Protein AF-A0A661CCS2-F1 (afdb_monomer_lite)

Structure (mmCIF, N/CA/C/O backbone):
data_AF-A0A661CCS2-F1
#
_entry.id   AF-A0A661CCS2-F1
#
loop_
_atom_site.group_PDB
_atom_site.id
_atom_site.type_symbol
_atom_site.label_atom_id
_atom_site.label_alt_id
_atom_site.label_comp_id
_atom_site.label_asym_id
_atom_site.label_entity_id
_atom_site.label_seq_id
_atom_site.pdbx_PDB_ins_code
_atom_site.Cartn_x
_atom_site.Cartn_y
_atom_site.Cartn_z
_atom_site.occupancy
_atom_site.B_iso_or_equiv
_atom_site.auth_seq_id
_atom_site.auth_comp_id
_atom_site.auth_asym_id
_atom_site.auth_atom_id
_atom_site.pdbx_PDB_model_num
ATOM 1 N N . MET A 1 1 ? 4.620 5.782 -30.626 1.00 57.84 1 MET A N 1
ATOM 2 C CA . MET A 1 1 ? 4.036 6.683 -29.602 1.00 57.84 1 MET A CA 1
ATOM 3 C C . MET A 1 1 ? 4.830 6.685 -28.293 1.00 57.84 1 MET A C 1
ATOM 5 O O . MET A 1 1 ? 5.265 7.755 -27.902 1.00 57.84 1 MET A O 1
ATOM 9 N N . GLY A 1 2 ? 5.081 5.538 -27.640 1.00 66.75 2 GLY A N 1
ATOM 10 C CA . GLY A 1 2 ? 5.877 5.487 -26.395 1.00 66.75 2 GLY A CA 1
ATOM 11 C C . GLY A 1 2 ? 7.277 6.113 -26.505 1.00 66.75 2 GLY A C 1
ATOM 12 O O . GLY A 1 2 ? 7.658 6.902 -25.651 1.00 66.75 2 GLY A O 1
ATOM 13 N N . HIS A 1 3 ? 8.005 5.829 -27.589 1.00 72.06 3 HIS A N 1
ATOM 14 C CA . HIS A 1 3 ? 9.315 6.428 -27.881 1.00 72.06 3 HIS A CA 1
ATOM 15 C C . HIS A 1 3 ? 9.277 7.969 -27.940 1.00 72.06 3 HIS A C 1
ATOM 17 O O . HIS A 1 3 ? 10.053 8.649 -27.277 1.00 72.06 3 HIS A O 1
ATOM 23 N N . GLU A 1 4 ? 8.316 8.539 -28.673 1.00 72.25 4 GLU A N 1
ATOM 24 C CA . GLU A 1 4 ? 8.151 9.999 -28.759 1.00 72.25 4 GLU A CA 1
ATOM 25 C C . GLU A 1 4 ? 7.756 10.615 -27.409 1.00 72.25 4 GLU A C 1
ATOM 27 O O . GLU A 1 4 ? 8.218 11.698 -27.050 1.00 72.25 4 GLU A O 1
ATOM 32 N N . LEU A 1 5 ? 6.949 9.901 -26.615 1.00 72.06 5 LEU A N 1
ATOM 33 C CA . LEU A 1 5 ? 6.630 10.300 -25.244 1.00 72.06 5 LEU A CA 1
ATOM 34 C C . LEU A 1 5 ? 7.871 10.309 -24.344 1.00 72.06 5 LEU A C 1
ATOM 36 O O . LEU A 1 5 ? 7.971 11.179 -23.484 1.00 72.06 5 LEU A O 1
ATOM 40 N N . ALA A 1 6 ? 8.822 9.395 -24.543 1.00 75.75 6 ALA A N 1
ATOM 41 C CA . ALA A 1 6 ? 10.091 9.397 -23.819 1.00 75.75 6 ALA A CA 1
ATOM 42 C C . ALA A 1 6 ? 10.962 10.604 -24.174 1.00 75.75 6 ALA A C 1
ATOM 44 O O . ALA A 1 6 ? 11.470 11.269 -23.270 1.00 75.75 6 ALA A O 1
ATOM 45 N N . HIS A 1 7 ? 11.064 10.961 -25.457 1.00 77.38 7 HIS A N 1
ATOM 46 C CA . HIS A 1 7 ? 11.736 12.201 -25.866 1.00 77.38 7 HIS A CA 1
ATOM 47 C C . HIS A 1 7 ? 11.066 13.437 -25.253 1.00 77.38 7 HIS A C 1
ATOM 49 O O . HIS A 1 7 ? 11.756 14.339 -24.773 1.00 77.38 7 HIS A O 1
ATOM 55 N N . LEU A 1 8 ? 9.727 13.485 -25.225 1.00 76.50 8 LEU A N 1
ATOM 56 C CA . LEU A 1 8 ? 8.969 14.577 -24.599 1.00 76.50 8 LEU A CA 1
ATOM 57 C C . LEU A 1 8 ? 9.216 14.654 -23.090 1.00 76.50 8 LEU A C 1
ATOM 59 O O . LEU A 1 8 ? 9.495 15.734 -22.572 1.00 76.50 8 LEU A O 1
ATOM 63 N N . ALA A 1 9 ? 9.149 13.518 -22.394 1.00 72.00 9 ALA A N 1
ATOM 64 C CA . ALA A 1 9 ? 9.359 13.430 -20.952 1.00 72.00 9 ALA A CA 1
ATOM 65 C C . ALA A 1 9 ? 10.785 13.829 -20.544 1.00 72.00 9 ALA A C 1
ATOM 67 O O . ALA A 1 9 ? 10.975 14.450 -19.498 1.00 72.00 9 ALA A O 1
ATOM 68 N N . ASN A 1 10 ? 11.773 13.516 -21.385 1.00 73.94 10 ASN A N 1
ATOM 69 C CA . ASN A 1 10 ? 13.176 13.853 -21.162 1.00 73.94 10 ASN A CA 1
ATOM 70 C C . ASN A 1 10 ? 13.553 15.262 -21.668 1.00 73.94 10 ASN A C 1
ATOM 72 O O . ASN A 1 10 ? 14.666 15.721 -21.422 1.00 73.94 10 ASN A O 1
ATOM 76 N N . GLY A 1 11 ? 12.630 15.981 -22.321 1.00 68.69 11 GLY A N 1
ATOM 77 C CA . GLY A 1 11 ? 12.862 17.338 -22.832 1.00 68.69 11 GLY A CA 1
ATOM 78 C C . GLY A 1 11 ? 13.718 17.400 -24.104 1.00 68.69 11 GLY A C 1
ATOM 79 O O . GLY A 1 11 ? 14.170 18.478 -24.493 1.00 68.69 11 GLY A O 1
ATOM 80 N N . ASP A 1 12 ? 13.912 16.271 -24.784 1.00 68.12 12 ASP A N 1
ATOM 81 C CA . ASP A 1 12 ? 14.819 16.133 -25.928 1.00 68.12 12 ASP A CA 1
ATOM 82 C C . ASP A 1 12 ? 14.192 16.608 -27.261 1.00 68.12 12 ASP A C 1
ATOM 84 O O . ASP A 1 12 ? 14.894 16.857 -28.244 1.00 68.12 12 ASP A O 1
ATOM 88 N N . VAL A 1 13 ? 12.876 16.854 -27.293 1.00 57.62 13 VAL A N 1
ATOM 89 C CA . VAL A 1 13 ? 12.124 17.233 -28.513 1.00 57.62 13 VAL A CA 1
ATOM 90 C C . VAL A 1 13 ? 12.482 18.622 -29.050 1.00 57.62 13 VAL A C 1
ATOM 92 O O . VAL A 1 13 ? 12.543 18.821 -30.263 1.00 57.62 13 VAL A O 1
ATOM 95 N N . ARG A 1 14 ? 12.784 19.594 -28.176 1.00 47.53 14 ARG A N 1
ATOM 96 C CA . ARG A 1 14 ? 13.196 20.953 -28.597 1.00 47.53 14 ARG A CA 1
ATOM 97 C C . ARG A 1 14 ? 14.634 21.010 -29.119 1.00 47.53 14 ARG A C 1
ATOM 99 O O . ARG A 1 14 ? 15.003 21.962 -29.805 1.00 47.53 14 ARG A O 1
ATOM 106 N N . ASN A 1 15 ? 15.432 19.983 -28.839 1.00 46.16 15 ASN A N 1
ATOM 107 C CA . ASN A 1 15 ? 16.839 19.931 -29.210 1.00 46.16 15 ASN A CA 1
ATOM 108 C C . ASN A 1 15 ? 17.056 19.363 -30.622 1.00 46.16 15 ASN A C 1
ATOM 110 O O . ASN A 1 15 ? 18.024 19.743 -31.272 1.00 46.16 15 ASN A O 1
ATOM 114 N N . LYS A 1 16 ? 16.132 18.573 -31.188 1.00 48.06 16 LYS A N 1
ATOM 115 C CA . LYS A 1 16 ? 16.310 18.035 -32.554 1.00 48.06 16 LYS A CA 1
ATOM 116 C C . LYS A 1 16 ? 16.472 19.128 -33.628 1.00 48.06 16 LYS A C 1
ATOM 118 O O . LYS A 1 16 ? 17.317 18.980 -34.498 1.00 48.06 16 LYS A O 1
ATOM 123 N N . LYS A 1 17 ? 15.783 20.277 -33.525 1.00 42.41 17 LYS A N 1
ATOM 124 C CA . LYS A 1 17 ? 15.926 21.391 -34.497 1.00 42.41 17 LYS A CA 1
ATOM 125 C C . LYS A 1 17 ? 17.166 22.278 -34.290 1.00 42.41 17 LYS A C 1
ATOM 127 O O . LYS A 1 17 ? 17.631 22.896 -35.240 1.00 42.41 17 LYS A O 1
ATOM 132 N N . ARG A 1 18 ? 17.719 22.351 -33.072 1.00 39.59 18 ARG A N 1
ATOM 133 C CA . ARG A 1 18 ? 18.911 23.174 -32.758 1.00 39.59 18 ARG A CA 1
ATOM 134 C C . ARG A 1 18 ? 20.234 22.413 -32.892 1.00 39.59 18 ARG A C 1
ATOM 136 O O . ARG A 1 18 ? 21.275 23.039 -33.053 1.00 39.59 18 ARG A O 1
ATOM 143 N N . PHE A 1 19 ? 20.205 21.082 -32.827 1.00 42.59 19 PHE A N 1
ATOM 144 C CA . PHE A 1 19 ? 21.409 20.249 -32.735 1.00 42.59 19 PHE A CA 1
ATOM 145 C C . PHE A 1 19 ? 21.918 19.721 -34.081 1.00 42.59 19 PHE A C 1
ATOM 147 O O . PHE A 1 19 ? 23.047 19.248 -34.139 1.00 42.59 19 PHE A O 1
ATOM 154 N N . VAL A 1 20 ? 21.157 19.881 -35.169 1.00 47.53 20 VAL A N 1
ATOM 155 C CA . VAL A 1 20 ? 21.632 19.585 -36.536 1.00 47.53 20 VAL A CA 1
ATOM 156 C C . VAL A 1 20 ? 22.768 20.536 -36.963 1.00 47.53 20 VAL A C 1
ATOM 158 O O . VAL A 1 20 ? 23.531 20.215 -37.862 1.00 47.53 20 VAL A O 1
ATOM 161 N N . LYS A 1 21 ? 22.950 21.683 -36.285 1.00 44.56 21 LYS A N 1
ATOM 162 C CA . LYS A 1 21 ? 23.922 22.721 -36.680 1.00 44.56 21 LYS A CA 1
ATOM 163 C C . LYS A 1 21 ? 25.295 22.700 -35.990 1.00 44.56 21 LYS A C 1
ATOM 165 O O . LYS A 1 21 ? 26.119 23.542 -36.323 1.00 44.56 21 LYS A O 1
ATOM 170 N N . LYS A 1 22 ? 25.599 21.793 -35.055 1.00 41.56 22 LYS A N 1
ATOM 171 C CA . LYS A 1 22 ? 26.959 21.709 -34.471 1.00 41.56 22 LYS A CA 1
ATOM 172 C C . LYS A 1 22 ? 27.355 20.263 -34.212 1.00 41.56 22 LYS A C 1
ATOM 174 O O . LYS A 1 22 ? 26.783 19.631 -33.326 1.00 41.56 22 LYS A O 1
ATOM 179 N N . GLY A 1 23 ? 28.343 19.783 -34.971 1.00 51.66 23 GLY A N 1
ATOM 180 C CA . GLY A 1 23 ? 28.885 18.423 -34.946 1.00 51.66 23 GLY A CA 1
ATOM 181 C C . GLY A 1 23 ? 29.074 17.862 -33.536 1.00 51.66 23 GLY A C 1
ATOM 182 O O . GLY A 1 23 ? 30.087 18.095 -32.879 1.00 51.66 23 GLY A O 1
ATOM 183 N N . ARG A 1 24 ? 28.083 17.099 -33.063 1.00 56.69 24 ARG A N 1
ATOM 184 C CA . ARG A 1 24 ? 28.161 16.314 -31.831 1.00 56.69 24 ARG A CA 1
ATOM 185 C C . ARG A 1 24 ? 28.038 14.833 -32.156 1.00 56.69 24 ARG A C 1
ATOM 187 O O . ARG A 1 24 ? 26.999 14.372 -32.603 1.00 56.69 24 ARG A O 1
ATOM 194 N N . ASN A 1 25 ? 29.125 14.142 -31.824 1.00 66.25 25 ASN A N 1
ATOM 195 C CA . ASN A 1 25 ? 29.332 12.711 -31.605 1.00 66.25 25 ASN A CA 1
ATOM 196 C C . ASN A 1 25 ? 28.063 11.837 -31.749 1.00 66.25 25 ASN A C 1
ATOM 198 O O . ASN A 1 25 ? 27.285 11.698 -30.798 1.00 66.25 25 ASN A O 1
ATOM 202 N N . GLU A 1 26 ? 27.884 11.222 -32.922 1.00 67.69 26 GLU A N 1
ATOM 203 C CA . GLU A 1 26 ? 26.759 10.342 -33.298 1.00 67.69 26 GLU A CA 1
ATOM 204 C C . GLU A 1 26 ? 26.445 9.281 -32.233 1.00 67.69 26 GLU A C 1
ATOM 206 O O . GLU A 1 26 ? 25.287 8.969 -31.953 1.00 67.69 26 GLU A O 1
ATOM 211 N N . ARG A 1 27 ? 27.476 8.803 -31.526 1.00 72.69 27 ARG A N 1
ATOM 212 C CA . ARG A 1 27 ? 27.363 7.862 -30.404 1.00 72.69 27 ARG A CA 1
ATOM 213 C C . ARG A 1 27 ? 26.444 8.354 -29.280 1.00 72.69 27 ARG A C 1
ATOM 215 O O . ARG A 1 27 ? 25.798 7.542 -28.618 1.00 72.69 27 ARG A O 1
ATOM 222 N N . LYS A 1 28 ? 26.409 9.662 -29.011 1.00 75.81 28 LYS A N 1
ATOM 223 C CA . LYS A 1 28 ? 25.560 10.251 -27.964 1.00 75.81 28 LYS A CA 1
ATOM 224 C C . LYS A 1 28 ? 24.098 10.301 -28.401 1.00 75.81 28 LYS A C 1
ATOM 226 O O . LYS A 1 28 ? 23.241 9.941 -27.600 1.00 75.81 28 LYS A O 1
ATOM 231 N N . LEU A 1 29 ? 23.843 10.689 -29.650 1.00 72.88 29 LEU A N 1
ATOM 232 C CA . LEU A 1 29 ? 22.501 10.699 -30.239 1.00 72.88 29 LEU A CA 1
ATOM 233 C C . LEU A 1 29 ? 21.932 9.281 -30.290 1.00 72.88 29 LEU A C 1
ATOM 235 O O . LEU A 1 29 ? 20.843 9.035 -29.783 1.00 72.88 29 LEU A O 1
ATOM 239 N N . ARG A 1 30 ? 22.738 8.316 -30.739 1.00 73.69 30 ARG A N 1
ATOM 240 C CA . ARG A 1 30 ? 22.361 6.902 -30.753 1.00 73.69 30 ARG A CA 1
ATOM 241 C C . ARG A 1 30 ? 21.958 6.383 -29.368 1.00 73.69 30 ARG A C 1
ATOM 243 O O . ARG A 1 30 ? 20.920 5.749 -29.233 1.00 73.69 30 ARG A O 1
ATOM 250 N N . LYS A 1 31 ? 22.721 6.708 -28.316 1.00 78.25 31 LYS A N 1
ATOM 251 C CA . LYS A 1 31 ? 22.366 6.345 -26.929 1.00 78.25 31 LYS A CA 1
ATOM 252 C C . LYS A 1 31 ? 21.073 7.002 -26.437 1.00 78.25 31 LYS A C 1
ATOM 254 O O . LYS A 1 31 ? 20.385 6.415 -25.606 1.00 78.25 31 LYS A O 1
ATOM 259 N N . GLN A 1 32 ? 20.765 8.220 -26.882 1.00 79.31 32 GLN A N 1
ATOM 260 C CA . GLN A 1 32 ? 19.507 8.887 -26.530 1.00 79.31 32 GLN A CA 1
ATOM 261 C C . GLN A 1 32 ? 18.316 8.195 -27.192 1.00 79.31 32 GLN A C 1
ATOM 263 O O . GLN A 1 32 ? 17.314 7.956 -26.529 1.00 79.31 32 GLN A O 1
ATOM 268 N N . GLU A 1 33 ? 18.452 7.811 -28.458 1.00 76.56 33 GLU A N 1
ATOM 269 C CA . GLU A 1 33 ? 17.421 7.076 -29.194 1.00 76.56 33 GLU A CA 1
ATOM 270 C C . GLU A 1 33 ? 17.189 5.674 -28.602 1.00 76.56 33 GLU A C 1
ATOM 272 O O . GLU A 1 33 ? 16.044 5.292 -28.366 1.00 76.56 33 GLU A O 1
ATOM 277 N N . GLU A 1 34 ? 18.257 4.957 -28.233 1.00 76.19 34 GLU A N 1
ATOM 278 C CA . GLU A 1 34 ? 18.161 3.678 -27.506 1.00 76.19 34 GLU A CA 1
ATOM 279 C C . GLU A 1 34 ? 17.473 3.839 -26.140 1.00 76.19 34 GLU A C 1
ATOM 281 O O . GLU A 1 34 ? 16.675 2.995 -25.731 1.00 76.19 34 GLU A O 1
ATOM 286 N N . LYS A 1 35 ? 17.752 4.936 -25.426 1.00 80.44 35 LYS A N 1
ATOM 287 C CA . LYS A 1 35 ? 17.090 5.233 -24.152 1.00 80.44 35 LYS A CA 1
ATOM 288 C C . LYS A 1 35 ? 15.611 5.572 -24.342 1.00 80.44 35 LYS A C 1
ATOM 290 O O . LYS A 1 35 ? 14.792 5.130 -23.545 1.00 80.44 35 LYS A O 1
ATOM 295 N N . ALA A 1 36 ? 15.265 6.329 -25.379 1.00 78.81 36 ALA A N 1
ATOM 296 C CA . ALA A 1 36 ? 13.878 6.654 -25.689 1.00 78.81 36 ALA A CA 1
ATOM 297 C C . ALA A 1 36 ? 13.073 5.404 -26.079 1.00 78.81 36 ALA A C 1
ATOM 299 O O . ALA A 1 36 ? 11.907 5.286 -25.702 1.00 78.81 36 ALA A O 1
ATOM 300 N N . ASP A 1 37 ? 13.699 4.442 -26.764 1.00 74.69 37 ASP A N 1
ATOM 301 C CA . ASP A 1 37 ? 13.117 3.117 -26.994 1.00 74.69 37 ASP A CA 1
ATOM 302 C C . ASP A 1 37 ? 12.863 2.359 -25.685 1.00 74.69 37 ASP A C 1
ATOM 304 O O . ASP A 1 37 ? 11.766 1.828 -25.496 1.00 74.69 37 ASP A O 1
ATOM 308 N N . ASP A 1 38 ? 13.831 2.350 -24.760 1.00 73.88 38 ASP A N 1
ATOM 309 C CA . ASP A 1 38 ? 13.688 1.685 -23.456 1.00 73.88 38 ASP A CA 1
ATOM 310 C C . ASP A 1 38 ? 12.582 2.319 -22.593 1.00 73.88 38 ASP A C 1
ATOM 312 O O . ASP A 1 38 ? 11.685 1.634 -22.095 1.00 73.88 38 ASP A O 1
ATOM 316 N N . ASP A 1 39 ? 12.599 3.644 -22.456 1.00 74.19 39 ASP A N 1
ATOM 317 C CA . ASP A 1 39 ? 11.609 4.395 -21.681 1.00 74.19 39 ASP A CA 1
ATOM 318 C C . ASP A 1 39 ? 10.212 4.271 -22.315 1.00 74.19 39 ASP A C 1
ATOM 320 O O . ASP A 1 39 ? 9.223 4.008 -21.625 1.00 74.19 39 ASP A O 1
ATOM 324 N N . GLY A 1 40 ? 10.122 4.382 -23.643 1.00 74.94 40 GLY A N 1
ATOM 325 C CA . GLY A 1 40 ? 8.870 4.254 -24.380 1.00 74.94 40 GLY A CA 1
ATOM 326 C C . GLY A 1 40 ? 8.238 2.871 -24.254 1.00 74.94 40 GLY A C 1
ATOM 327 O O . GLY A 1 40 ? 7.011 2.751 -24.163 1.00 74.94 40 GLY A O 1
ATOM 328 N N . PHE A 1 41 ? 9.071 1.836 -24.188 1.00 72.19 41 PHE A N 1
ATOM 329 C CA . PHE A 1 41 ? 8.651 0.474 -23.901 1.00 72.19 41 PHE A CA 1
ATOM 330 C C . PHE A 1 41 ? 8.091 0.338 -22.475 1.00 72.19 41 PHE A C 1
ATOM 332 O O . PHE A 1 41 ? 6.999 -0.204 -22.281 1.00 72.19 41 PHE A O 1
ATOM 339 N N . ILE A 1 42 ? 8.793 0.879 -21.473 1.00 68.75 42 ILE A N 1
ATOM 340 C CA . ILE A 1 42 ? 8.330 0.891 -20.077 1.00 68.75 42 ILE A CA 1
ATOM 341 C C . ILE A 1 42 ? 6.980 1.612 -19.967 1.00 68.75 42 ILE A C 1
ATOM 343 O O . ILE A 1 42 ? 6.086 1.136 -19.267 1.00 68.75 42 ILE A O 1
ATOM 347 N N . TYR A 1 43 ? 6.793 2.720 -20.684 1.00 70.94 43 TYR A N 1
ATOM 348 C CA . TYR A 1 43 ? 5.528 3.456 -20.685 1.00 70.94 43 TYR A CA 1
ATOM 349 C C . TYR A 1 43 ? 4.381 2.647 -21.282 1.00 70.94 43 TYR A C 1
ATOM 351 O O . TYR A 1 43 ? 3.294 2.636 -20.706 1.00 70.94 43 TYR A O 1
ATOM 359 N N . ALA A 1 44 ? 4.617 1.926 -22.383 1.00 68.06 44 ALA A N 1
ATOM 360 C CA . ALA A 1 44 ? 3.618 1.029 -22.959 1.00 68.06 44 ALA A CA 1
ATOM 361 C C . ALA A 1 44 ? 3.222 -0.079 -21.967 1.00 68.06 44 ALA A C 1
ATOM 363 O O . ALA A 1 44 ? 2.033 -0.322 -21.752 1.00 68.06 44 ALA A O 1
ATOM 364 N N . ALA A 1 45 ? 4.202 -0.678 -21.285 1.00 64.81 45 ALA A N 1
ATOM 365 C CA . ALA A 1 45 ? 3.956 -1.689 -20.259 1.00 64.81 45 ALA A CA 1
ATOM 366 C C . ALA A 1 45 ? 3.139 -1.133 -19.074 1.00 64.81 45 ALA A C 1
ATOM 368 O O . ALA A 1 45 ? 2.163 -1.744 -18.644 1.00 64.81 45 ALA A O 1
ATOM 369 N N . ILE A 1 46 ? 3.492 0.053 -18.562 1.00 59.97 46 ILE A N 1
ATOM 370 C CA . ILE A 1 46 ? 2.781 0.713 -17.448 1.00 59.97 46 ILE A CA 1
ATOM 371 C C . ILE A 1 46 ? 1.348 1.102 -17.846 1.00 59.97 46 ILE A C 1
ATOM 373 O O . ILE A 1 46 ? 0.428 1.016 -17.022 1.00 59.97 46 ILE A O 1
ATOM 377 N N . ALA A 1 47 ? 1.148 1.503 -19.103 1.00 61.25 47 ALA A N 1
ATOM 378 C CA . ALA A 1 47 ? -0.162 1.812 -19.670 1.00 61.25 47 ALA A CA 1
ATOM 379 C C . ALA A 1 47 ? -1.039 0.564 -19.895 1.00 61.25 47 ALA A C 1
ATOM 381 O O . ALA A 1 47 ? -2.220 0.709 -20.201 1.00 61.25 47 ALA A O 1
ATOM 382 N N . GLY A 1 48 ? -0.500 -0.642 -19.683 1.00 53.91 48 GLY A N 1
ATOM 383 C CA . GLY A 1 48 ? -1.244 -1.897 -19.761 1.00 53.91 48 GLY A CA 1
ATOM 384 C C . GLY A 1 48 ? -1.297 -2.513 -21.157 1.00 53.91 48 GLY A C 1
ATOM 385 O O . GLY A 1 48 ? -2.098 -3.419 -21.371 1.00 53.91 48 GLY A O 1
ATOM 386 N N . TYR A 1 49 ? -0.462 -2.054 -22.095 1.00 61.25 49 TYR A N 1
ATOM 387 C CA . TYR A 1 49 ? -0.314 -2.735 -23.380 1.00 61.25 49 TYR A CA 1
ATOM 388 C C . TYR A 1 49 ? 0.401 -4.083 -23.182 1.00 61.25 49 TYR A C 1
ATOM 390 O O . TYR A 1 49 ? 1.340 -4.154 -22.378 1.00 61.25 49 TYR A O 1
ATOM 398 N N . PRO A 1 50 ? 0.006 -5.142 -23.912 1.00 61.97 50 PRO A N 1
ATOM 399 C CA . PRO A 1 50 ? 0.557 -6.489 -23.767 1.00 61.97 50 PRO A CA 1
ATOM 400 C C . PRO A 1 50 ? 1.930 -6.602 -24.445 1.00 61.97 50 PRO A C 1
ATOM 402 O O . PRO A 1 50 ? 2.143 -7.317 -25.419 1.00 61.97 50 PRO A O 1
ATOM 405 N N . VAL A 1 51 ? 2.908 -5.863 -23.927 1.00 66.88 51 VAL A N 1
ATOM 406 C CA . VAL A 1 51 ? 4.254 -5.761 -24.505 1.00 66.88 51 VAL A CA 1
ATOM 407 C C . VAL A 1 51 ? 5.014 -7.094 -24.544 1.00 66.88 51 VAL A C 1
ATOM 409 O O . VAL A 1 51 ? 5.998 -7.225 -25.264 1.00 66.88 51 VAL A O 1
ATOM 412 N N . ASN A 1 52 ? 4.574 -8.086 -23.771 1.00 62.66 52 ASN A N 1
ATOM 413 C CA . ASN A 1 52 ? 5.093 -9.450 -23.783 1.00 62.66 52 ASN A CA 1
ATOM 414 C C . ASN A 1 52 ? 4.716 -10.217 -25.058 1.00 62.66 52 ASN A C 1
ATOM 416 O O . ASN A 1 52 ? 5.478 -11.087 -25.466 1.00 62.66 52 ASN A O 1
ATOM 420 N N . GLU A 1 53 ? 3.596 -9.884 -25.705 1.00 67.06 53 GLU A N 1
ATOM 421 C CA . GLU A 1 53 ? 3.186 -10.513 -26.970 1.00 67.06 53 GLU A CA 1
ATOM 422 C C . GLU A 1 53 ? 4.159 -10.172 -28.110 1.00 67.06 53 GLU A C 1
ATOM 424 O O . GLU A 1 53 ? 4.322 -10.940 -29.055 1.00 67.06 53 GLU A O 1
ATOM 429 N N . LEU A 1 54 ? 4.920 -9.081 -27.956 1.00 62.06 54 LEU A N 1
ATOM 430 C CA . LEU A 1 54 ? 6.000 -8.680 -28.861 1.00 62.06 54 LEU A CA 1
ATOM 431 C C . LEU A 1 54 ? 7.204 -9.645 -28.850 1.00 62.06 54 LEU A C 1
ATOM 433 O O . LEU A 1 54 ? 8.105 -9.491 -29.677 1.00 62.06 54 LEU A O 1
ATOM 437 N N . LEU A 1 55 ? 7.255 -10.600 -27.908 1.00 56.66 55 LEU A N 1
ATOM 438 C CA . LEU A 1 55 ? 8.251 -11.682 -27.867 1.00 56.66 55 LEU A CA 1
ATOM 439 C C . LEU A 1 55 ? 7.788 -12.968 -28.551 1.00 56.66 55 LEU A C 1
ATOM 441 O O . LEU A 1 55 ? 8.631 -13.783 -28.912 1.00 56.66 55 LEU A O 1
ATOM 445 N N . THR A 1 56 ? 6.476 -13.186 -28.641 1.00 53.81 56 THR A N 1
ATOM 446 C CA . THR A 1 56 ? 5.885 -14.496 -28.957 1.00 53.81 56 THR A CA 1
ATOM 447 C C . THR A 1 56 ? 5.184 -14.536 -30.310 1.00 53.81 56 THR A C 1
ATOM 449 O O . THR A 1 56 ? 4.690 -15.589 -30.699 1.00 53.81 56 THR A O 1
ATOM 452 N N . ALA A 1 57 ? 5.106 -13.411 -31.022 1.00 56.53 57 ALA A N 1
ATOM 453 C CA . ALA A 1 57 ? 4.476 -13.348 -32.335 1.00 56.53 57 ALA A CA 1
ATOM 454 C C . ALA A 1 57 ? 5.227 -14.222 -33.366 1.00 56.53 57 ALA A C 1
ATOM 456 O O . ALA A 1 57 ? 6.443 -14.105 -33.517 1.00 56.53 57 ALA A O 1
ATOM 457 N N . GLN A 1 58 ? 4.489 -15.101 -34.064 1.00 47.81 58 GLN A N 1
ATOM 458 C CA . GLN A 1 58 ? 4.998 -15.976 -35.139 1.00 47.81 58 GLN A CA 1
ATOM 459 C C . GLN A 1 58 ? 5.534 -15.184 -36.339 1.00 47.81 58 GLN A C 1
ATOM 461 O O . GLN A 1 58 ? 6.500 -15.597 -36.975 1.00 47.81 58 GLN A O 1
ATOM 466 N N . GLN A 1 59 ? 4.915 -14.041 -36.633 1.00 57.41 59 GLN A N 1
ATOM 467 C CA . GLN A 1 59 ? 5.473 -13.026 -37.516 1.00 57.41 59 GLN A CA 1
ATOM 468 C C . GLN A 1 59 ? 6.238 -12.024 -36.667 1.00 57.41 59 GLN A C 1
ATOM 470 O O . GLN A 1 59 ? 5.781 -11.619 -35.595 1.00 57.41 59 GLN A O 1
ATOM 475 N N . ASP A 1 60 ? 7.417 -11.632 -37.134 1.00 66.00 60 ASP A N 1
ATOM 476 C CA . ASP A 1 60 ? 8.243 -10.684 -36.417 1.00 66.00 60 ASP A CA 1
ATOM 477 C C . ASP A 1 60 ? 7.575 -9.300 -36.474 1.00 66.00 60 ASP A C 1
ATOM 479 O O . ASP A 1 60 ? 7.832 -8.517 -37.387 1.00 66.00 60 ASP A O 1
ATOM 483 N N . PHE A 1 61 ? 6.696 -9.011 -35.500 1.00 69.31 61 PHE A N 1
ATOM 484 C CA . PHE A 1 61 ? 5.942 -7.754 -35.379 1.00 69.31 61 PHE A CA 1
ATOM 485 C C . PHE A 1 61 ? 6.829 -6.542 -35.656 1.00 69.31 61 PHE A C 1
ATOM 487 O O . PHE A 1 61 ? 6.399 -5.573 -36.271 1.00 69.31 61 PHE A O 1
ATOM 494 N N . TRP A 1 62 ? 8.086 -6.603 -35.221 1.00 67.19 62 TRP A N 1
ATOM 495 C CA . TRP A 1 62 ? 9.050 -5.534 -35.406 1.00 67.19 62 TRP A CA 1
ATOM 496 C C . TRP A 1 62 ? 9.481 -5.352 -36.858 1.00 67.19 62 TRP A C 1
ATOM 498 O O . TRP A 1 62 ? 9.672 -4.219 -37.288 1.00 67.19 62 TRP A O 1
ATOM 508 N N . VAL A 1 63 ? 9.622 -6.443 -37.611 1.00 66.38 63 VAL A N 1
ATOM 509 C CA . VAL A 1 63 ? 9.912 -6.428 -39.049 1.00 66.38 63 VAL A CA 1
ATOM 510 C C . VAL A 1 63 ? 8.701 -5.928 -39.826 1.00 66.38 63 VAL A C 1
ATOM 512 O O . VAL A 1 63 ? 8.864 -5.101 -40.718 1.00 66.38 63 VAL A O 1
ATOM 515 N N . ASP A 1 64 ? 7.491 -6.351 -39.471 1.00 71.56 64 ASP A N 1
ATOM 516 C CA . ASP A 1 64 ? 6.281 -5.921 -40.181 1.00 71.56 64 ASP A CA 1
ATOM 517 C C . ASP A 1 64 ? 5.907 -4.474 -39.867 1.00 71.56 64 ASP A C 1
ATOM 519 O O . ASP A 1 64 ? 5.551 -3.704 -40.762 1.00 71.56 64 ASP A O 1
ATOM 523 N N . TRP A 1 65 ? 6.051 -4.068 -38.607 1.00 68.25 65 TRP A N 1
ATOM 524 C CA . TRP A 1 65 ? 5.928 -2.675 -38.201 1.00 68.25 65 TRP A CA 1
ATOM 525 C C . TRP A 1 65 ? 6.977 -1.808 -38.898 1.00 68.25 65 TRP A C 1
ATOM 527 O O . TRP A 1 65 ? 6.633 -0.748 -39.423 1.00 68.25 65 TRP A O 1
ATOM 537 N N . ALA A 1 66 ? 8.230 -2.269 -38.976 1.00 65.56 66 ALA A N 1
ATOM 538 C CA . ALA A 1 66 ? 9.281 -1.583 -39.717 1.00 65.56 66 ALA A CA 1
ATOM 539 C C . ALA A 1 66 ? 8.924 -1.456 -41.198 1.00 65.56 66 ALA A C 1
ATOM 541 O O . ALA A 1 66 ? 8.906 -0.346 -41.702 1.00 65.56 66 ALA A O 1
ATOM 542 N N . LYS A 1 67 ? 8.531 -2.533 -41.885 1.00 66.69 67 LYS A N 1
ATOM 543 C CA . LYS A 1 67 ? 8.119 -2.483 -43.301 1.00 66.69 67 LYS A CA 1
ATOM 544 C C . LYS A 1 67 ? 6.990 -1.477 -43.551 1.00 66.69 67 LYS A C 1
ATOM 546 O O . LYS A 1 67 ? 7.046 -0.725 -44.517 1.00 66.69 67 LYS A O 1
ATOM 551 N N . LYS A 1 68 ? 5.996 -1.418 -42.658 1.00 66.50 68 LYS A N 1
ATOM 552 C CA . LYS A 1 68 ? 4.846 -0.502 -42.770 1.00 66.50 68 LYS A CA 1
ATOM 553 C C . LYS A 1 68 ? 5.171 0.954 -42.414 1.00 66.50 68 LYS A C 1
ATOM 555 O O . LYS A 1 68 ? 4.418 1.844 -42.794 1.00 66.50 68 LYS A O 1
ATOM 560 N N . THR A 1 69 ? 6.263 1.214 -41.692 1.00 60.16 69 THR A N 1
ATOM 561 C CA . THR A 1 69 ? 6.655 2.567 -41.242 1.00 60.16 69 THR A CA 1
ATOM 562 C C . THR A 1 69 ? 7.933 3.101 -41.903 1.00 60.16 69 THR A C 1
ATOM 564 O O . THR A 1 69 ? 8.162 4.310 -41.892 1.00 60.16 69 THR A O 1
ATOM 567 N N . ALA A 1 70 ? 8.735 2.235 -42.528 1.00 54.78 70 ALA A N 1
ATOM 568 C CA . ALA A 1 70 ? 10.036 2.538 -43.127 1.00 54.78 70 ALA A CA 1
ATOM 569 C C . ALA A 1 70 ? 9.955 3.279 -44.466 1.00 54.78 70 ALA A C 1
ATOM 571 O O . ALA A 1 70 ? 10.954 3.854 -44.879 1.00 54.78 70 ALA A O 1
ATOM 572 N N . ALA A 1 71 ? 8.787 3.360 -45.112 1.00 50.09 71 ALA A N 1
ATOM 573 C CA . ALA A 1 71 ? 8.643 4.071 -46.387 1.00 50.09 71 ALA A CA 1
ATOM 574 C C . ALA A 1 71 ? 8.961 5.586 -46.313 1.00 50.09 71 ALA A C 1
ATOM 576 O O . ALA A 1 71 ? 8.967 6.250 -47.345 1.00 50.09 71 ALA A O 1
ATOM 577 N N . LYS A 1 72 ? 9.199 6.163 -45.120 1.00 51.16 72 LYS A N 1
ATOM 578 C CA . LYS A 1 72 ? 9.468 7.606 -44.941 1.00 51.16 72 LYS A CA 1
ATOM 579 C C . LYS A 1 72 ? 10.585 7.977 -43.951 1.00 51.16 72 LYS A C 1
ATOM 581 O O . LYS A 1 72 ? 10.806 9.166 -43.739 1.00 51.16 72 LYS A O 1
ATOM 586 N N . ILE A 1 73 ? 11.282 7.022 -43.329 1.00 54.34 73 ILE A N 1
ATOM 587 C CA . ILE A 1 73 ? 12.353 7.326 -42.359 1.00 54.34 73 ILE A CA 1
ATOM 588 C C . ILE A 1 73 ? 13.657 6.758 -42.906 1.00 54.34 73 ILE A C 1
ATOM 590 O O . ILE A 1 73 ? 13.948 5.580 -42.717 1.00 54.34 73 ILE A O 1
ATOM 594 N N . ASN A 1 74 ? 14.417 7.603 -43.604 1.00 50.09 74 ASN A N 1
ATOM 595 C CA . ASN A 1 74 ? 15.738 7.245 -44.108 1.00 50.09 74 ASN A CA 1
ATOM 596 C C . ASN A 1 74 ? 16.631 6.799 -42.945 1.00 50.09 74 ASN A C 1
ATOM 598 O O . ASN A 1 74 ? 16.743 7.495 -41.932 1.00 50.09 74 ASN A O 1
ATOM 602 N N . GLU A 1 75 ? 17.259 5.635 -43.104 1.00 55.03 75 GLU A N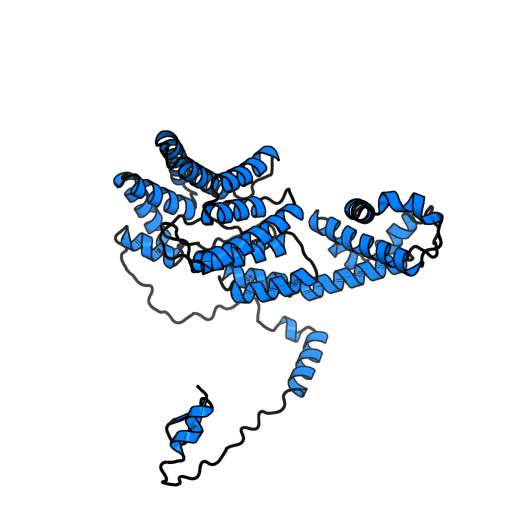 1
ATOM 603 C CA . GLU A 1 75 ? 18.330 5.171 -42.230 1.00 55.03 75 GLU A CA 1
ATOM 604 C C . GLU A 1 75 ? 19.426 6.247 -42.201 1.00 55.03 75 GLU A C 1
ATOM 606 O O . GLU A 1 75 ? 20.036 6.555 -43.221 1.00 55.03 75 GLU A O 1
ATOM 611 N N . SER A 1 76 ? 19.642 6.878 -41.047 1.00 59.00 76 SER A N 1
ATOM 612 C CA . SER A 1 76 ? 20.717 7.853 -40.852 1.00 59.00 76 SER A CA 1
ATOM 613 C C . SER A 1 76 ? 21.762 7.291 -39.892 1.00 59.00 76 SER A C 1
ATOM 615 O O . SER A 1 76 ? 21.451 6.466 -39.033 1.00 59.00 76 SER A O 1
ATOM 617 N N . SER A 1 77 ? 22.999 7.791 -39.963 1.00 59.53 77 SER A N 1
ATOM 618 C CA . SER A 1 77 ? 24.087 7.420 -39.036 1.00 59.53 77 SER A CA 1
ATOM 619 C C . SER A 1 77 ? 23.748 7.662 -37.554 1.00 59.53 77 SER A C 1
ATOM 621 O O . SER A 1 77 ? 24.347 7.080 -36.648 1.00 59.53 77 SER A O 1
ATOM 623 N N . THR A 1 78 ? 22.747 8.505 -37.291 1.00 60.16 78 THR A N 1
ATOM 624 C CA . THR A 1 78 ? 22.312 8.926 -35.959 1.00 60.16 78 THR A CA 1
ATOM 625 C C . THR A 1 78 ? 21.191 8.075 -35.356 1.00 60.16 78 THR A C 1
ATOM 627 O O . THR A 1 78 ? 20.955 8.185 -34.149 1.00 60.16 78 THR A O 1
ATOM 630 N N . HIS A 1 79 ? 20.536 7.203 -36.135 1.00 63.06 79 HIS A N 1
ATOM 631 C CA . HIS A 1 79 ? 19.431 6.352 -35.679 1.00 63.06 79 HIS A CA 1
ATOM 632 C C . HIS A 1 79 ? 19.747 4.857 -35.893 1.00 63.06 79 HIS A C 1
ATOM 634 O O . HIS A 1 79 ? 20.145 4.467 -36.988 1.00 63.06 79 HIS A O 1
ATOM 640 N N . PRO A 1 80 ? 19.575 3.979 -34.879 1.00 66.00 80 PRO A N 1
ATOM 641 C CA . PRO A 1 80 ? 19.749 2.542 -35.077 1.00 66.00 80 PRO A CA 1
ATOM 642 C C . PRO A 1 80 ? 18.734 1.999 -36.089 1.00 66.00 80 PRO A C 1
ATOM 644 O O . PRO A 1 80 ? 17.579 2.431 -36.109 1.00 66.00 80 PRO A O 1
ATOM 647 N N . THR A 1 81 ? 19.136 0.994 -36.870 1.00 71.81 81 THR A N 1
ATOM 648 C CA . THR A 1 81 ? 18.227 0.354 -37.832 1.00 71.81 81 THR A CA 1
ATOM 649 C C . THR A 1 81 ? 17.060 -0.322 -37.115 1.00 71.81 81 THR A C 1
ATOM 651 O O . THR A 1 81 ? 17.167 -0.728 -35.951 1.00 71.81 81 THR A O 1
ATOM 654 N N . PHE A 1 82 ? 15.939 -0.520 -37.807 1.00 69.88 82 PHE A N 1
ATOM 655 C CA . PHE A 1 82 ? 14.773 -1.191 -37.225 1.00 69.88 82 PHE A CA 1
ATOM 656 C C . PHE A 1 82 ? 15.104 -2.574 -36.650 1.00 69.88 82 PHE A C 1
ATOM 658 O O . PHE A 1 82 ? 14.669 -2.908 -35.548 1.00 69.88 82 PHE A O 1
ATOM 665 N N . LYS A 1 83 ? 15.950 -3.349 -37.340 1.00 70.31 83 LYS A N 1
ATOM 666 C CA . LYS A 1 83 ? 16.426 -4.659 -36.869 1.00 70.31 83 LYS A CA 1
ATOM 667 C C . LYS A 1 83 ? 17.233 -4.544 -35.572 1.00 70.31 83 LYS A C 1
ATOM 669 O O . LYS A 1 83 ? 17.094 -5.384 -34.682 1.00 70.31 83 LYS A O 1
ATOM 674 N N . GLN A 1 84 ? 18.057 -3.503 -35.440 1.00 74.06 84 GLN A N 1
ATOM 675 C CA . GLN A 1 84 ? 18.813 -3.234 -34.214 1.00 74.06 84 GLN A CA 1
ATOM 676 C C . GLN A 1 84 ? 17.883 -2.837 -33.060 1.00 74.06 84 GLN A C 1
ATOM 678 O O . GLN A 1 84 ? 18.013 -3.393 -31.971 1.00 74.06 84 GLN A O 1
ATOM 683 N N . ARG A 1 85 ? 16.905 -1.954 -33.300 1.00 70.62 85 ARG A N 1
ATOM 684 C CA . ARG A 1 85 ? 15.908 -1.539 -32.292 1.00 70.62 85 ARG A CA 1
ATOM 685 C C . ARG A 1 85 ? 15.062 -2.720 -31.815 1.00 70.62 85 ARG A C 1
ATOM 687 O O . ARG A 1 85 ? 14.929 -2.935 -30.614 1.00 70.62 85 ARG A O 1
ATOM 694 N N . ALA A 1 86 ? 14.586 -3.548 -32.744 1.00 70.81 86 ALA A N 1
ATOM 695 C CA . ALA A 1 86 ? 13.847 -4.776 -32.450 1.00 70.81 86 ALA A CA 1
ATOM 696 C C . ALA A 1 86 ? 14.645 -5.727 -31.548 1.00 70.81 86 ALA A C 1
ATOM 698 O O . ALA A 1 86 ? 14.143 -6.205 -30.530 1.00 70.81 86 ALA A O 1
ATOM 699 N N . LYS A 1 87 ? 15.918 -5.965 -31.889 1.00 74.88 87 LYS A N 1
ATOM 700 C CA . LYS A 1 87 ? 16.817 -6.804 -31.091 1.00 74.88 87 LYS A CA 1
ATOM 701 C C . LYS A 1 87 ? 17.003 -6.244 -29.678 1.00 74.88 87 LYS A C 1
ATOM 703 O O . LYS A 1 87 ? 16.881 -6.995 -28.716 1.00 74.88 87 LYS A O 1
ATOM 708 N N . ILE A 1 88 ? 17.239 -4.937 -29.546 1.00 73.31 88 ILE A N 1
ATOM 709 C CA . ILE A 1 88 ? 17.387 -4.266 -28.244 1.00 73.31 88 ILE A CA 1
ATOM 710 C C . ILE A 1 88 ? 16.132 -4.463 -27.385 1.00 73.31 88 ILE A C 1
ATOM 712 O O . ILE A 1 88 ? 16.242 -4.812 -26.207 1.00 73.31 88 ILE A O 1
ATOM 716 N N . LEU A 1 89 ? 14.944 -4.295 -27.971 1.00 69.88 89 LEU A N 1
ATOM 717 C CA . LEU A 1 89 ? 13.672 -4.459 -27.268 1.00 69.88 89 LEU A CA 1
ATOM 718 C C . LEU A 1 89 ? 13.425 -5.914 -26.847 1.00 69.88 89 LEU A C 1
ATOM 720 O O . LEU A 1 89 ? 13.020 -6.147 -25.707 1.00 69.88 89 LEU A O 1
ATOM 724 N N . ARG A 1 90 ? 13.751 -6.902 -27.693 1.00 70.50 90 ARG A N 1
ATOM 725 C CA . ARG A 1 90 ? 13.691 -8.328 -27.315 1.00 70.50 90 ARG A CA 1
ATOM 726 C C . ARG A 1 90 ? 14.660 -8.669 -26.189 1.00 70.50 90 ARG A C 1
ATOM 728 O O . ARG A 1 90 ? 14.250 -9.263 -25.193 1.00 70.50 90 ARG A O 1
ATOM 735 N N . ASP A 1 91 ? 15.915 -8.238 -26.294 1.00 74.69 91 ASP A N 1
ATOM 736 C CA . ASP A 1 91 ? 16.925 -8.447 -25.251 1.00 74.69 91 ASP A CA 1
ATOM 737 C C . ASP A 1 91 ? 16.477 -7.818 -23.923 1.00 74.69 91 ASP A C 1
ATOM 739 O O . ASP A 1 91 ? 16.706 -8.364 -22.837 1.00 74.69 91 ASP A O 1
ATOM 743 N N . ARG A 1 92 ? 15.813 -6.660 -23.988 1.00 72.06 92 ARG A N 1
ATOM 744 C CA . ARG A 1 92 ? 15.270 -5.963 -22.822 1.00 72.06 92 ARG A CA 1
ATOM 745 C C . ARG A 1 92 ? 14.114 -6.720 -22.182 1.00 72.06 92 ARG A C 1
ATOM 747 O O . ARG A 1 92 ? 14.129 -6.937 -20.968 1.00 72.06 92 ARG A O 1
ATOM 754 N N . LEU A 1 93 ? 13.151 -7.146 -22.985 1.00 66.69 93 LEU A N 1
ATOM 755 C CA . LEU A 1 93 ? 12.019 -7.964 -22.572 1.00 66.69 93 LEU A CA 1
ATOM 756 C C . LEU A 1 93 ? 12.475 -9.273 -21.919 1.00 66.69 93 LEU A C 1
ATOM 758 O O . LEU A 1 93 ? 12.017 -9.613 -20.827 1.00 66.69 93 LEU A O 1
ATOM 762 N N . GLN A 1 94 ? 13.457 -9.950 -22.515 1.00 68.44 94 GLN A N 1
ATOM 763 C CA . GLN A 1 94 ? 14.047 -11.156 -21.944 1.00 68.44 94 GLN A CA 1
ATOM 764 C C . GLN A 1 94 ? 14.723 -10.869 -20.596 1.00 68.44 94 GLN A C 1
ATOM 766 O O . GLN A 1 94 ? 14.549 -11.625 -19.640 1.00 68.44 94 GLN A O 1
ATOM 771 N N . LYS A 1 95 ? 15.452 -9.750 -20.463 1.00 73.12 95 LYS A N 1
ATOM 772 C CA . LYS A 1 95 ? 16.043 -9.327 -19.178 1.00 73.12 95 LYS A CA 1
ATOM 773 C C . LYS A 1 95 ? 14.981 -9.078 -18.106 1.00 73.12 95 LYS A C 1
ATOM 775 O O . LYS A 1 95 ? 15.206 -9.455 -16.957 1.00 73.12 95 LYS A O 1
ATOM 780 N N . ILE A 1 96 ? 13.853 -8.453 -18.451 1.00 68.44 96 ILE A N 1
ATOM 781 C CA . ILE A 1 96 ? 12.737 -8.229 -17.518 1.00 68.44 96 ILE A CA 1
ATOM 782 C C . ILE A 1 96 ? 12.104 -9.570 -17.131 1.00 68.44 96 ILE A C 1
ATOM 784 O O . ILE A 1 96 ? 11.975 -9.846 -15.939 1.00 68.44 96 ILE A O 1
ATOM 788 N N . SER A 1 97 ? 11.797 -10.424 -18.113 1.00 65.25 97 SER A N 1
ATOM 789 C CA . SER A 1 97 ? 11.231 -11.765 -17.914 1.00 65.25 97 SER A CA 1
ATOM 790 C C . SER A 1 97 ? 12.092 -12.608 -16.967 1.00 65.25 97 SER A C 1
ATOM 792 O O . SER A 1 97 ? 11.625 -13.060 -15.920 1.00 65.25 97 SER A O 1
ATOM 794 N N . ASN A 1 98 ? 13.404 -12.669 -17.220 1.00 68.56 98 ASN A N 1
ATOM 795 C CA . ASN A 1 98 ? 14.374 -13.389 -16.386 1.00 68.56 98 ASN A CA 1
ATOM 796 C C . ASN A 1 98 ? 14.465 -12.855 -14.944 1.00 68.56 98 ASN A C 1
ATOM 798 O O . ASN A 1 98 ? 15.004 -13.526 -14.060 1.00 68.56 98 ASN A O 1
ATOM 802 N N . LYS A 1 99 ? 14.001 -11.627 -14.686 1.00 75.62 99 LYS A N 1
ATOM 803 C CA . LYS A 1 99 ? 14.000 -11.006 -13.354 1.00 75.62 99 LYS A CA 1
ATOM 804 C C . LYS A 1 99 ? 12.610 -10.922 -12.729 1.00 75.62 99 LYS A C 1
ATOM 806 O O . LYS A 1 99 ? 12.528 -10.602 -11.544 1.00 75.62 99 LYS A O 1
ATOM 811 N N . LEU A 1 100 ? 11.545 -11.275 -13.446 1.00 67.69 100 LEU A N 1
ATOM 812 C CA . LEU A 1 100 ? 10.166 -11.222 -12.954 1.00 67.69 100 LEU A CA 1
ATOM 813 C C . LEU A 1 100 ? 9.964 -12.067 -11.690 1.00 67.69 100 LEU A C 1
ATOM 815 O O . LEU A 1 100 ? 9.240 -11.661 -10.780 1.00 67.69 100 LEU A O 1
ATOM 819 N N . ALA A 1 101 ? 10.676 -13.192 -11.583 1.00 67.62 101 ALA A N 1
ATOM 820 C CA . ALA A 1 101 ? 10.665 -14.034 -10.391 1.00 67.62 101 ALA A CA 1
ATOM 821 C C . ALA A 1 101 ? 11.011 -13.248 -9.112 1.00 67.62 101 ALA A C 1
ATOM 823 O O . ALA A 1 101 ? 10.417 -13.503 -8.066 1.00 67.62 101 ALA A O 1
ATOM 824 N N . PHE A 1 102 ? 11.899 -12.242 -9.175 1.00 77.75 102 PHE A N 1
ATOM 825 C CA . PHE A 1 102 ? 12.179 -11.387 -8.018 1.00 77.75 102 PHE A CA 1
ATOM 826 C C . PHE A 1 102 ? 10.917 -10.644 -7.570 1.00 77.75 102 PHE A C 1
ATOM 828 O O . PHE A 1 102 ? 10.569 -10.676 -6.393 1.00 77.75 102 PHE A O 1
ATOM 835 N N . PHE A 1 103 ? 10.180 -10.023 -8.489 1.00 76.44 103 PHE A N 1
ATOM 836 C CA . PHE A 1 103 ? 8.935 -9.351 -8.130 1.00 76.44 103 PHE A CA 1
ATOM 837 C C . PHE A 1 103 ? 7.926 -10.312 -7.489 1.00 76.44 103 PHE A C 1
ATOM 839 O O . PHE A 1 103 ? 7.405 -10.025 -6.411 1.00 76.44 103 PHE A O 1
ATOM 846 N N . GLN A 1 104 ? 7.719 -11.482 -8.099 1.00 69.38 104 GLN A N 1
ATOM 847 C CA . GLN A 1 104 ? 6.778 -12.494 -7.609 1.00 69.38 104 GLN A CA 1
ATOM 848 C C . GLN A 1 104 ? 7.153 -13.024 -6.217 1.00 69.38 104 GLN A C 1
ATOM 850 O O . GLN A 1 104 ? 6.290 -13.142 -5.345 1.00 69.38 104 GLN A O 1
ATOM 855 N N . PHE A 1 105 ? 8.435 -13.310 -5.969 1.00 77.44 105 PHE A N 1
ATOM 856 C CA . PHE A 1 105 ? 8.902 -13.711 -4.640 1.00 77.44 105 PHE A CA 1
ATOM 857 C C . PHE A 1 105 ? 8.752 -12.585 -3.622 1.00 77.44 105 PHE A C 1
ATOM 859 O O . PHE A 1 105 ? 8.294 -12.844 -2.511 1.00 77.44 105 PHE A O 1
ATOM 866 N N . GLY A 1 106 ? 9.072 -11.346 -4.007 1.00 81.62 106 GLY A N 1
ATOM 867 C CA . GLY A 1 106 ? 8.860 -10.170 -3.169 1.00 81.62 106 GLY A CA 1
ATOM 868 C C . GLY A 1 106 ? 7.410 -10.071 -2.704 1.00 81.62 106 GLY A C 1
ATOM 869 O O . GLY A 1 106 ? 7.151 -9.998 -1.507 1.00 81.62 106 GLY A O 1
ATOM 870 N N . VAL A 1 107 ? 6.467 -10.174 -3.643 1.00 71.12 107 VAL A N 1
ATOM 871 C CA . VAL A 1 107 ? 5.024 -10.168 -3.374 1.00 71.12 107 VAL A CA 1
ATOM 872 C C . VAL A 1 107 ? 4.620 -11.279 -2.406 1.00 71.12 107 VAL A C 1
ATOM 874 O O . VAL A 1 107 ? 3.993 -11.000 -1.384 1.00 71.12 107 VAL A O 1
ATOM 877 N N . ARG A 1 108 ? 4.999 -12.531 -2.695 1.00 71.81 108 ARG A N 1
ATOM 878 C CA . ARG A 1 108 ? 4.632 -13.690 -1.864 1.00 71.81 108 ARG A CA 1
ATOM 879 C C . ARG A 1 108 ? 5.178 -13.557 -0.445 1.00 71.81 108 ARG A C 1
ATOM 881 O O . ARG A 1 108 ? 4.456 -13.793 0.516 1.00 71.81 108 ARG A O 1
ATOM 888 N N . LEU A 1 109 ? 6.432 -13.141 -0.296 1.00 80.06 109 LEU A N 1
ATOM 889 C CA . LEU A 1 109 ? 7.047 -12.946 1.016 1.00 80.06 109 LEU A CA 1
ATOM 890 C C . LEU A 1 109 ? 6.355 -11.825 1.795 1.00 80.06 109 LEU A C 1
ATOM 892 O O . LEU A 1 109 ? 6.013 -12.014 2.961 1.00 80.06 109 LEU A O 1
ATOM 896 N N . SER A 1 110 ? 6.075 -10.692 1.150 1.00 78.06 110 SER A N 1
ATOM 897 C CA . SER A 1 110 ? 5.332 -9.588 1.763 1.00 78.06 110 SER A CA 1
ATOM 898 C C . SER A 1 110 ? 3.918 -9.982 2.174 1.00 78.06 110 SER A C 1
ATOM 900 O O . SER A 1 110 ? 3.455 -9.540 3.224 1.00 78.06 110 SER A O 1
ATOM 902 N N . HIS A 1 111 ? 3.256 -10.841 1.396 1.00 71.50 111 HIS A N 1
ATOM 903 C CA . HIS A 1 111 ? 1.943 -11.384 1.729 1.00 71.50 111 HIS A CA 1
ATOM 904 C C . HIS A 1 111 ? 1.977 -12.194 3.035 1.00 71.50 111 HIS A C 1
ATOM 906 O O . HIS A 1 111 ? 1.116 -12.026 3.893 1.00 71.50 111 HIS A O 1
ATOM 912 N N . PHE A 1 112 ? 3.031 -12.985 3.250 1.00 72.94 112 PHE A N 1
ATOM 913 C CA . PHE A 1 112 ? 3.270 -13.704 4.509 1.00 72.94 112 PHE A CA 1
ATOM 914 C C . PHE A 1 112 ? 3.971 -12.854 5.582 1.00 72.94 112 PHE A C 1
ATOM 916 O O . PHE A 1 112 ? 4.598 -13.390 6.494 1.00 72.94 112 PHE A O 1
ATOM 923 N N . ASN A 1 113 ? 3.885 -11.523 5.482 1.00 71.50 113 ASN A N 1
ATOM 924 C CA . ASN A 1 113 ? 4.480 -10.559 6.409 1.00 71.50 113 ASN A CA 1
ATOM 925 C C . ASN A 1 113 ? 6.017 -10.654 6.551 1.00 71.50 113 ASN A C 1
ATOM 927 O O . ASN A 1 113 ? 6.607 -10.073 7.460 1.00 71.50 113 ASN A O 1
ATOM 931 N N . ARG A 1 114 ? 6.701 -11.323 5.617 1.00 80.94 114 ARG A N 1
ATOM 932 C CA . ARG A 1 114 ? 8.169 -11.388 5.528 1.00 80.94 114 ARG A CA 1
ATOM 933 C C . ARG A 1 114 ? 8.703 -10.210 4.718 1.00 80.94 114 ARG A C 1
ATOM 935 O O . ARG A 1 114 ? 9.387 -10.367 3.709 1.00 80.94 114 ARG A O 1
ATOM 942 N N . CYS A 1 115 ? 8.352 -9.001 5.154 1.00 85.31 115 CYS A N 1
ATOM 943 C CA . CYS A 1 115 ? 8.682 -7.767 4.442 1.00 85.31 115 CYS A CA 1
ATOM 944 C C . CYS A 1 115 ? 10.194 -7.515 4.343 1.00 85.31 115 CYS A C 1
ATOM 946 O O . CYS A 1 115 ? 10.637 -6.900 3.375 1.00 85.31 115 CYS A O 1
ATOM 948 N N . ASP A 1 116 ? 10.991 -7.991 5.302 1.00 86.44 116 ASP A N 1
ATOM 949 C CA . ASP A 1 116 ? 12.451 -7.873 5.242 1.00 86.44 116 ASP A CA 1
ATOM 950 C C . ASP A 1 116 ? 13.054 -8.660 4.082 1.00 86.44 116 ASP A C 1
ATOM 952 O O . ASP A 1 116 ? 13.836 -8.108 3.303 1.00 86.44 116 ASP A O 1
ATOM 956 N N . ASP A 1 117 ? 12.601 -9.899 3.903 1.00 89.19 117 ASP A N 1
ATOM 957 C CA . ASP A 1 117 ? 13.003 -10.730 2.775 1.00 89.19 117 ASP A CA 1
ATOM 958 C C . ASP A 1 117 ? 12.434 -10.166 1.468 1.00 89.19 117 ASP A C 1
ATOM 960 O O . ASP A 1 117 ? 13.162 -9.990 0.491 1.00 89.19 117 ASP A O 1
ATOM 964 N N . GLY A 1 118 ? 11.152 -9.784 1.453 1.00 89.56 118 GLY A N 1
ATOM 965 C CA . GLY A 1 118 ? 10.498 -9.220 0.269 1.00 89.56 118 GLY A CA 1
ATOM 966 C C . GLY A 1 118 ? 11.188 -7.955 -0.260 1.00 89.56 118 GLY A C 1
ATOM 967 O O . GLY A 1 118 ? 11.371 -7.797 -1.471 1.00 89.56 118 GLY A O 1
ATOM 968 N N . LEU A 1 119 ? 11.676 -7.087 0.635 1.00 92.56 119 LEU A N 1
ATOM 969 C CA . LEU A 1 119 ? 12.428 -5.880 0.276 1.00 92.56 119 LEU A CA 1
ATOM 970 C C . LEU A 1 119 ? 13.711 -6.176 -0.504 1.00 92.56 119 LEU A C 1
ATOM 972 O O . LEU A 1 119 ? 14.091 -5.359 -1.349 1.00 92.56 119 LEU A O 1
ATOM 976 N N . TYR A 1 120 ? 14.396 -7.292 -0.232 1.00 94.19 120 TYR A N 1
ATOM 977 C CA . TYR A 1 120 ? 15.560 -7.695 -1.023 1.00 94.19 120 TYR A CA 1
ATOM 978 C C . TYR A 1 120 ? 15.157 -7.896 -2.485 1.00 94.19 120 TYR A C 1
ATOM 980 O O . TYR A 1 120 ? 15.767 -7.309 -3.385 1.00 94.19 120 TYR A O 1
ATOM 988 N N . PHE A 1 121 ? 14.094 -8.665 -2.716 1.00 92.19 121 PHE A N 1
ATOM 989 C CA . PHE A 1 121 ? 13.651 -8.992 -4.062 1.00 92.19 121 PHE A CA 1
ATOM 990 C C . PHE A 1 121 ? 13.105 -7.768 -4.807 1.00 92.19 121 PHE A C 1
ATOM 992 O O . PHE A 1 121 ? 13.485 -7.545 -5.957 1.00 92.19 121 PHE A O 1
ATOM 999 N N . PHE A 1 122 ? 12.322 -6.906 -4.147 1.00 90.00 122 PHE A N 1
ATOM 1000 C CA . PHE A 1 122 ? 11.849 -5.665 -4.770 1.00 90.00 122 PHE A CA 1
ATOM 1001 C C . PHE A 1 122 ? 12.994 -4.742 -5.181 1.00 90.00 122 PHE A C 1
ATOM 1003 O O . PHE A 1 122 ? 12.988 -4.242 -6.299 1.00 90.00 122 PHE A O 1
ATOM 1010 N N . LYS A 1 123 ? 14.023 -4.568 -4.339 1.00 92.94 123 LYS A N 1
ATOM 1011 C CA . LYS A 1 123 ? 15.207 -3.764 -4.698 1.00 92.94 123 LYS A CA 1
ATOM 1012 C C . LYS A 1 123 ? 15.981 -4.349 -5.877 1.00 92.94 123 LYS A C 1
ATOM 1014 O O . LYS A 1 123 ? 16.610 -3.604 -6.623 1.00 92.94 123 LYS A O 1
ATOM 1019 N N . ARG A 1 124 ? 16.009 -5.678 -6.018 1.00 91.31 124 ARG A N 1
ATOM 1020 C CA . ARG A 1 124 ? 16.666 -6.339 -7.154 1.00 91.31 124 ARG A CA 1
ATOM 1021 C C . ARG A 1 124 ? 15.878 -6.133 -8.439 1.00 91.31 124 ARG A C 1
ATOM 1023 O O . ARG A 1 124 ? 16.494 -5.806 -9.447 1.00 91.31 124 ARG A O 1
ATOM 1030 N N . PHE A 1 125 ? 14.555 -6.265 -8.387 1.00 86.81 125 PHE A N 1
ATOM 1031 C CA . PHE A 1 125 ? 13.701 -6.081 -9.556 1.00 86.81 125 PHE A CA 1
ATOM 1032 C C . PHE A 1 125 ? 13.581 -4.615 -9.989 1.00 86.81 125 PHE A C 1
ATOM 1034 O O . PHE A 1 125 ? 13.655 -4.328 -11.176 1.00 86.81 125 PHE A O 1
ATOM 1041 N N . GLU A 1 126 ? 13.505 -3.678 -9.042 1.00 87.38 126 GLU A N 1
ATOM 1042 C CA . GLU A 1 126 ? 13.448 -2.228 -9.294 1.00 87.38 126 GLU A CA 1
ATOM 1043 C C . GLU A 1 126 ? 14.612 -1.729 -10.161 1.00 87.38 126 GLU A C 1
ATOM 1045 O O . GLU A 1 126 ? 14.418 -0.861 -11.004 1.00 87.38 126 GLU A O 1
ATOM 1050 N N . LYS A 1 127 ? 15.814 -2.308 -10.011 1.00 88.25 127 LYS A N 1
ATOM 1051 C CA . LYS A 1 127 ? 16.972 -1.985 -10.866 1.00 88.25 127 LYS A CA 1
ATOM 1052 C C . LYS A 1 127 ? 16.752 -2.347 -12.335 1.00 88.25 127 LYS A C 1
ATOM 1054 O O . LYS A 1 127 ? 17.428 -1.805 -13.202 1.00 88.25 127 LYS A O 1
ATOM 1059 N N . THR A 1 128 ? 15.873 -3.306 -12.605 1.00 80.06 128 THR A N 1
ATOM 1060 C CA . THR A 1 128 ? 15.551 -3.779 -13.953 1.00 80.06 128 THR A CA 1
ATOM 1061 C C . THR A 1 128 ? 14.286 -3.114 -14.486 1.00 80.06 128 THR A C 1
ATOM 1063 O O . THR A 1 128 ? 14.280 -2.746 -15.658 1.00 80.06 128 THR A O 1
ATOM 1066 N N . PHE A 1 129 ? 13.262 -2.941 -13.642 1.00 74.75 129 PHE A N 1
ATOM 1067 C CA . PHE A 1 129 ? 11.953 -2.390 -13.997 1.00 74.75 129 PHE A CA 1
ATOM 1068 C C . PHE A 1 129 ? 11.357 -1.578 -12.822 1.00 74.75 129 PHE A C 1
ATOM 1070 O O . PHE A 1 129 ? 10.708 -2.145 -11.936 1.00 74.75 129 PHE A O 1
ATOM 1077 N N . PRO A 1 130 ? 11.586 -0.252 -12.757 1.00 77.69 130 PRO A N 1
ATOM 1078 C CA . PRO A 1 130 ? 11.152 0.605 -11.648 1.00 77.69 130 PRO A CA 1
ATOM 1079 C C . PRO A 1 130 ? 9.676 1.033 -11.772 1.00 77.69 130 PRO A C 1
ATOM 1081 O O . PRO A 1 130 ? 9.354 2.220 -11.764 1.00 77.69 130 PRO A O 1
ATOM 1084 N N . ALA A 1 131 ? 8.762 0.071 -11.902 1.00 73.19 131 ALA A N 1
ATOM 1085 C CA . ALA A 1 131 ? 7.339 0.348 -12.098 1.00 73.19 131 ALA A CA 1
ATOM 1086 C C . ALA A 1 131 ? 6.579 0.678 -10.803 1.00 73.19 131 ALA A C 1
ATOM 1088 O O . ALA A 1 131 ? 7.032 0.400 -9.685 1.00 73.19 131 ALA A O 1
ATOM 1089 N N . ARG A 1 132 ? 5.383 1.262 -10.967 1.00 73.81 132 ARG A N 1
ATOM 1090 C CA . ARG A 1 132 ? 4.507 1.720 -9.874 1.00 73.81 132 ARG A CA 1
ATOM 1091 C C . ARG A 1 132 ? 4.175 0.606 -8.876 1.00 73.81 132 ARG A C 1
ATOM 1093 O O . ARG A 1 132 ? 4.154 0.874 -7.679 1.00 73.81 132 ARG A O 1
ATOM 1100 N N . GLU A 1 133 ? 3.999 -0.633 -9.330 1.00 75.75 133 GLU A N 1
ATOM 1101 C CA . GLU A 1 133 ? 3.684 -1.801 -8.501 1.00 75.75 133 GLU A CA 1
ATOM 1102 C C . GLU A 1 133 ? 4.876 -2.177 -7.609 1.00 75.75 133 GLU A C 1
ATOM 1104 O O . GLU A 1 133 ? 4.722 -2.442 -6.415 1.00 75.75 133 GLU A O 1
ATOM 1109 N N . VAL A 1 134 ? 6.093 -2.123 -8.161 1.00 83.38 134 VAL A N 1
ATOM 1110 C CA . VAL A 1 134 ? 7.345 -2.393 -7.435 1.00 83.38 134 VAL A CA 1
ATOM 1111 C C . VAL A 1 134 ? 7.564 -1.343 -6.354 1.00 83.38 134 VAL A C 1
ATOM 1113 O O . VAL A 1 134 ? 7.849 -1.679 -5.201 1.00 83.38 134 VAL A O 1
ATOM 1116 N N . LEU A 1 135 ? 7.384 -0.068 -6.709 1.00 84.31 135 LEU A N 1
ATOM 1117 C CA . LEU A 1 135 ? 7.486 1.043 -5.770 1.00 84.31 135 LEU A CA 1
ATOM 1118 C C . LEU A 1 135 ? 6.395 0.951 -4.695 1.00 84.31 135 LEU A C 1
ATOM 1120 O O . LEU A 1 135 ? 6.707 1.059 -3.509 1.00 84.31 135 LEU A O 1
ATOM 1124 N N . ASN A 1 136 ? 5.144 0.669 -5.067 1.00 81.25 136 ASN A N 1
ATOM 1125 C CA . ASN A 1 136 ? 4.046 0.492 -4.119 1.00 81.25 136 ASN A CA 1
ATOM 1126 C C . ASN A 1 136 ? 4.330 -0.645 -3.128 1.00 81.25 136 ASN A C 1
ATOM 1128 O O . ASN A 1 136 ? 4.230 -0.435 -1.922 1.00 81.25 136 ASN A O 1
ATOM 1132 N N . ASN A 1 137 ? 4.770 -1.812 -3.598 1.00 86.44 137 ASN A N 1
ATOM 1133 C CA . ASN A 1 137 ? 5.026 -2.968 -2.735 1.00 86.44 137 ASN A CA 1
ATOM 1134 C C . ASN A 1 137 ? 6.269 -2.794 -1.848 1.00 86.44 137 ASN A C 1
ATOM 1136 O O . ASN A 1 137 ? 6.289 -3.208 -0.685 1.00 86.44 137 ASN A O 1
ATOM 1140 N N . LYS A 1 138 ? 7.295 -2.100 -2.346 1.00 92.44 138 LYS A N 1
ATOM 1141 C CA . LYS A 1 138 ? 8.450 -1.684 -1.541 1.00 92.44 138 LYS A CA 1
ATOM 1142 C C . LYS A 1 138 ? 8.043 -0.678 -0.459 1.00 92.44 138 LYS A C 1
ATOM 1144 O O . LYS A 1 138 ? 8.460 -0.810 0.693 1.00 92.44 138 LYS A O 1
ATOM 1149 N N . GLY A 1 139 ? 7.212 0.306 -0.809 1.00 87.06 139 GLY A N 1
ATOM 1150 C CA . GLY A 1 139 ? 6.628 1.264 0.131 1.00 87.06 139 GLY A CA 1
ATOM 1151 C C . GLY A 1 139 ? 5.766 0.571 1.185 1.00 87.06 139 GLY A C 1
ATOM 1152 O O . GLY A 1 139 ? 5.910 0.855 2.373 1.00 87.06 139 GLY A O 1
ATOM 1153 N N . TYR A 1 140 ? 4.951 -0.398 0.764 1.00 85.81 140 TYR A N 1
ATOM 1154 C CA . TYR A 1 140 ? 4.131 -1.243 1.628 1.00 85.81 140 TYR A CA 1
ATOM 1155 C C . TYR A 1 140 ? 4.984 -1.964 2.671 1.00 85.81 140 TYR A C 1
ATOM 1157 O O . TYR A 1 140 ? 4.687 -1.892 3.858 1.00 85.81 140 TYR A O 1
ATOM 1165 N N . CYS A 1 141 ? 6.096 -2.581 2.266 1.00 88.19 141 CYS A N 1
ATOM 1166 C CA . CYS A 1 141 ? 6.991 -3.248 3.209 1.00 88.19 141 CYS A CA 1
ATOM 1167 C C . CYS A 1 141 ? 7.555 -2.284 4.256 1.00 88.19 141 CYS A C 1
ATOM 1169 O O . CYS A 1 141 ? 7.593 -2.606 5.440 1.00 88.19 141 CYS A O 1
ATOM 1171 N N . TYR A 1 142 ? 7.971 -1.080 3.850 1.00 88.81 142 TYR A N 1
ATOM 1172 C CA . TYR A 1 142 ? 8.430 -0.073 4.810 1.00 88.81 142 TYR A CA 1
ATOM 1173 C C . TYR A 1 142 ? 7.314 0.424 5.729 1.00 88.81 142 TYR A C 1
ATOM 1175 O O . TYR A 1 142 ? 7.576 0.669 6.905 1.00 88.81 142 TYR A O 1
ATOM 1183 N N . LEU A 1 143 ? 6.087 0.540 5.219 1.00 83.31 143 LEU A N 1
ATOM 1184 C CA . LEU A 1 143 ? 4.910 0.849 6.022 1.00 83.31 143 LEU A CA 1
ATOM 1185 C C . LEU A 1 143 ? 4.686 -0.247 7.078 1.00 83.31 143 LEU A C 1
ATOM 1187 O O . LEU A 1 143 ? 4.614 0.082 8.260 1.00 83.31 143 LEU A O 1
ATOM 1191 N N . GLN A 1 144 ? 4.703 -1.527 6.689 1.00 82.25 144 GLN A N 1
ATOM 1192 C CA . GLN A 1 144 ? 4.572 -2.661 7.614 1.00 82.25 144 GLN A CA 1
ATOM 1193 C C . GLN A 1 144 ? 5.670 -2.674 8.683 1.00 82.25 144 GLN A C 1
ATOM 1195 O O . GLN A 1 144 ? 5.377 -2.839 9.866 1.00 82.25 144 GLN A O 1
ATOM 1200 N N . LYS A 1 145 ? 6.927 -2.408 8.306 1.00 82.75 145 LYS A N 1
ATOM 1201 C CA . LYS A 1 145 ? 8.022 -2.264 9.280 1.00 82.75 145 LYS A CA 1
ATOM 1202 C C . LYS A 1 145 ? 7.787 -1.111 10.252 1.00 82.75 145 LYS A C 1
ATOM 1204 O O . LYS A 1 145 ? 8.038 -1.264 11.440 1.00 82.75 145 LYS A O 1
ATOM 1209 N N . GLY A 1 146 ? 7.299 0.028 9.758 1.00 78.31 146 GLY A N 1
ATOM 1210 C CA . GLY A 1 146 ? 6.944 1.170 10.598 1.00 78.31 146 GLY A CA 1
ATOM 1211 C C . GLY A 1 146 ? 5.871 0.807 11.619 1.00 78.31 146 GLY A C 1
ATOM 1212 O O . GLY A 1 146 ? 6.063 1.041 12.809 1.00 78.31 146 GLY A O 1
ATOM 1213 N N . ILE A 1 147 ? 4.798 0.163 11.157 1.00 73.56 147 ILE A N 1
ATOM 1214 C CA . ILE A 1 147 ? 3.694 -0.317 11.994 1.00 73.56 147 ILE A CA 1
ATOM 1215 C C . ILE A 1 147 ? 4.169 -1.321 13.050 1.00 73.56 147 ILE A C 1
ATOM 1217 O O . ILE A 1 147 ? 3.743 -1.237 14.197 1.00 73.56 147 ILE A O 1
ATOM 1221 N N . ALA A 1 148 ? 5.052 -2.257 12.691 1.00 73.25 148 ALA A N 1
ATOM 1222 C CA . ALA A 1 148 ? 5.556 -3.273 13.615 1.00 73.25 148 ALA A CA 1
ATOM 1223 C C . ALA A 1 148 ? 6.350 -2.679 14.795 1.00 73.25 148 ALA A C 1
ATOM 1225 O O . ALA A 1 148 ? 6.449 -3.318 15.837 1.00 73.25 148 ALA A O 1
ATOM 1226 N N . THR A 1 149 ? 6.889 -1.468 14.628 1.00 73.62 149 THR A N 1
ATOM 1227 C CA . THR A 1 149 ? 7.701 -0.744 15.626 1.00 73.62 149 THR A CA 1
ATOM 1228 C C . THR A 1 149 ? 6.937 0.354 16.379 1.00 73.62 149 THR A C 1
ATOM 1230 O O . THR A 1 149 ? 7.557 1.224 16.995 1.00 73.62 149 THR A O 1
ATOM 1233 N N . LEU A 1 150 ? 5.607 0.382 16.262 1.00 67.12 150 LEU A N 1
ATOM 1234 C CA . LEU A 1 150 ? 4.746 1.262 17.053 1.00 67.12 150 LEU A CA 1
ATOM 1235 C C . LEU A 1 150 ? 4.445 0.616 18.413 1.00 67.12 150 LEU A C 1
ATOM 1237 O O . LEU A 1 150 ? 4.033 -0.541 18.458 1.00 67.12 150 LEU A O 1
ATOM 1241 N N . ASP A 1 151 ? 4.562 1.390 19.492 1.00 54.00 151 ASP A N 1
ATOM 1242 C CA . ASP A 1 151 ? 4.337 0.936 20.874 1.00 54.00 151 ASP A CA 1
ATOM 1243 C C . ASP A 1 151 ? 2.859 1.080 21.336 1.00 54.00 151 ASP A C 1
ATOM 1245 O O . ASP A 1 151 ? 2.616 1.492 22.466 1.00 54.00 151 ASP A O 1
ATOM 1249 N N . SER A 1 152 ? 1.834 0.845 20.487 1.00 48.72 152 SER A N 1
ATOM 1250 C CA . SER A 1 152 ? 0.436 1.206 20.859 1.00 48.72 152 SER A CA 1
ATOM 1251 C C . SER A 1 152 ? -0.752 0.506 20.151 1.00 48.72 152 SER A C 1
ATOM 1253 O O . SER A 1 152 ? -0.531 -0.301 19.253 1.00 48.72 152 SER A O 1
ATOM 1255 N N . ASP A 1 153 ? -2.002 0.898 20.514 1.00 50.94 153 ASP A N 1
ATOM 1256 C CA . ASP A 1 153 ? -3.346 0.412 20.073 1.00 50.94 153 ASP A CA 1
ATOM 1257 C C . ASP A 1 153 ? -4.138 1.374 19.090 1.00 50.94 153 ASP A C 1
ATOM 1259 O O . ASP A 1 153 ? -4.447 2.484 19.479 1.00 50.94 153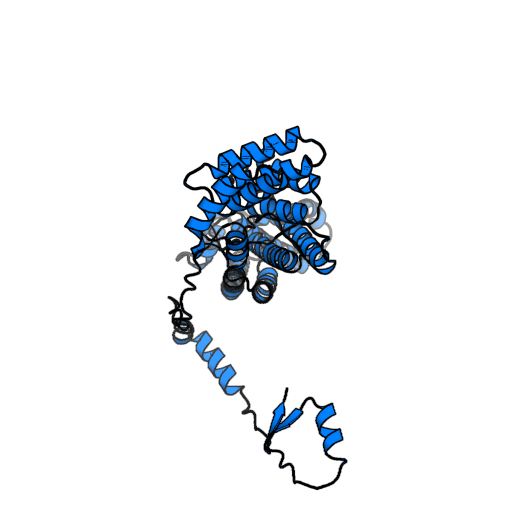 ASP A O 1
ATOM 1263 N N . ALA A 1 154 ? -4.516 1.047 17.823 1.00 59.97 154 ALA A N 1
ATOM 1264 C CA . ALA A 1 154 ? -5.062 1.846 16.661 1.00 59.97 154 ALA A CA 1
ATOM 1265 C C . ALA A 1 154 ? -6.017 0.935 15.924 1.00 59.97 154 ALA A C 1
ATOM 1267 O O . ALA A 1 154 ? -5.862 -0.286 15.913 1.00 59.97 154 ALA A O 1
ATOM 1268 N N . TYR A 1 155 ? -6.801 1.628 15.103 1.00 54.78 155 TYR A N 1
ATOM 1269 C CA . TYR A 1 155 ? -6.978 1.434 13.665 1.00 54.78 155 TYR A CA 1
ATOM 1270 C C . TYR A 1 155 ? -6.168 0.334 12.959 1.00 54.78 155 TYR A C 1
ATOM 1272 O O . TYR A 1 155 ? -5.016 0.497 12.549 1.00 54.78 155 TYR A O 1
ATOM 1280 N N . TRP A 1 156 ? -6.879 -0.741 12.667 1.00 64.25 156 TRP A N 1
ATOM 1281 C CA . TRP A 1 156 ? -6.532 -1.716 11.655 1.00 64.25 156 TRP A CA 1
ATOM 1282 C C . TRP A 1 156 ? -6.832 -1.139 10.261 1.00 64.25 156 TRP A C 1
ATOM 1284 O O . TRP A 1 156 ? -7.929 -1.289 9.731 1.00 64.25 156 TRP A O 1
ATOM 1294 N N . LEU A 1 157 ? -5.869 -0.443 9.656 1.00 64.62 157 LEU A N 1
ATOM 1295 C CA . LEU A 1 157 ? -6.039 0.170 8.332 1.00 64.62 157 LEU A CA 1
ATOM 1296 C C . LEU A 1 157 ? -5.684 -0.789 7.196 1.00 64.62 157 LEU A C 1
ATOM 1298 O O . LEU A 1 157 ? -4.652 -1.446 7.222 1.00 64.62 157 LEU A O 1
ATOM 1302 N N . ASN A 1 158 ? -6.472 -0.815 6.128 1.00 60.50 158 ASN A N 1
ATOM 1303 C CA . ASN A 1 158 ? -6.057 -1.540 4.934 1.00 60.50 158 ASN A CA 1
ATOM 1304 C C . ASN A 1 158 ? -4.892 -0.801 4.263 1.00 60.50 158 ASN A C 1
ATOM 1306 O O . ASN A 1 158 ? -5.009 0.356 3.853 1.00 60.50 158 ASN A O 1
ATOM 1310 N N . SER A 1 159 ? -3.751 -1.478 4.174 1.00 60.44 159 SER A N 1
ATOM 1311 C CA . SER A 1 159 ? -2.683 -1.108 3.251 1.00 60.44 159 SER A CA 1
ATOM 1312 C C . SER A 1 159 ? -2.725 -2.092 2.093 1.00 60.44 159 SER A C 1
ATOM 1314 O O . SER A 1 159 ? -2.941 -3.288 2.284 1.00 60.44 159 SER A O 1
ATOM 1316 N N . VAL A 1 160 ? -2.605 -1.571 0.881 1.00 61.47 160 VAL A N 1
ATOM 1317 C CA . VAL A 1 160 ? -2.804 -2.342 -0.341 1.00 61.47 160 VAL A CA 1
ATOM 1318 C C . VAL A 1 160 ? -1.447 -2.872 -0.787 1.00 61.47 160 VAL A C 1
ATOM 1320 O O . VAL A 1 160 ? -0.635 -2.115 -1.328 1.00 61.47 160 VAL A O 1
ATOM 1323 N N . LEU A 1 161 ? -1.194 -4.154 -0.521 1.00 49.34 161 LEU A N 1
ATOM 1324 C CA . LEU A 1 161 ? -0.139 -4.913 -1.188 1.00 49.34 161 LEU A CA 1
ATOM 1325 C C . LEU A 1 161 ? -0.652 -5.288 -2.577 1.00 49.34 161 LEU A C 1
ATOM 1327 O O . LEU A 1 161 ? -1.713 -5.901 -2.695 1.00 49.34 161 LEU A O 1
ATOM 1331 N N . ASP A 1 162 ? 0.085 -4.926 -3.619 1.00 54.88 162 ASP A N 1
ATOM 1332 C CA . ASP A 1 162 ? -0.226 -5.376 -4.967 1.00 54.88 162 ASP A CA 1
ATOM 1333 C C . ASP A 1 162 ? 0.274 -6.816 -5.111 1.00 54.88 162 ASP A C 1
ATOM 1335 O O . ASP A 1 162 ? 1.454 -7.065 -5.359 1.00 54.88 162 ASP A O 1
ATOM 1339 N N . VAL A 1 163 ? -0.621 -7.778 -4.884 1.00 51.12 163 VAL A N 1
ATOM 1340 C CA . VAL A 1 163 ? -0.351 -9.212 -5.063 1.00 51.12 163 VAL A CA 1
ATOM 1341 C C . VAL A 1 163 ? -0.271 -9.626 -6.549 1.00 51.12 163 VAL A C 1
ATOM 1343 O O . VAL A 1 163 ? -0.021 -10.797 -6.825 1.00 51.12 163 VAL A O 1
ATOM 1346 N N . THR A 1 164 ? -0.333 -8.638 -7.467 1.00 52.59 164 THR A N 1
ATOM 1347 C CA . THR A 1 164 ? -0.561 -8.603 -8.935 1.00 52.59 164 THR A CA 1
ATOM 1348 C C . THR A 1 164 ? -2.031 -8.372 -9.315 1.00 52.59 164 THR A C 1
ATOM 1350 O O . THR A 1 164 ? -2.921 -8.668 -8.519 1.00 52.59 164 THR A O 1
ATOM 1353 N N . THR A 1 165 ? -2.285 -7.749 -10.485 1.00 41.59 165 THR A N 1
ATOM 1354 C CA . THR A 1 165 ? -3.599 -7.241 -10.944 1.00 41.59 165 THR A CA 1
ATOM 1355 C C . THR A 1 165 ? -4.785 -8.077 -10.444 1.00 41.59 165 THR A C 1
ATOM 1357 O O . THR A 1 165 ? -4.949 -9.217 -10.855 1.00 41.59 165 THR A O 1
ATOM 1360 N N . ARG A 1 166 ? -5.616 -7.463 -9.583 1.00 36.44 166 ARG A N 1
ATOM 1361 C CA . ARG A 1 166 ? -6.894 -7.957 -9.021 1.00 36.44 166 ARG A CA 1
ATOM 1362 C C . ARG A 1 166 ? -6.902 -9.424 -8.525 1.00 36.44 166 ARG A C 1
ATOM 1364 O O . ARG A 1 166 ? -7.527 -10.248 -9.175 1.00 36.44 166 ARG A O 1
ATOM 1371 N N . ALA A 1 167 ? -6.379 -9.700 -7.321 1.00 25.64 167 ALA A N 1
ATOM 1372 C CA . ALA A 1 167 ? -7.029 -10.576 -6.316 1.00 25.64 167 ALA A CA 1
ATOM 1373 C C . ALA A 1 167 ? -6.237 -10.718 -4.986 1.00 25.64 167 ALA A C 1
ATOM 1375 O O . ALA A 1 167 ? -5.104 -11.179 -4.965 1.00 25.64 167 ALA A O 1
ATOM 1376 N N . GLU A 1 168 ? -6.915 -10.378 -3.878 1.00 26.16 168 GLU A N 1
ATOM 1377 C CA . GLU A 1 168 ? -6.990 -11.127 -2.602 1.00 26.16 168 GLU A CA 1
ATOM 1378 C C . GLU A 1 168 ? -5.771 -11.336 -1.665 1.00 26.16 168 GLU A C 1
ATOM 1380 O O . GLU A 1 168 ? -5.058 -12.330 -1.749 1.00 26.16 168 GLU A O 1
ATOM 1385 N N . LYS A 1 169 ? -5.671 -10.486 -0.620 1.00 31.86 169 LYS A N 1
ATOM 1386 C CA . LYS A 1 169 ? -5.863 -10.799 0.832 1.00 31.86 169 LYS A CA 1
ATOM 1387 C C . LYS A 1 169 ? -4.998 -9.922 1.757 1.00 31.86 169 LYS A C 1
ATOM 1389 O O . LYS A 1 169 ? -3.797 -9.751 1.566 1.00 31.86 169 LYS A O 1
ATOM 1394 N N . LEU A 1 170 ? -5.675 -9.364 2.764 1.00 30.80 170 LEU A N 1
ATOM 1395 C CA . LEU A 1 170 ? -5.263 -8.285 3.669 1.00 30.80 170 LEU A CA 1
ATOM 1396 C C . LEU A 1 170 ? -4.469 -8.821 4.876 1.00 30.80 170 LEU A C 1
ATOM 1398 O O . LEU A 1 170 ? -4.968 -9.681 5.600 1.00 30.80 170 LEU A O 1
ATOM 1402 N N . THR A 1 171 ? -3.284 -8.271 5.165 1.00 32.97 171 THR A N 1
ATOM 1403 C CA . THR A 1 171 ? -2.632 -8.444 6.479 1.00 32.97 171 THR A CA 1
ATOM 1404 C C . THR A 1 171 ? -2.991 -7.289 7.404 1.00 32.97 171 THR A C 1
ATOM 1406 O O . THR A 1 171 ? -3.052 -6.140 6.965 1.00 32.97 171 THR A O 1
ATOM 1409 N N . ALA A 1 172 ? -3.206 -7.580 8.688 1.00 30.92 172 ALA A N 1
ATOM 1410 C CA . ALA A 1 172 ? -3.585 -6.569 9.665 1.00 30.92 172 ALA A CA 1
ATOM 1411 C C . ALA A 1 172 ? -2.414 -5.730 10.169 1.00 30.92 172 ALA A C 1
ATOM 1413 O O . ALA A 1 172 ? -1.533 -6.270 10.841 1.00 30.92 172 ALA A O 1
ATOM 1414 N N . PRO A 1 173 ? -2.438 -4.405 9.960 1.00 37.00 173 PRO A N 1
ATOM 1415 C CA . PRO A 1 173 ? -1.628 -3.517 10.760 1.00 37.00 173 PRO A CA 1
ATOM 1416 C C . PRO A 1 173 ? -2.210 -3.281 12.149 1.00 37.00 173 PRO A C 1
ATOM 1418 O O . PRO A 1 173 ? -3.420 -3.298 12.379 1.00 37.00 173 PRO A O 1
ATOM 1421 N N . ARG A 1 174 ? -1.268 -3.051 13.062 1.00 34.06 174 ARG A N 1
ATOM 1422 C CA . ARG A 1 174 ? -1.489 -2.578 14.420 1.00 34.06 174 ARG A CA 1
ATOM 1423 C C . ARG A 1 174 ? -1.633 -1.047 14.432 1.00 34.06 174 ARG A C 1
ATOM 1425 O O . ARG A 1 174 ? -1.948 -0.385 13.449 1.00 34.06 174 ARG A O 1
ATOM 1432 N N . ALA A 1 175 ? -1.353 -0.474 15.580 1.00 37.22 175 ALA A N 1
ATOM 1433 C CA . ALA A 1 175 ? -2.350 0.130 16.400 1.00 37.22 175 ALA A CA 1
ATOM 1434 C C . ALA A 1 175 ? -1.679 1.477 17.008 1.00 37.22 175 ALA A C 1
ATOM 1436 O O . ALA A 1 175 ? -0.466 1.521 17.115 1.00 37.22 175 ALA A O 1
ATOM 1437 N N . LEU A 1 176 ? -2.354 2.628 17.284 1.00 40.03 176 LEU A N 1
ATOM 1438 C CA . LEU A 1 176 ? -2.050 4.077 17.376 1.00 40.03 176 LEU A CA 1
ATOM 1439 C C . LEU A 1 176 ? -2.884 4.640 18.529 1.00 40.03 176 LEU A C 1
ATOM 1441 O O . LEU A 1 176 ? -4.006 5.141 18.375 1.00 40.03 176 LEU A O 1
ATOM 1445 N N . ARG A 1 177 ? -2.210 4.649 19.663 1.00 40.19 177 ARG A N 1
ATOM 1446 C CA . ARG A 1 177 ? -2.298 5.652 20.710 1.00 40.19 177 ARG A CA 1
ATOM 1447 C C . ARG A 1 177 ? -0.972 5.605 21.454 1.00 40.19 177 ARG A C 1
ATOM 1449 O O . ARG A 1 177 ? -0.822 4.904 22.440 1.00 40.19 177 ARG A O 1
ATOM 1456 N N . GLY A 1 178 ? 0.024 6.306 20.929 1.00 44.69 178 GLY A N 1
ATOM 1457 C CA . GLY A 1 178 ? 1.351 6.334 21.533 1.00 44.69 178 GLY A CA 1
ATOM 1458 C C . GLY A 1 178 ? 2.312 7.225 20.763 1.00 44.69 178 GLY A C 1
ATOM 1459 O O . GLY A 1 178 ? 2.082 7.544 19.592 1.00 44.69 178 GLY A O 1
ATOM 1460 N N . LYS A 1 179 ? 3.388 7.652 21.432 1.00 52.28 179 LYS A N 1
ATOM 1461 C CA . LYS A 1 179 ? 4.513 8.324 20.774 1.00 52.28 179 LYS A CA 1
ATOM 1462 C C . LYS A 1 179 ? 5.080 7.368 19.721 1.00 52.28 179 LYS A C 1
ATOM 1464 O O . LYS A 1 179 ? 5.475 6.253 20.031 1.00 52.28 179 LYS A O 1
ATOM 1469 N N . ILE A 1 180 ? 5.114 7.809 18.466 1.00 62.50 180 ILE A N 1
ATOM 1470 C CA . ILE A 1 180 ? 5.765 7.059 17.388 1.00 62.50 180 ILE A CA 1
ATOM 1471 C C . ILE A 1 180 ? 7.255 6.992 17.726 1.00 62.50 180 ILE A C 1
ATOM 1473 O O . ILE A 1 180 ? 7.906 8.036 17.823 1.00 62.50 180 ILE A O 1
ATOM 1477 N N . SER A 1 181 ? 7.795 5.783 17.881 1.00 70.31 181 SER A N 1
ATOM 1478 C CA . SER A 1 181 ? 9.230 5.588 18.091 1.00 70.31 181 SER A CA 1
ATOM 1479 C C . SER A 1 181 ? 10.035 6.216 16.942 1.00 70.31 181 SER A C 1
ATOM 1481 O O . SER A 1 181 ? 9.574 6.304 15.796 1.00 70.31 181 SER A O 1
ATOM 1483 N N . GLN A 1 182 ? 11.272 6.651 17.202 1.00 72.81 182 GLN A N 1
ATOM 1484 C CA . GLN A 1 182 ? 12.116 7.208 16.133 1.00 72.81 182 GLN A CA 1
ATOM 1485 C C . GLN A 1 182 ? 12.352 6.195 15.001 1.00 72.81 182 GLN A C 1
ATOM 1487 O O . GLN A 1 182 ? 12.396 6.566 13.824 1.00 72.81 182 GLN A O 1
ATOM 1492 N N . ASN A 1 183 ? 12.406 4.904 15.340 1.00 70.12 183 ASN A N 1
ATOM 1493 C CA . ASN A 1 183 ? 12.505 3.814 14.374 1.00 70.12 183 ASN A CA 1
ATOM 1494 C C . ASN A 1 183 ? 11.254 3.711 13.490 1.00 70.12 183 ASN A C 1
ATOM 1496 O O . ASN A 1 183 ? 11.386 3.691 12.261 1.00 70.12 183 ASN A O 1
ATOM 1500 N N . ALA A 1 184 ? 10.052 3.752 14.071 1.00 68.88 184 ALA A N 1
ATOM 1501 C CA . ALA A 1 184 ? 8.808 3.781 13.304 1.00 68.88 184 ALA A CA 1
ATOM 1502 C C . ALA A 1 184 ? 8.753 5.003 12.381 1.00 68.88 184 ALA A C 1
ATOM 1504 O O . ALA A 1 184 ? 8.491 4.877 11.182 1.00 68.88 184 ALA A O 1
ATOM 1505 N N . LYS A 1 185 ? 9.109 6.187 12.895 1.00 79.00 185 LYS A N 1
ATOM 1506 C CA . LYS A 1 185 ? 9.149 7.434 12.117 1.00 79.00 185 LYS A CA 1
ATOM 1507 C C . LYS A 1 185 ? 10.124 7.342 10.941 1.00 79.00 185 LYS A C 1
ATOM 1509 O O . LYS A 1 185 ? 9.802 7.803 9.845 1.00 79.00 185 LYS A O 1
ATOM 1514 N N . LYS A 1 186 ? 11.295 6.724 11.130 1.00 85.50 186 LYS A N 1
ATOM 1515 C CA . LYS A 1 186 ? 12.288 6.482 10.069 1.00 85.50 186 LYS A CA 1
ATOM 1516 C C . LYS A 1 186 ? 11.713 5.611 8.951 1.00 85.50 186 LYS A C 1
ATOM 1518 O O . LYS A 1 186 ? 11.867 5.956 7.778 1.00 85.50 186 LYS A O 1
ATOM 1523 N N . TRP A 1 187 ? 11.040 4.511 9.286 1.00 81.81 187 TRP A N 1
ATOM 1524 C CA . TRP A 1 187 ? 10.435 3.617 8.293 1.00 81.81 187 TRP A CA 1
ATOM 1525 C C . TRP A 1 187 ? 9.240 4.251 7.581 1.00 81.81 187 TRP A C 1
ATOM 1527 O O . TRP A 1 187 ? 9.179 4.214 6.354 1.00 81.81 187 TRP A O 1
ATOM 1537 N N . LEU A 1 188 ? 8.360 4.934 8.313 1.00 84.56 188 LEU A N 1
ATOM 1538 C CA . LEU A 1 188 ? 7.213 5.647 7.744 1.00 84.56 188 LEU A CA 1
ATOM 1539 C C . LEU A 1 188 ? 7.646 6.785 6.806 1.00 84.56 188 LEU A C 1
ATOM 1541 O O . LEU A 1 188 ? 7.075 6.952 5.729 1.00 84.56 188 LEU A O 1
ATOM 1545 N N . LYS A 1 189 ? 8.708 7.532 7.145 1.00 89.69 189 LYS A N 1
ATOM 1546 C CA . LYS A 1 189 ? 9.297 8.540 6.242 1.00 89.69 189 LYS A CA 1
ATOM 1547 C C . LYS A 1 189 ? 9.847 7.912 4.959 1.00 89.69 189 LYS A C 1
ATOM 1549 O O . LYS A 1 189 ? 9.673 8.486 3.884 1.00 89.69 189 LYS A O 1
ATOM 1554 N N . LYS A 1 190 ? 10.485 6.737 5.051 1.00 90.12 190 LYS A N 1
ATOM 1555 C CA . LYS A 1 190 ? 10.931 5.981 3.868 1.00 90.12 190 LYS A CA 1
ATOM 1556 C C . LYS A 1 190 ? 9.741 5.539 3.018 1.00 90.12 190 LYS A C 1
ATOM 1558 O O . LYS A 1 190 ? 9.763 5.778 1.816 1.00 90.12 190 LYS A O 1
ATOM 1563 N N . ALA A 1 191 ? 8.703 4.970 3.633 1.00 89.88 191 ALA A N 1
ATOM 1564 C CA . ALA A 1 191 ? 7.479 4.569 2.943 1.00 89.88 191 ALA A CA 1
ATOM 1565 C C . ALA A 1 191 ? 6.855 5.754 2.192 1.00 89.88 191 ALA A C 1
ATOM 1567 O O . ALA A 1 191 ? 6.623 5.663 0.991 1.00 89.88 191 ALA A O 1
ATOM 1568 N N . ARG A 1 192 ? 6.703 6.906 2.861 1.00 94.19 192 ARG A N 1
ATOM 1569 C CA . ARG A 1 192 ? 6.193 8.143 2.252 1.00 94.19 192 ARG A CA 1
ATOM 1570 C C . ARG A 1 192 ? 6.997 8.551 1.017 1.00 94.19 192 ARG A C 1
ATOM 1572 O O . ARG A 1 192 ? 6.395 8.780 -0.024 1.00 94.19 192 ARG A O 1
ATOM 1579 N N . LYS A 1 193 ? 8.334 8.597 1.114 1.00 94.94 193 LYS A N 1
ATOM 1580 C CA . LYS A 1 193 ? 9.207 8.967 -0.015 1.00 94.94 193 LYS A CA 1
ATOM 1581 C C . LYS A 1 193 ? 9.011 8.028 -1.210 1.00 94.94 193 LYS A C 1
ATOM 1583 O O . LYS A 1 193 ? 8.947 8.494 -2.342 1.00 94.94 193 LYS A O 1
ATOM 1588 N N . ILE A 1 194 ? 8.895 6.724 -0.960 1.00 90.38 194 ILE A N 1
ATOM 1589 C CA . ILE A 1 194 ? 8.665 5.729 -2.015 1.00 90.38 194 ILE A CA 1
ATOM 1590 C C . ILE A 1 194 ? 7.260 5.868 -2.622 1.00 90.38 194 ILE A C 1
ATOM 1592 O O . ILE A 1 194 ? 7.123 5.837 -3.839 1.00 90.38 194 ILE A O 1
ATOM 1596 N N . PHE A 1 195 ? 6.217 6.089 -1.819 1.00 94.00 195 PHE A N 1
ATOM 1597 C CA . PHE A 1 195 ? 4.867 6.312 -2.348 1.00 94.00 195 PHE A CA 1
ATOM 1598 C C . PHE A 1 195 ? 4.750 7.622 -3.137 1.00 94.00 195 PHE A C 1
ATOM 1600 O O . PHE A 1 195 ? 4.034 7.676 -4.130 1.00 94.00 195 PHE A O 1
ATOM 1607 N N . GLU A 1 196 ? 5.481 8.668 -2.755 1.00 92.81 196 GLU A N 1
ATOM 1608 C CA . GLU A 1 196 ? 5.569 9.906 -3.538 1.00 92.81 196 GLU A CA 1
ATOM 1609 C C . GLU A 1 196 ? 6.265 9.674 -4.887 1.00 92.81 196 GLU A C 1
ATOM 1611 O O . GLU A 1 196 ? 5.863 10.260 -5.888 1.00 92.81 196 GLU A O 1
ATOM 1616 N N . GLN A 1 197 ? 7.256 8.778 -4.950 1.00 88.88 197 GLN A N 1
ATOM 1617 C CA . GLN A 1 197 ? 7.831 8.329 -6.223 1.00 88.88 197 GLN A CA 1
ATOM 1618 C C . GLN A 1 197 ? 6.820 7.517 -7.041 1.00 88.88 197 GLN A C 1
ATOM 1620 O O . GLN A 1 197 ? 6.648 7.798 -8.222 1.00 88.88 197 GLN A O 1
ATOM 1625 N N . ALA A 1 198 ? 6.096 6.580 -6.418 1.00 84.50 198 ALA A N 1
ATOM 1626 C CA . ALA A 1 198 ? 5.058 5.796 -7.089 1.00 84.50 198 ALA A CA 1
ATOM 1627 C C . ALA A 1 198 ? 3.941 6.687 -7.664 1.00 84.50 198 ALA A C 1
ATOM 1629 O O . ALA A 1 198 ? 3.446 6.429 -8.752 1.00 84.50 198 ALA A O 1
ATOM 1630 N N . GLN A 1 199 ? 3.580 7.766 -6.964 1.00 90.44 199 GLN A N 1
ATOM 1631 C CA . GLN A 1 199 ? 2.577 8.734 -7.418 1.00 90.44 199 GLN A CA 1
ATOM 1632 C C . GLN A 1 199 ? 3.065 9.559 -8.612 1.00 90.44 199 GLN A C 1
ATOM 1634 O O . GLN A 1 199 ? 2.268 9.918 -9.474 1.00 90.44 199 GLN A O 1
ATOM 1639 N N . LYS A 1 200 ? 4.360 9.896 -8.647 1.00 87.75 200 LYS A N 1
ATOM 1640 C CA . LYS A 1 200 ? 4.976 10.568 -9.799 1.00 87.75 200 LYS A CA 1
ATOM 1641 C C . LYS A 1 200 ? 5.069 9.635 -11.005 1.00 87.75 200 LYS A C 1
ATOM 1643 O O . LYS A 1 200 ? 4.886 10.100 -12.120 1.00 87.75 200 LYS A O 1
ATOM 1648 N N . ALA A 1 201 ? 5.338 8.350 -10.766 1.00 77.12 201 ALA A N 1
ATOM 1649 C CA . ALA A 1 201 ? 5.389 7.330 -11.808 1.00 77.12 201 ALA A CA 1
ATOM 1650 C C . ALA A 1 201 ? 4.004 7.054 -12.413 1.00 77.12 201 ALA A C 1
ATOM 1652 O O . ALA A 1 201 ? 3.897 6.861 -13.618 1.00 77.12 201 ALA A O 1
ATOM 1653 N N . ASP A 1 202 ? 2.946 7.069 -11.597 1.00 80.94 202 ASP A N 1
ATOM 1654 C CA . ASP A 1 202 ? 1.568 7.002 -12.078 1.00 80.94 202 ASP A CA 1
ATOM 1655 C C . ASP A 1 202 ? 0.603 7.772 -11.163 1.00 80.94 202 ASP A C 1
ATOM 1657 O O . ASP A 1 202 ? 0.274 7.365 -10.042 1.00 80.94 202 ASP A O 1
ATOM 1661 N N . ALA A 1 203 ? 0.094 8.886 -11.689 1.00 88.38 203 ALA A N 1
ATOM 1662 C CA . ALA A 1 203 ? -0.815 9.778 -10.983 1.00 88.38 203 ALA A CA 1
ATOM 1663 C C . ALA A 1 203 ? -2.290 9.312 -10.982 1.00 88.38 203 ALA A C 1
ATOM 1665 O O . ALA A 1 203 ? -3.147 9.993 -10.410 1.00 88.38 203 ALA A O 1
ATOM 1666 N N . PHE A 1 204 ? -2.607 8.183 -11.617 1.00 87.44 204 PHE A N 1
ATOM 1667 C CA . PHE A 1 204 ? -3.934 7.559 -11.650 1.00 87.44 204 PHE A CA 1
ATOM 1668 C C . PHE A 1 204 ? -3.988 6.256 -10.832 1.00 87.44 204 PHE A C 1
ATOM 1670 O O . PHE A 1 204 ? -5.065 5.691 -10.630 1.00 87.44 204 PHE A O 1
ATOM 1677 N N . TYR A 1 205 ? -2.858 5.813 -10.274 1.00 84.81 205 TYR A N 1
ATOM 1678 C CA . TYR A 1 205 ? -2.769 4.574 -9.508 1.00 84.81 205 TYR A CA 1
ATOM 1679 C C . TYR A 1 205 ? -3.304 4.725 -8.072 1.00 84.81 205 TYR A C 1
ATOM 1681 O O . TYR A 1 205 ? -2.616 5.156 -7.141 1.00 84.81 205 TYR A O 1
ATOM 1689 N N . VAL A 1 206 ? -4.576 4.359 -7.883 1.00 89.81 206 VAL A N 1
ATOM 1690 C CA . VAL A 1 206 ? -5.323 4.493 -6.616 1.00 89.81 206 VAL A CA 1
ATOM 1691 C C . VAL A 1 206 ? -4.641 3.848 -5.396 1.00 89.81 206 VAL A C 1
ATOM 1693 O O . VAL A 1 206 ? -4.647 4.497 -4.343 1.00 89.81 206 VAL A O 1
ATOM 1696 N N . PRO A 1 207 ? -4.027 2.645 -5.474 1.00 87.81 207 PRO A N 1
ATOM 1697 C CA . PRO A 1 207 ? -3.351 2.036 -4.325 1.00 87.81 207 PRO A CA 1
ATOM 1698 C C . PRO A 1 207 ? -2.291 2.942 -3.692 1.00 87.81 207 PRO A C 1
ATOM 1700 O O . PRO A 1 207 ? -2.243 3.061 -2.466 1.00 87.81 207 PRO A O 1
ATOM 1703 N N . THR A 1 208 ? -1.529 3.682 -4.507 1.00 89.69 208 THR A N 1
ATOM 1704 C CA . THR A 1 208 ? -0.556 4.663 -4.005 1.00 89.69 208 THR A CA 1
ATOM 1705 C C . THR A 1 208 ? -1.226 5.741 -3.163 1.00 89.69 208 THR A C 1
ATOM 1707 O O . THR A 1 208 ? -0.723 6.080 -2.095 1.00 89.69 208 THR A O 1
ATOM 1710 N N . TYR A 1 209 ? -2.373 6.275 -3.589 1.00 93.75 209 TYR A N 1
ATOM 1711 C CA . TYR A 1 209 ? -3.089 7.297 -2.821 1.00 93.75 209 TYR A CA 1
ATOM 1712 C C . TYR A 1 209 ? -3.587 6.767 -1.477 1.00 93.75 209 TYR A C 1
ATOM 1714 O O . TYR A 1 209 ? -3.494 7.477 -0.474 1.00 93.75 209 TYR A O 1
ATOM 1722 N N . MET A 1 210 ? -4.093 5.532 -1.447 1.00 92.00 210 MET A N 1
ATOM 1723 C CA . MET A 1 210 ? -4.549 4.891 -0.212 1.00 92.00 210 MET A CA 1
ATOM 1724 C C . MET A 1 210 ? -3.377 4.645 0.741 1.00 92.00 210 MET A C 1
ATOM 1726 O O . MET A 1 210 ? -3.415 5.092 1.885 1.00 92.00 210 MET A O 1
ATOM 1730 N N . ASN A 1 211 ? -2.292 4.040 0.256 1.00 90.00 211 ASN A N 1
ATOM 1731 C CA . ASN A 1 211 ? -1.105 3.761 1.060 1.00 90.00 211 ASN A CA 1
ATOM 1732 C C . ASN A 1 211 ? -0.392 5.036 1.537 1.00 90.00 211 ASN A C 1
ATOM 1734 O O . ASN A 1 211 ? 0.071 5.105 2.681 1.00 90.00 211 ASN A O 1
ATOM 1738 N N . LEU A 1 212 ? -0.347 6.080 0.706 1.00 92.56 212 LEU A N 1
ATOM 1739 C CA . LEU A 1 212 ? 0.186 7.388 1.080 1.00 92.56 212 LEU A CA 1
ATOM 1740 C C . LEU A 1 212 ? -0.694 8.070 2.134 1.00 92.56 212 LEU A C 1
ATOM 1742 O O . LEU A 1 212 ? -0.161 8.647 3.082 1.00 92.56 212 LEU A O 1
ATOM 1746 N N . ALA A 1 213 ? -2.023 7.991 2.010 1.00 93.56 213 ALA A N 1
ATOM 1747 C CA . ALA A 1 213 ? -2.949 8.514 3.012 1.00 93.56 213 ALA A CA 1
ATOM 1748 C C . ALA A 1 213 ? -2.794 7.787 4.354 1.00 93.56 213 ALA A C 1
ATOM 1750 O O . ALA A 1 213 ? -2.655 8.449 5.380 1.00 93.56 213 ALA A O 1
ATOM 1751 N N . THR A 1 214 ? -2.715 6.455 4.341 1.00 90.38 214 THR A N 1
ATOM 1752 C CA . THR A 1 214 ? -2.438 5.625 5.521 1.00 90.38 214 THR A CA 1
ATOM 1753 C C . THR A 1 214 ? -1.095 5.987 6.158 1.00 90.38 214 THR A C 1
ATOM 1755 O O . THR A 1 214 ? -1.026 6.257 7.352 1.00 90.38 214 THR A O 1
ATOM 1758 N N . THR A 1 215 ? -0.024 6.100 5.367 1.00 88.56 215 THR A N 1
ATOM 1759 C CA . THR A 1 215 ? 1.309 6.478 5.871 1.00 88.56 215 THR A CA 1
ATOM 1760 C C . THR A 1 215 ? 1.309 7.872 6.499 1.00 88.56 215 THR A C 1
ATOM 1762 O O . THR A 1 215 ? 1.885 8.079 7.565 1.00 88.56 215 THR A O 1
ATOM 1765 N N . ARG A 1 216 ? 0.650 8.845 5.859 1.00 92.31 216 ARG A N 1
ATOM 1766 C CA . ARG A 1 216 ? 0.527 10.219 6.368 1.00 92.31 216 ARG A CA 1
ATOM 1767 C C . ARG A 1 216 ? -0.320 10.284 7.629 1.00 92.31 216 ARG A C 1
ATOM 1769 O O . ARG A 1 216 ? 0.026 11.030 8.537 1.00 92.31 216 ARG A O 1
ATOM 1776 N N . LEU A 1 217 ? -1.379 9.481 7.707 1.00 88.38 217 LEU A N 1
ATOM 1777 C CA . LEU A 1 217 ? -2.171 9.315 8.919 1.00 88.38 217 LEU A CA 1
ATOM 1778 C C . LEU A 1 217 ? -1.294 8.786 10.063 1.00 88.38 217 LEU A C 1
ATOM 1780 O O . LEU A 1 217 ? -1.273 9.400 11.126 1.00 88.38 217 LEU A O 1
ATOM 1784 N N . TYR A 1 218 ? -0.488 7.745 9.816 1.00 81.50 218 TYR A N 1
ATOM 1785 C CA . TYR A 1 218 ? 0.470 7.234 10.802 1.00 81.50 218 TYR A CA 1
ATOM 1786 C C . TYR A 1 218 ? 1.531 8.257 11.209 1.00 81.50 218 TYR A C 1
ATOM 1788 O O . TYR A 1 218 ? 1.948 8.258 12.356 1.00 81.50 218 TYR A O 1
ATOM 1796 N N . LEU A 1 219 ? 1.951 9.152 10.313 1.00 83.50 219 LEU A N 1
ATOM 1797 C CA . LEU A 1 219 ? 2.886 10.240 10.624 1.00 83.50 219 LEU A CA 1
ATOM 1798 C C . LEU A 1 219 ? 2.237 11.436 11.349 1.00 83.50 219 LEU A C 1
ATOM 1800 O O . LEU A 1 219 ? 2.944 12.387 11.677 1.00 83.50 219 LEU A O 1
ATOM 1804 N N . GLY A 1 220 ? 0.917 11.427 11.568 1.00 79.00 220 GLY A N 1
ATOM 1805 C CA . GLY A 1 220 ? 0.173 12.562 12.125 1.00 79.00 220 GLY A CA 1
ATOM 1806 C C . GLY A 1 220 ? -0.077 13.703 11.127 1.00 79.00 220 GLY A C 1
ATOM 1807 O O . GLY A 1 220 ? -0.579 14.762 11.493 1.00 79.00 220 GLY A O 1
ATOM 1808 N N . GLU A 1 221 ? 0.218 13.507 9.842 1.00 89.00 221 GLU A N 1
ATOM 1809 C CA . GLU A 1 221 ? 0.046 14.494 8.769 1.00 89.00 221 GLU A CA 1
ATOM 1810 C C . GLU A 1 221 ? -1.400 14.497 8.236 1.00 89.00 221 GLU A C 1
ATOM 1812 O O . GLU A 1 221 ? -1.652 14.330 7.038 1.00 89.00 221 GLU A O 1
ATOM 1817 N N . ILE A 1 222 ? -2.376 14.683 9.131 1.00 87.44 222 ILE A N 1
ATOM 1818 C CA . ILE A 1 222 ? -3.806 14.439 8.869 1.00 87.44 222 ILE A CA 1
ATOM 1819 C C . ILE A 1 222 ? -4.338 15.243 7.673 1.00 87.44 222 ILE A C 1
ATOM 1821 O O . ILE A 1 222 ? -5.055 14.711 6.822 1.00 87.44 222 ILE A O 1
ATOM 1825 N N . GLY A 1 223 ? -3.950 16.518 7.554 1.00 86.69 223 GLY A N 1
ATOM 1826 C CA . GLY A 1 223 ? -4.339 17.363 6.421 1.00 86.69 223 GLY A CA 1
ATOM 1827 C C . GLY A 1 223 ? -3.848 16.811 5.078 1.00 86.69 223 GLY A C 1
ATOM 1828 O O . GLY A 1 223 ? -4.614 16.746 4.112 1.00 86.69 223 GLY A O 1
ATOM 1829 N N . LYS A 1 224 ? -2.601 16.324 5.031 1.00 93.12 224 LYS A N 1
ATOM 1830 C CA . LYS A 1 224 ? -1.997 15.733 3.827 1.00 93.12 224 LYS A CA 1
ATOM 1831 C C . LYS A 1 224 ? -2.574 14.350 3.513 1.00 93.12 224 LYS A C 1
ATOM 1833 O O . LYS A 1 224 ? -2.676 13.997 2.336 1.00 93.12 224 LYS A O 1
ATOM 1838 N N . ALA A 1 225 ? -2.959 13.578 4.531 1.00 91.12 225 ALA A N 1
ATOM 1839 C CA . ALA A 1 225 ? -3.676 12.314 4.360 1.00 91.12 225 ALA A CA 1
ATOM 1840 C C . ALA A 1 225 ? -5.055 12.549 3.719 1.00 91.12 225 ALA A C 1
ATOM 1842 O O . ALA A 1 225 ? -5.409 11.912 2.727 1.00 91.12 225 ALA A O 1
ATOM 1843 N N . HIS A 1 226 ? -5.798 13.542 4.216 1.00 92.12 226 HIS A N 1
ATOM 1844 C CA . HIS A 1 226 ? -7.090 13.930 3.651 1.00 92.12 226 HIS A CA 1
ATOM 1845 C C . HIS A 1 226 ? -6.970 14.436 2.206 1.00 92.12 226 HIS A C 1
ATOM 1847 O O . HIS A 1 226 ? -7.773 14.062 1.348 1.00 92.12 226 HIS A O 1
ATOM 1853 N N . ALA A 1 227 ? -5.953 15.254 1.919 1.00 93.44 227 ALA A N 1
ATOM 1854 C CA . ALA A 1 227 ? -5.688 15.761 0.574 1.00 93.44 227 ALA A CA 1
ATOM 1855 C C . ALA A 1 227 ? -5.409 14.631 -0.433 1.00 93.44 227 ALA A C 1
ATOM 1857 O O . ALA A 1 227 ? -5.923 14.680 -1.551 1.00 93.44 227 ALA A O 1
ATOM 1858 N N . ALA A 1 228 ? -4.672 13.588 -0.027 1.00 92.94 228 ALA A N 1
ATOM 1859 C CA . ALA A 1 228 ? -4.403 12.427 -0.876 1.00 92.94 228 ALA A CA 1
ATOM 1860 C C . ALA A 1 228 ? -5.702 11.722 -1.310 1.00 92.94 228 ALA A C 1
ATOM 1862 O O . ALA A 1 228 ? -5.905 11.496 -2.500 1.00 92.94 228 ALA A O 1
ATOM 1863 N N . LEU A 1 229 ? -6.643 11.471 -0.393 1.00 93.56 229 LEU A N 1
ATOM 1864 C CA . LEU A 1 229 ? -7.931 10.862 -0.762 1.00 93.56 229 LEU A CA 1
ATOM 1865 C C . LEU A 1 229 ? -8.852 11.814 -1.540 1.00 93.56 229 LEU A C 1
ATOM 1867 O O . LEU A 1 229 ? -9.628 11.372 -2.390 1.00 93.56 229 LEU A O 1
ATOM 1871 N N . LYS A 1 230 ? -8.775 13.129 -1.289 1.00 93.44 230 LYS A N 1
ATOM 1872 C CA . LYS A 1 230 ? -9.517 14.129 -2.078 1.00 93.44 230 LYS A CA 1
ATOM 1873 C C . LYS A 1 230 ? -9.041 14.144 -3.535 1.00 93.44 230 LYS A C 1
ATOM 1875 O O . LYS A 1 230 ? -9.869 14.317 -4.426 1.00 93.44 230 LYS A O 1
ATOM 1880 N N . ALA A 1 231 ? -7.750 13.917 -3.786 1.00 92.31 231 ALA A N 1
ATOM 1881 C CA . ALA A 1 231 ? -7.200 13.838 -5.138 1.00 92.31 231 ALA A CA 1
ATOM 1882 C C . ALA A 1 231 ? -7.808 12.683 -5.954 1.00 92.31 231 ALA A C 1
ATOM 1884 O O . ALA A 1 231 ? -8.152 12.900 -7.112 1.00 92.31 231 ALA A O 1
ATOM 1885 N N . VAL A 1 232 ? -8.038 11.516 -5.336 1.00 93.12 232 VAL A N 1
ATOM 1886 C CA . VAL A 1 232 ? -8.716 10.367 -5.976 1.00 93.12 232 VAL A CA 1
ATOM 1887 C C . VAL A 1 232 ? -10.099 10.767 -6.499 1.00 93.12 232 VAL A C 1
ATOM 1889 O O . VAL A 1 232 ? -10.436 10.487 -7.646 1.00 93.12 232 VAL A O 1
ATOM 1892 N N . LYS A 1 233 ? -10.877 11.497 -5.687 1.00 89.88 233 LYS A N 1
ATOM 1893 C CA . LYS A 1 233 ? -12.203 11.998 -6.083 1.00 89.88 233 LYS A CA 1
ATOM 1894 C C . LYS A 1 233 ? -12.136 13.064 -7.172 1.00 89.88 233 LYS A C 1
ATOM 1896 O O . LYS A 1 233 ? -12.875 12.973 -8.144 1.00 89.88 233 LYS A O 1
ATOM 1901 N N . ARG A 1 234 ? -11.259 14.064 -7.019 1.00 91.25 234 ARG A N 1
ATOM 1902 C CA . ARG A 1 234 ? -11.101 15.159 -7.999 1.00 91.25 234 ARG A CA 1
ATOM 1903 C C . ARG A 1 234 ? -10.735 14.635 -9.385 1.00 91.25 234 ARG A C 1
ATOM 1905 O O . ARG A 1 234 ? -11.195 15.181 -10.375 1.00 91.25 234 ARG A O 1
ATOM 1912 N N . ARG A 1 235 ? -9.933 13.572 -9.433 1.00 91.81 235 ARG A N 1
ATOM 1913 C CA . ARG A 1 235 ? -9.487 12.910 -10.664 1.00 91.81 235 ARG A CA 1
ATOM 1914 C C . ARG A 1 235 ? -10.456 11.835 -11.168 1.00 91.81 235 ARG A C 1
ATOM 1916 O O . ARG A 1 235 ? -10.138 11.168 -12.140 1.00 91.81 235 ARG A O 1
ATOM 1923 N N . LYS A 1 236 ? -11.605 11.643 -10.505 1.00 91.81 236 LYS A N 1
ATOM 1924 C CA . LYS A 1 236 ? -12.619 10.629 -10.846 1.00 91.81 236 LYS A CA 1
ATOM 1925 C C . LYS A 1 236 ? -12.035 9.210 -10.993 1.00 91.81 236 LYS A C 1
ATOM 1927 O O . LYS A 1 236 ? -12.482 8.432 -11.829 1.00 91.81 236 LYS A O 1
ATOM 1932 N N . LEU A 1 237 ? -11.036 8.860 -10.176 1.00 90.38 237 LEU A N 1
ATOM 1933 C CA . LEU A 1 237 ? -10.372 7.558 -10.285 1.00 90.38 237 LEU A CA 1
ATOM 1934 C C . LEU A 1 237 ? -11.301 6.424 -9.835 1.00 90.38 237 LEU A C 1
ATOM 1936 O O . LEU A 1 237 ? -11.987 6.531 -8.812 1.00 90.38 237 LEU A O 1
ATOM 1940 N N . LYS A 1 238 ? -11.270 5.301 -10.560 1.00 89.56 238 LYS A N 1
ATOM 1941 C CA . LYS A 1 238 ? -12.009 4.088 -10.197 1.00 89.56 238 LYS A CA 1
ATOM 1942 C C . LYS A 1 238 ? -11.354 3.423 -8.989 1.00 89.56 238 LYS A C 1
ATOM 1944 O O . LYS A 1 238 ? -10.239 2.922 -9.073 1.00 89.56 238 LYS A O 1
ATOM 1949 N N . VAL A 1 239 ? -12.065 3.406 -7.866 1.00 88.19 239 VAL A N 1
ATOM 1950 C CA . VAL A 1 239 ? -11.599 2.781 -6.623 1.00 88.19 239 VAL A CA 1
ATOM 1951 C C . VAL A 1 239 ? -11.896 1.275 -6.660 1.00 88.19 239 VAL A C 1
ATOM 1953 O O . VAL A 1 239 ? -13.077 0.924 -6.729 1.00 88.19 239 VAL A O 1
ATOM 1956 N N . PRO A 1 240 ? -10.877 0.392 -6.599 1.00 76.19 240 PRO A N 1
ATOM 1957 C CA . PRO A 1 240 ? -11.083 -1.058 -6.636 1.00 76.19 240 PRO A CA 1
ATOM 1958 C C . PRO A 1 240 ? -11.830 -1.578 -5.403 1.00 76.19 240 PRO A C 1
ATOM 1960 O O . PRO A 1 240 ? -12.808 -2.303 -5.542 1.00 76.19 240 PRO A O 1
ATOM 1963 N N . ASP A 1 241 ? -11.418 -1.142 -4.208 1.00 83.00 241 ASP A N 1
ATOM 1964 C CA . ASP A 1 241 ? -12.074 -1.470 -2.939 1.00 83.00 241 ASP A CA 1
ATOM 1965 C C . ASP A 1 241 ? -12.753 -0.225 -2.354 1.00 83.00 241 ASP A C 1
ATOM 1967 O O . ASP A 1 241 ? -12.143 0.619 -1.685 1.00 83.00 241 ASP A O 1
ATOM 1971 N N . LYS A 1 242 ? -14.048 -0.089 -2.652 1.00 88.00 242 LYS A N 1
ATOM 1972 C CA . LYS A 1 242 ? -14.856 1.047 -2.195 1.00 88.00 242 LYS A CA 1
ATOM 1973 C C . LYS A 1 242 ? -15.005 1.071 -0.671 1.00 88.00 242 LYS A C 1
ATOM 1975 O O . LYS A 1 242 ? -15.084 2.165 -0.112 1.00 88.00 242 LYS A O 1
ATOM 1980 N N . LEU A 1 243 ? -15.045 -0.089 -0.011 1.00 89.12 243 LEU A N 1
ATOM 1981 C CA . LEU A 1 243 ? -15.264 -0.185 1.433 1.00 89.12 243 LEU A CA 1
ATOM 1982 C C . LEU A 1 243 ? -14.021 0.255 2.200 1.00 89.12 243 LEU A C 1
ATOM 1984 O O . LEU A 1 243 ? -14.125 1.161 3.027 1.00 89.12 243 LEU A O 1
ATOM 1988 N N . ALA A 1 244 ? -12.846 -0.274 1.851 1.00 86.12 244 ALA A N 1
ATOM 1989 C CA . ALA A 1 244 ? -11.581 0.147 2.455 1.00 86.12 244 ALA A CA 1
ATOM 1990 C C . ALA A 1 244 ? -11.306 1.645 2.235 1.00 86.12 244 ALA A C 1
ATOM 1992 O O . ALA A 1 244 ? -10.824 2.344 3.129 1.00 86.12 244 ALA A O 1
ATOM 1993 N N . PHE A 1 245 ? -11.654 2.180 1.059 1.00 90.88 245 PHE A N 1
ATOM 1994 C CA . PHE A 1 245 ? -11.521 3.612 0.787 1.00 90.88 245 PHE A CA 1
ATOM 1995 C C . PHE A 1 245 ? -12.463 4.469 1.645 1.00 90.88 245 PHE A C 1
ATOM 1997 O O . PHE A 1 245 ? -12.057 5.515 2.160 1.00 90.88 245 PHE A O 1
ATOM 2004 N N . GLN A 1 246 ? -13.726 4.056 1.796 1.00 92.94 246 GLN A N 1
ATOM 2005 C CA . GLN A 1 246 ? -14.707 4.766 2.623 1.00 92.94 246 GLN A CA 1
ATOM 2006 C C . GLN A 1 246 ? -14.339 4.714 4.107 1.00 92.94 246 GLN A C 1
ATOM 2008 O O . GLN A 1 246 ? -14.419 5.741 4.781 1.00 92.94 246 GLN A O 1
ATOM 2013 N N . GLU A 1 247 ? -13.871 3.562 4.578 1.00 92.69 247 GLU A N 1
ATOM 2014 C CA . GLU A 1 247 ? -13.351 3.355 5.925 1.00 92.69 247 GLU A CA 1
ATOM 2015 C C . GLU A 1 247 ? -12.187 4.305 6.232 1.00 92.69 247 GLU A C 1
ATOM 2017 O O . GLU A 1 247 ? -12.281 5.128 7.146 1.00 92.69 247 GLU A O 1
ATOM 2022 N N . LEU 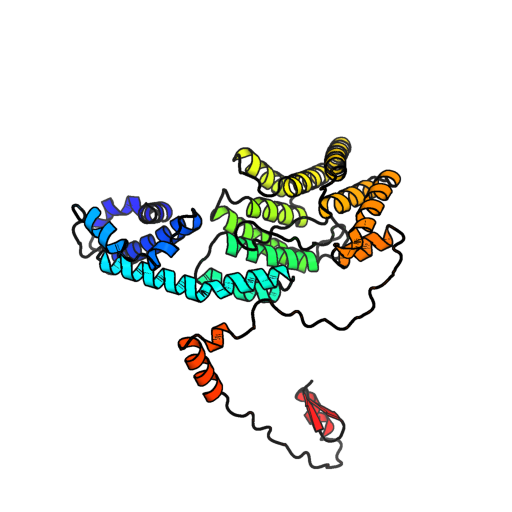A 1 248 ? -11.118 4.263 5.426 1.00 92.19 248 LEU A N 1
ATOM 2023 C CA . LEU A 1 248 ? -9.941 5.113 5.619 1.00 92.19 248 LEU A CA 1
ATOM 2024 C C . LEU A 1 248 ? -10.315 6.600 5.584 1.00 92.19 248 LEU A C 1
ATOM 2026 O O . LEU A 1 248 ? -9.827 7.400 6.386 1.00 92.19 248 LEU A O 1
ATOM 2030 N N . LYS A 1 249 ? -11.222 6.984 4.680 1.00 93.94 249 LYS A N 1
ATOM 2031 C CA . LYS A 1 249 ? -11.731 8.353 4.604 1.00 93.94 249 LYS A CA 1
ATOM 2032 C C . LYS A 1 249 ? -12.464 8.765 5.880 1.00 93.94 249 LYS A C 1
ATOM 2034 O O . LYS A 1 249 ? -12.257 9.895 6.324 1.00 93.94 249 LYS A O 1
ATOM 2039 N N . ALA A 1 250 ? -13.305 7.902 6.444 1.00 93.88 250 ALA A N 1
ATOM 2040 C CA . ALA A 1 250 ? -14.031 8.199 7.673 1.00 93.88 250 ALA A CA 1
ATOM 2041 C C . ALA A 1 250 ? -13.073 8.327 8.869 1.00 93.88 250 ALA A C 1
ATOM 2043 O O . ALA A 1 250 ? -13.169 9.299 9.614 1.00 93.88 250 ALA A O 1
ATOM 2044 N N . ILE A 1 251 ? -12.071 7.449 8.985 1.00 91.31 251 ILE A N 1
ATOM 2045 C CA . ILE A 1 251 ? -11.043 7.534 10.038 1.00 91.31 251 ILE A CA 1
ATOM 2046 C C . ILE A 1 251 ? -10.247 8.842 9.928 1.00 91.31 251 ILE A C 1
ATOM 2048 O O . ILE A 1 251 ? -10.100 9.565 10.910 1.00 91.31 251 ILE A O 1
ATOM 2052 N N . ILE A 1 252 ? -9.802 9.224 8.726 1.00 91.31 252 ILE A N 1
ATOM 2053 C CA . ILE A 1 252 ? -9.102 10.504 8.518 1.00 91.31 252 ILE A CA 1
ATOM 2054 C C . ILE A 1 252 ? -10.005 11.700 8.863 1.00 91.31 252 ILE A C 1
ATOM 2056 O O . ILE A 1 252 ? -9.524 12.705 9.387 1.00 91.31 252 ILE A O 1
ATOM 2060 N N . GLN A 1 253 ? -11.306 11.626 8.566 1.00 91.56 253 GLN A N 1
ATOM 2061 C CA . GLN A 1 253 ? -12.261 12.679 8.929 1.00 91.56 253 GLN A CA 1
ATOM 2062 C C . GLN A 1 253 ? -12.450 12.786 10.444 1.00 91.56 253 GLN A C 1
ATOM 2064 O O . GLN A 1 253 ? -12.445 13.903 10.961 1.00 91.56 253 GLN A O 1
ATOM 2069 N N . TYR A 1 254 ? -12.558 11.654 11.139 1.00 90.69 254 TYR A N 1
ATOM 2070 C CA . TYR A 1 254 ? -12.607 11.600 12.598 1.00 90.69 254 TYR A CA 1
ATOM 2071 C C . TYR A 1 254 ? -11.362 12.256 13.212 1.00 90.69 254 TYR A C 1
ATOM 2073 O O . TYR A 1 254 ? -11.469 13.147 14.053 1.00 90.69 254 TYR A O 1
ATOM 2081 N N . GLU A 1 255 ? -10.181 11.885 12.717 1.00 84.75 255 GLU A N 1
ATOM 2082 C CA . GLU A 1 255 ? -8.892 12.397 13.188 1.00 84.75 255 GLU A CA 1
ATOM 2083 C C . GLU A 1 255 ? -8.710 13.895 12.905 1.00 84.75 255 GLU A C 1
ATOM 2085 O O . GLU A 1 255 ? -8.262 14.655 13.765 1.00 84.75 255 GLU A O 1
ATOM 2090 N N . LYS A 1 256 ? -9.147 14.370 11.732 1.00 86.38 256 LYS A N 1
ATOM 2091 C CA . LYS A 1 256 ? -9.169 15.806 11.403 1.00 86.38 256 LYS A CA 1
ATOM 2092 C C . LYS A 1 256 ? -10.116 16.579 12.325 1.00 86.38 256 LYS A C 1
ATOM 2094 O O . LYS A 1 256 ? -9.864 17.736 12.651 1.00 86.38 256 LYS A O 1
ATOM 2099 N N . GLY A 1 257 ? -11.210 15.937 12.721 1.00 83.44 257 GLY A N 1
ATOM 2100 C CA . GLY A 1 257 ? -12.238 16.473 13.598 1.00 83.44 257 GLY A CA 1
ATOM 2101 C C . GLY A 1 257 ? -11.916 16.388 15.086 1.00 83.44 257 GLY A C 1
ATOM 2102 O O . GLY A 1 257 ? -12.812 16.669 15.866 1.00 83.44 257 GLY A O 1
ATOM 2103 N N . ARG A 1 258 ? -10.691 16.040 15.513 1.00 76.62 258 ARG A N 1
ATOM 2104 C CA . ARG A 1 258 ? -10.362 15.825 16.940 1.00 76.62 258 ARG A CA 1
ATOM 2105 C C . ARG A 1 258 ? -10.805 16.937 17.895 1.00 76.62 258 ARG A C 1
ATOM 2107 O O . ARG A 1 258 ? -11.148 16.644 19.030 1.00 76.62 258 ARG A O 1
ATOM 2114 N N . LYS A 1 259 ? -10.804 18.194 17.440 1.00 74.88 259 LYS A N 1
ATOM 2115 C CA . LYS A 1 259 ? -11.244 19.364 18.225 1.00 74.88 259 LYS A CA 1
ATOM 2116 C C . LYS A 1 259 ? -12.726 19.732 18.024 1.00 74.88 259 LYS A C 1
ATOM 2118 O O . LYS A 1 259 ? -13.189 20.726 18.562 1.00 74.88 259 LYS A O 1
ATOM 2123 N N . LYS A 1 260 ? -13.464 18.992 17.193 1.00 85.62 260 LYS A N 1
ATOM 2124 C CA . LYS A 1 260 ? -14.822 19.314 16.727 1.00 85.62 260 LYS A CA 1
ATOM 2125 C C . LYS A 1 260 ? -15.725 18.079 16.819 1.00 85.62 260 LYS A C 1
ATOM 2127 O O . LYS A 1 260 ? -15.816 17.294 15.872 1.00 85.62 260 LYS A O 1
ATOM 2132 N N . ARG A 1 261 ? -16.452 17.950 17.935 1.00 84.50 261 ARG A N 1
ATOM 2133 C CA . ARG A 1 261 ? -17.306 16.786 18.254 1.00 84.50 261 ARG A CA 1
ATOM 2134 C C . ARG A 1 261 ? -18.304 16.422 17.147 1.00 84.50 261 ARG A C 1
ATOM 2136 O O . ARG A 1 261 ? -18.471 15.248 16.835 1.00 84.50 261 ARG A O 1
ATOM 2143 N N . HIS A 1 262 ? -18.912 17.407 16.485 1.00 87.88 262 HIS A N 1
ATOM 2144 C CA . HIS A 1 262 ? -19.844 17.156 15.377 1.00 87.88 262 HIS A CA 1
ATOM 2145 C C . HIS A 1 262 ? -19.180 16.443 14.179 1.00 87.88 262 HIS A C 1
ATOM 2147 O O . HIS A 1 262 ? -19.793 15.575 13.557 1.00 87.88 262 HIS A O 1
ATOM 2153 N N . LEU A 1 263 ? -17.911 16.750 13.869 1.00 86.31 263 LEU A N 1
ATOM 2154 C CA . LEU A 1 263 ? -17.168 16.076 12.796 1.00 86.31 263 LEU A CA 1
ATOM 2155 C C . LEU A 1 263 ? -16.815 14.637 13.174 1.00 86.31 263 LEU A C 1
ATOM 2157 O O . LEU A 1 263 ? -16.894 13.749 12.325 1.00 86.31 263 LEU A O 1
ATOM 2161 N N . GLN A 1 264 ? -16.462 14.407 14.441 1.00 87.44 264 GLN A N 1
ATOM 2162 C CA . GLN A 1 264 ? -16.211 13.067 14.969 1.00 87.44 264 GLN A CA 1
ATOM 2163 C C . GLN A 1 264 ? -17.472 12.207 14.909 1.00 87.44 264 GLN A C 1
ATOM 2165 O O . GLN A 1 264 ? -17.428 11.111 14.356 1.00 87.44 264 GLN A O 1
ATOM 2170 N N . ASN A 1 265 ? -18.605 12.737 15.374 1.00 90.56 265 ASN A N 1
ATOM 2171 C CA . ASN A 1 265 ? -19.892 12.046 15.317 1.00 90.56 265 ASN A CA 1
ATOM 2172 C C . ASN A 1 265 ? -20.262 11.683 13.876 1.00 90.56 265 ASN A C 1
ATOM 2174 O O . ASN A 1 265 ? -20.564 10.527 13.599 1.00 90.56 265 ASN A O 1
ATOM 2178 N N . ARG A 1 266 ? -20.133 12.623 12.929 1.00 93.69 266 ARG A N 1
ATOM 2179 C CA . ARG A 1 266 ? -20.407 12.361 11.507 1.00 93.69 266 ARG A CA 1
ATOM 2180 C C . ARG A 1 266 ? -19.531 11.242 10.933 1.00 93.69 266 ARG A C 1
ATOM 2182 O O . ARG A 1 266 ? -20.008 10.457 10.114 1.00 93.69 266 ARG A O 1
ATOM 2189 N N . ALA A 1 267 ? -18.259 11.178 11.324 1.00 93.62 267 ALA A N 1
ATOM 2190 C CA . ALA A 1 267 ? -17.350 10.119 10.896 1.00 93.62 267 ALA A CA 1
ATOM 2191 C C . ALA A 1 267 ? -17.707 8.758 11.520 1.00 93.62 267 ALA A C 1
ATOM 2193 O O . ALA A 1 267 ? -17.725 7.752 10.812 1.00 93.62 267 ALA A O 1
ATOM 2194 N N . ILE A 1 268 ? -18.064 8.730 12.808 1.00 93.50 268 ILE A N 1
ATOM 2195 C CA . ILE A 1 268 ? -18.530 7.517 13.494 1.00 93.50 268 ILE A CA 1
ATOM 2196 C C . ILE A 1 268 ? -19.822 7.003 12.855 1.00 93.50 268 ILE A C 1
ATOM 2198 O O . ILE A 1 268 ? -19.892 5.825 12.528 1.00 93.50 268 ILE A O 1
ATOM 2202 N N . THR A 1 269 ? -20.802 7.867 12.579 1.00 95.44 269 THR A N 1
ATOM 2203 C CA . THR A 1 269 ? -22.053 7.471 11.910 1.00 95.44 269 THR A CA 1
ATOM 2204 C C . THR A 1 269 ? -21.791 6.842 10.539 1.00 95.44 269 THR A C 1
ATOM 2206 O O . THR A 1 269 ? -22.443 5.866 10.167 1.00 95.44 269 THR A O 1
ATOM 2209 N N . GLN A 1 270 ? -20.814 7.358 9.783 1.00 95.81 270 GLN A N 1
ATOM 2210 C CA . GLN A 1 270 ? -20.406 6.739 8.518 1.00 95.81 270 GLN A CA 1
ATOM 2211 C C . GLN A 1 270 ? -19.832 5.337 8.739 1.00 95.81 270 GLN A C 1
ATOM 2213 O O . GLN A 1 270 ? -20.221 4.413 8.028 1.00 95.81 270 GLN A O 1
ATOM 2218 N N . LEU A 1 271 ? -18.947 5.163 9.721 1.00 95.06 271 LEU A N 1
ATOM 2219 C CA . LEU A 1 271 ? -18.362 3.862 10.047 1.00 95.06 271 LEU A CA 1
ATOM 2220 C C . LEU A 1 271 ? -19.407 2.865 10.557 1.00 95.06 271 LEU A C 1
ATOM 2222 O O . LEU A 1 271 ? -19.433 1.735 10.087 1.00 95.06 271 LEU A O 1
ATOM 2226 N N . GLU A 1 272 ? -20.335 3.290 11.415 1.00 96.12 272 GLU A N 1
ATOM 2227 C CA . GLU A 1 272 ? -21.463 2.465 11.858 1.00 96.12 272 GLU A CA 1
ATOM 2228 C C . GLU A 1 272 ? -22.324 2.009 10.673 1.00 96.12 272 GLU A C 1
ATOM 2230 O O . GLU A 1 272 ? -22.710 0.842 10.608 1.00 96.12 272 GLU A O 1
ATOM 2235 N N . LYS A 1 273 ? -22.582 2.887 9.691 1.00 96.50 273 LYS A N 1
ATOM 2236 C CA . LYS A 1 273 ? -23.300 2.514 8.462 1.00 96.50 273 LYS A CA 1
ATOM 2237 C C . LYS A 1 273 ? -22.546 1.450 7.661 1.00 96.50 273 LYS A C 1
ATOM 2239 O O . LYS A 1 273 ? -23.172 0.513 7.172 1.00 96.50 273 LYS A O 1
ATOM 2244 N N . LEU A 1 274 ? -21.222 1.571 7.534 1.00 95.56 274 LEU A N 1
ATOM 2245 C CA . LEU A 1 274 ? -20.400 0.555 6.867 1.00 95.56 274 LEU A CA 1
ATOM 2246 C C . LEU A 1 274 ? -20.412 -0.765 7.643 1.00 95.56 274 LEU A C 1
ATOM 2248 O O . LEU A 1 274 ? -20.606 -1.819 7.046 1.00 95.56 274 LEU A O 1
ATOM 2252 N N . ALA A 1 275 ? -20.277 -0.698 8.967 1.00 94.94 275 ALA A N 1
ATOM 2253 C CA . ALA A 1 275 ? -20.270 -1.851 9.854 1.00 94.94 275 ALA A CA 1
ATOM 2254 C C . ALA A 1 275 ? -21.604 -2.610 9.848 1.00 94.94 275 ALA A C 1
ATOM 2256 O O . ALA A 1 275 ? -21.597 -3.823 10.014 1.00 94.94 275 ALA A O 1
ATOM 2257 N N . ARG A 1 276 ? -22.747 -1.949 9.623 1.00 94.88 276 ARG A N 1
ATOM 2258 C CA . ARG A 1 276 ? -24.065 -2.612 9.536 1.00 94.88 276 ARG A CA 1
ATOM 2259 C C . ARG A 1 276 ? -24.226 -3.520 8.319 1.00 94.88 276 ARG A C 1
ATOM 2261 O O . ARG A 1 276 ? -25.075 -4.405 8.349 1.00 94.88 276 ARG A O 1
ATOM 2268 N N . ARG A 1 277 ? -23.433 -3.339 7.260 1.00 93.88 277 ARG A N 1
ATOM 2269 C CA . ARG A 1 277 ? -23.531 -4.188 6.066 1.00 93.88 277 ARG A CA 1
ATOM 2270 C C . ARG A 1 277 ? -23.198 -5.644 6.401 1.00 93.88 277 ARG A C 1
ATOM 2272 O O . ARG A 1 277 ? -22.296 -5.900 7.201 1.00 93.88 277 ARG A O 1
ATOM 2279 N N . LYS A 1 278 ? -23.879 -6.606 5.770 1.00 89.38 278 LYS A N 1
ATOM 2280 C CA . LYS A 1 278 ? -23.630 -8.049 5.971 1.00 89.38 278 LYS A CA 1
ATOM 2281 C C . LYS A 1 278 ? -22.208 -8.446 5.552 1.00 89.38 278 LYS A C 1
ATOM 2283 O O . LYS A 1 278 ? -21.556 -9.203 6.264 1.00 89.38 278 LYS A O 1
ATOM 2288 N N . ASP A 1 279 ? -21.715 -7.841 4.475 1.00 88.12 279 ASP A N 1
ATOM 2289 C CA . ASP A 1 279 ? -20.386 -8.025 3.880 1.00 88.12 279 ASP A CA 1
ATOM 2290 C C . ASP A 1 279 ? -19.301 -7.097 4.463 1.00 88.12 279 ASP A C 1
ATOM 2292 O O . ASP A 1 279 ? -18.242 -6.931 3.863 1.00 88.12 279 ASP A O 1
ATOM 2296 N N . ALA A 1 280 ? -19.552 -6.457 5.614 1.00 89.06 280 ALA A N 1
ATOM 2297 C CA . ALA A 1 280 ? -18.591 -5.545 6.228 1.00 89.06 280 ALA A CA 1
ATOM 2298 C C . ALA A 1 280 ? -17.245 -6.249 6.513 1.00 89.06 280 ALA A C 1
ATOM 2300 O O . ALA A 1 280 ? -17.231 -7.247 7.244 1.00 89.06 280 ALA A O 1
ATOM 2301 N N . PRO A 1 281 ? -16.115 -5.721 5.999 1.00 88.62 281 PRO A N 1
ATOM 2302 C CA . PRO A 1 281 ? -14.798 -6.272 6.272 1.00 88.62 281 PRO A CA 1
ATOM 2303 C C . PRO A 1 281 ? -14.480 -6.262 7.774 1.00 88.62 281 PRO A C 1
ATOM 2305 O O . PRO A 1 281 ? -14.861 -5.315 8.473 1.00 88.62 281 PRO A O 1
ATOM 2308 N N . PRO A 1 282 ? -13.708 -7.240 8.280 1.00 89.12 282 PRO A N 1
ATOM 2309 C CA . PRO A 1 282 ? -13.271 -7.256 9.675 1.00 89.12 282 PRO A CA 1
ATOM 2310 C C . PRO A 1 282 ? -12.549 -5.975 10.122 1.00 89.12 282 PRO A C 1
ATOM 2312 O O . PRO A 1 282 ? -12.675 -5.578 11.279 1.00 89.12 282 PRO A O 1
ATOM 2315 N N . THR A 1 283 ? -11.851 -5.293 9.204 1.00 85.62 283 THR A N 1
ATOM 2316 C CA . THR A 1 283 ? -11.186 -4.001 9.459 1.00 85.62 283 THR A CA 1
ATOM 2317 C C . THR A 1 283 ? -12.191 -2.935 9.878 1.00 85.62 283 THR A C 1
ATOM 2319 O O . THR A 1 283 ? -12.032 -2.313 10.928 1.00 85.62 283 THR A O 1
ATOM 2322 N N . VAL A 1 284 ? -13.287 -2.816 9.119 1.00 91.06 284 VAL A N 1
ATOM 2323 C CA . VAL A 1 284 ? -14.365 -1.852 9.362 1.00 91.06 284 VAL A CA 1
ATOM 2324 C C . VAL A 1 284 ? -14.995 -2.111 10.718 1.00 91.06 284 VAL A C 1
ATOM 2326 O O . VAL A 1 284 ? -15.177 -1.180 11.502 1.00 91.06 284 VAL A O 1
ATOM 2329 N N . LEU A 1 285 ? -15.311 -3.374 11.012 1.00 92.75 285 LEU A N 1
ATOM 2330 C CA . LEU A 1 285 ? -15.901 -3.774 12.288 1.00 92.75 285 LEU A CA 1
ATOM 2331 C C . LEU A 1 285 ? -14.973 -3.415 13.457 1.00 92.75 285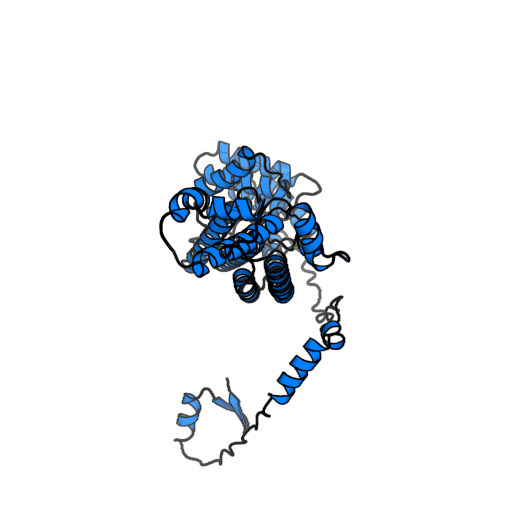 LEU A C 1
ATOM 2333 O O . LEU A 1 285 ? -15.390 -2.722 14.383 1.00 92.75 285 LEU A O 1
ATOM 2337 N N . TYR A 1 286 ? -13.702 -3.809 13.380 1.00 89.25 286 TYR A N 1
ATOM 2338 C CA . TYR A 1 286 ? -12.707 -3.522 14.411 1.00 89.25 286 TYR A CA 1
ATOM 2339 C C . TYR A 1 286 ? -12.532 -2.011 14.645 1.00 89.25 286 TYR A C 1
ATOM 2341 O O . TYR A 1 286 ? -12.610 -1.540 15.780 1.00 89.25 286 TYR A O 1
ATOM 2349 N N . ASN A 1 287 ? -12.356 -1.231 13.575 1.00 89.44 287 ASN A N 1
ATOM 2350 C CA . ASN A 1 287 ? -12.133 0.214 13.663 1.00 89.44 287 ASN A CA 1
ATOM 2351 C C . ASN A 1 287 ? -13.352 0.961 14.199 1.00 89.44 287 ASN A C 1
ATOM 2353 O O . ASN A 1 287 ? -13.209 1.904 14.979 1.00 89.44 287 ASN A O 1
ATOM 2357 N N . THR A 1 288 ? -14.550 0.524 13.811 1.00 93.50 288 THR A N 1
ATOM 2358 C CA . THR A 1 288 ? -15.801 1.089 14.324 1.00 93.50 288 THR A CA 1
ATOM 2359 C C . THR A 1 288 ? -15.944 0.806 15.816 1.00 93.50 288 THR A C 1
ATOM 2361 O O . THR A 1 288 ? -16.224 1.728 16.580 1.00 93.50 288 THR A O 1
ATOM 2364 N N . ALA A 1 289 ? -15.705 -0.435 16.250 1.00 91.62 289 ALA A N 1
ATOM 2365 C CA . ALA A 1 289 ? -15.805 -0.814 17.657 1.00 91.62 289 ALA A CA 1
ATOM 2366 C C . ALA A 1 289 ? -14.816 -0.026 18.533 1.00 91.62 289 ALA A C 1
ATOM 2368 O O . ALA A 1 289 ? -15.221 0.565 19.534 1.00 91.62 289 ALA A O 1
ATOM 2369 N N . GLN A 1 290 ? -13.556 0.089 18.098 1.00 85.38 290 GLN A N 1
ATOM 2370 C CA . GLN A 1 290 ? -12.534 0.910 18.760 1.00 85.38 290 GLN A CA 1
ATOM 2371 C C . GLN A 1 290 ? -12.965 2.375 18.910 1.00 85.38 290 GLN A C 1
ATOM 2373 O O . GLN A 1 290 ? -12.890 2.952 19.996 1.00 85.38 290 GLN A O 1
ATOM 2378 N N . LEU A 1 291 ? -13.459 2.995 17.833 1.00 86.81 291 LEU A N 1
ATOM 2379 C CA . LEU A 1 291 ? -13.897 4.390 17.881 1.00 86.81 291 LEU A CA 1
ATOM 2380 C C . LEU A 1 291 ? -15.113 4.597 18.781 1.00 86.81 291 LEU A C 1
ATOM 2382 O O . LEU A 1 291 ? -15.179 5.605 19.486 1.00 86.81 291 LEU A O 1
ATOM 2386 N N . LEU A 1 292 ? -16.056 3.656 18.799 1.00 90.81 292 LEU A N 1
ATOM 2387 C CA . LEU A 1 292 ? -17.199 3.710 19.705 1.00 90.81 292 LEU A CA 1
ATOM 2388 C C . LEU A 1 292 ? -16.757 3.636 21.172 1.00 90.81 292 LEU A C 1
ATOM 2390 O O . LEU A 1 292 ? -17.250 4.424 21.979 1.00 90.81 292 LEU A O 1
ATOM 2394 N N . GLU A 1 293 ? -15.793 2.779 21.519 1.00 86.00 293 GLU A N 1
ATOM 2395 C CA . GLU A 1 293 ? -15.238 2.725 22.880 1.00 86.00 293 GLU A CA 1
ATOM 2396 C C . GLU A 1 293 ? -14.556 4.027 23.289 1.00 86.00 293 GLU A C 1
ATOM 2398 O O . GLU A 1 293 ? -14.838 4.553 24.367 1.00 86.00 293 GLU A O 1
ATOM 2403 N N . ILE A 1 294 ? -13.708 4.583 22.417 1.00 81.06 294 ILE A N 1
ATOM 2404 C CA . ILE A 1 294 ? -13.017 5.859 22.660 1.00 81.06 294 ILE A CA 1
ATOM 2405 C C . ILE A 1 294 ? -14.026 6.980 22.941 1.00 81.06 294 ILE A C 1
ATOM 2407 O O . ILE A 1 294 ? -13.774 7.849 23.774 1.00 81.06 294 ILE A O 1
ATOM 2411 N N . ASN A 1 295 ? -15.184 6.939 22.282 1.00 84.44 295 ASN A N 1
ATOM 2412 C CA . ASN A 1 295 ? -16.264 7.910 22.450 1.00 84.44 295 ASN A CA 1
ATOM 2413 C C . ASN A 1 295 ? -17.275 7.506 23.536 1.00 84.44 295 ASN A C 1
ATOM 2415 O O . ASN A 1 295 ? -18.378 8.046 23.576 1.00 84.44 295 ASN A O 1
ATOM 2419 N N . LYS A 1 296 ? -16.912 6.566 24.419 1.00 87.69 296 LYS A N 1
ATOM 2420 C CA . LYS A 1 296 ? -17.721 6.088 25.552 1.00 87.69 296 LYS A CA 1
ATOM 2421 C C . LYS A 1 296 ? -19.066 5.450 25.151 1.00 87.69 296 LYS A C 1
ATOM 2423 O O . LYS A 1 296 ? -19.933 5.255 25.995 1.00 87.69 296 LYS A O 1
ATOM 2428 N N . ARG A 1 297 ? -19.239 5.033 23.891 1.00 90.88 297 ARG A N 1
ATOM 2429 C CA . ARG A 1 297 ? -20.442 4.347 23.369 1.00 90.88 297 ARG A CA 1
ATOM 2430 C C . ARG A 1 297 ? -20.333 2.825 23.538 1.00 90.88 297 ARG A C 1
ATOM 2432 O O . ARG A 1 297 ? -20.413 2.070 22.568 1.00 90.88 297 ARG A O 1
ATOM 2439 N N . ARG A 1 298 ? -20.135 2.372 24.782 1.00 91.31 298 ARG A N 1
ATOM 2440 C CA . ARG A 1 298 ? -19.770 0.979 25.126 1.00 91.31 298 ARG A CA 1
ATOM 2441 C C . ARG A 1 298 ? -20.776 -0.071 24.642 1.00 91.31 298 ARG A C 1
ATOM 2443 O O . ARG A 1 298 ? -20.361 -1.075 24.080 1.00 91.31 298 ARG A O 1
ATOM 2450 N N . VAL A 1 299 ? -22.081 0.180 24.780 1.00 93.06 299 VAL A N 1
ATOM 2451 C CA . VAL A 1 299 ? -23.132 -0.766 24.344 1.00 93.06 299 VAL A CA 1
ATOM 2452 C C . VAL A 1 299 ? -23.074 -1.010 22.832 1.00 93.06 299 VAL A C 1
ATOM 2454 O O . VAL A 1 299 ? -23.124 -2.149 22.372 1.00 93.06 299 VAL A O 1
ATOM 2457 N N . ALA A 1 300 ? -22.919 0.058 22.044 1.00 93.38 300 ALA A N 1
ATOM 2458 C CA . ALA A 1 300 ? -22.798 -0.047 20.593 1.00 93.38 300 ALA A CA 1
ATOM 2459 C C . ALA A 1 300 ? -21.493 -0.751 20.186 1.00 93.38 300 ALA A C 1
ATOM 2461 O O . ALA A 1 300 ? -21.513 -1.609 19.304 1.00 93.38 300 ALA A O 1
ATOM 2462 N N . ALA A 1 301 ? -20.378 -0.438 20.858 1.00 92.88 301 ALA A N 1
ATOM 2463 C CA . ALA A 1 301 ? -19.104 -1.118 20.635 1.00 92.88 301 ALA A CA 1
ATOM 2464 C C . ALA A 1 301 ? -19.200 -2.625 20.922 1.00 92.88 301 ALA A C 1
ATOM 2466 O O . ALA A 1 301 ? -18.768 -3.427 20.098 1.00 92.88 301 ALA A O 1
ATOM 2467 N N . GLY A 1 302 ? -19.834 -3.011 22.037 1.00 92.81 302 GLY A N 1
ATOM 2468 C CA . GLY A 1 302 ? -20.020 -4.406 2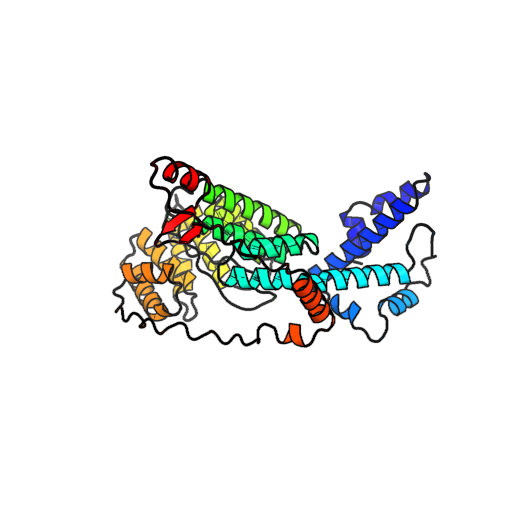2.444 1.00 92.81 302 GLY A CA 1
ATOM 2469 C C . GLY A 1 302 ? -20.721 -5.250 21.378 1.00 92.81 302 GLY A C 1
ATOM 2470 O O . GLY A 1 302 ? -20.234 -6.323 21.030 1.00 92.81 302 GLY A O 1
ATOM 2471 N N . LYS A 1 303 ? -21.790 -4.726 20.760 1.00 94.75 303 LYS A N 1
ATOM 2472 C CA . LYS A 1 303 ? -22.493 -5.412 19.657 1.00 94.75 303 LYS A CA 1
ATOM 2473 C C . LYS A 1 303 ? -21.573 -5.694 18.461 1.00 94.75 303 LYS A C 1
ATOM 2475 O O . LYS A 1 303 ? -21.647 -6.760 17.849 1.00 94.75 303 LYS A O 1
ATOM 2480 N N . ILE A 1 304 ? -20.689 -4.753 18.121 1.00 95.38 304 ILE A N 1
ATOM 2481 C CA . ILE A 1 304 ? -19.740 -4.928 17.013 1.00 95.38 304 ILE A CA 1
ATOM 2482 C C . ILE A 1 304 ? -18.622 -5.903 17.402 1.00 95.38 304 ILE A C 1
ATOM 2484 O O . ILE A 1 304 ? -18.269 -6.765 16.596 1.00 95.38 304 ILE A O 1
ATOM 2488 N N . TRP A 1 305 ? -18.109 -5.827 18.632 1.00 93.69 305 TRP A N 1
ATOM 2489 C CA . TRP A 1 305 ? -17.112 -6.773 19.131 1.00 93.69 305 TRP A CA 1
ATOM 2490 C C . TRP A 1 305 ? -17.622 -8.212 19.140 1.00 93.69 305 TRP A C 1
ATOM 2492 O O . TRP A 1 305 ? -16.909 -9.102 18.684 1.00 93.69 305 TRP A O 1
ATOM 2502 N N . GLN A 1 306 ? -18.866 -8.442 19.566 1.00 93.19 306 GLN A N 1
ATOM 2503 C CA . GLN A 1 306 ? -19.506 -9.760 19.498 1.00 93.19 306 GLN A CA 1
ATOM 2504 C C . GLN A 1 306 ? -19.566 -10.285 18.063 1.00 93.19 306 GLN A C 1
ATOM 2506 O O . GLN A 1 306 ? -19.254 -11.446 17.801 1.00 93.19 306 GLN A O 1
ATOM 2511 N N . ARG A 1 307 ? -19.920 -9.428 17.100 1.00 92.94 307 ARG A N 1
ATOM 2512 C CA . ARG A 1 307 ? -19.922 -9.813 15.686 1.00 92.94 307 ARG A CA 1
ATOM 2513 C C . ARG A 1 307 ? -18.523 -10.178 15.189 1.00 92.94 307 ARG A C 1
ATOM 2515 O O . ARG A 1 307 ? -18.380 -11.154 14.459 1.00 92.94 307 ARG A O 1
ATOM 2522 N N . LEU A 1 308 ? -17.503 -9.425 15.591 1.00 91.12 308 LEU A N 1
ATOM 2523 C CA . LEU A 1 308 ? -16.114 -9.711 15.239 1.00 91.12 308 LEU A CA 1
ATOM 2524 C C . LEU A 1 308 ? -15.627 -11.024 15.888 1.00 91.12 308 LEU A C 1
ATOM 2526 O O . LEU A 1 308 ? -14.940 -11.811 15.239 1.00 91.12 308 LEU A O 1
ATOM 2530 N N . ALA A 1 309 ? -16.046 -11.314 17.124 1.00 91.12 309 ALA A N 1
ATOM 2531 C CA . ALA A 1 309 ? -15.753 -12.568 17.821 1.00 91.12 309 ALA A CA 1
ATOM 2532 C C . ALA A 1 309 ? -16.350 -13.794 17.108 1.00 91.12 309 ALA A C 1
ATOM 2534 O O . ALA A 1 309 ? -15.717 -14.845 17.065 1.00 91.12 309 ALA A O 1
ATOM 2535 N N . LYS A 1 310 ? -17.499 -13.662 16.432 1.00 91.31 310 LYS A N 1
ATOM 2536 C CA . LYS A 1 310 ? -18.040 -14.735 15.572 1.00 91.31 310 LYS A CA 1
ATOM 2537 C C . LYS A 1 310 ? -17.148 -15.054 14.362 1.00 91.31 310 LYS A C 1
ATOM 2539 O O . LYS A 1 310 ? -17.266 -16.125 13.781 1.00 91.31 310 LYS A O 1
ATOM 2544 N N . GLN A 1 311 ? -16.245 -14.148 13.980 1.00 88.94 311 GLN A N 1
ATOM 2545 C CA . GLN A 1 311 ? -15.331 -14.296 12.838 1.00 88.94 311 GLN A CA 1
ATOM 2546 C C . GLN A 1 311 ? -13.890 -14.637 13.255 1.00 88.94 311 GLN A C 1
ATOM 2548 O O . GLN A 1 311 ? -12.983 -14.638 12.422 1.00 88.94 311 GLN A O 1
ATOM 2553 N N . MET A 1 312 ? -13.659 -14.937 14.533 1.00 84.81 312 MET A N 1
ATOM 2554 C CA . MET A 1 312 ? -12.346 -15.003 15.186 1.00 84.81 312 MET A CA 1
ATOM 2555 C C . MET A 1 312 ? -11.289 -15.879 14.499 1.00 84.81 312 MET A C 1
ATOM 2557 O O . MET A 1 312 ? -10.104 -15.529 14.500 1.00 84.81 312 MET A O 1
ATOM 2561 N N . MET A 1 313 ? -11.702 -16.987 13.879 1.00 81.38 313 MET A N 1
ATOM 2562 C CA . MET A 1 313 ? -10.795 -17.899 13.169 1.00 81.38 313 MET A CA 1
ATOM 2563 C C . MET A 1 313 ? -10.179 -17.268 11.917 1.00 81.38 313 MET A C 1
ATOM 2565 O O . MET A 1 313 ? -9.048 -17.591 11.564 1.00 81.38 313 MET A O 1
ATOM 2569 N N . SER A 1 314 ? -10.886 -16.322 11.296 1.00 80.88 314 SER A N 1
ATOM 2570 C CA . SER A 1 314 ? -10.418 -15.582 10.118 1.00 80.88 314 SER A CA 1
ATOM 2571 C C . SER A 1 314 ? -9.539 -14.377 10.478 1.00 80.88 314 SER A C 1
ATOM 2573 O O . SER A 1 314 ? -8.880 -13.803 9.611 1.00 80.88 314 SER A O 1
ATOM 2575 N N . LEU A 1 315 ? -9.513 -13.985 11.759 1.00 79.44 315 LEU A N 1
ATOM 2576 C CA . LEU A 1 315 ? -8.785 -12.806 12.216 1.00 79.44 315 LEU A CA 1
ATOM 2577 C C . LEU A 1 315 ? -7.291 -13.101 12.408 1.00 79.44 315 LEU A C 1
ATOM 2579 O O . LEU A 1 315 ? -6.936 -14.160 12.944 1.00 79.44 315 LEU A O 1
ATOM 2583 N N . PRO A 1 316 ? -6.413 -12.133 12.086 1.00 71.12 316 PRO A N 1
ATOM 2584 C CA . PRO A 1 316 ? -4.993 -12.226 12.401 1.00 71.12 316 PRO A CA 1
ATOM 2585 C C . PRO A 1 316 ? -4.744 -12.377 13.911 1.00 71.12 316 PRO A C 1
ATOM 2587 O O . PRO A 1 316 ? -5.478 -11.777 14.704 1.00 71.12 316 PRO A O 1
ATOM 2590 N N . PRO A 1 317 ? -3.694 -13.107 14.339 1.00 71.44 317 PRO A N 1
ATOM 2591 C CA . PRO A 1 317 ? -3.468 -13.429 15.753 1.00 71.44 317 PRO A CA 1
ATOM 2592 C C . PRO A 1 317 ? -3.434 -12.215 16.692 1.00 71.44 317 PRO A C 1
ATOM 2594 O O . PRO A 1 317 ? -3.954 -12.275 17.804 1.00 71.44 317 PRO A O 1
ATOM 2597 N N . SER A 1 318 ? -2.865 -11.091 16.243 1.00 67.19 318 SER A N 1
ATOM 2598 C CA . SER A 1 318 ? -2.823 -9.852 17.029 1.00 67.19 318 SER A CA 1
ATOM 2599 C C . SER A 1 318 ? -4.208 -9.254 17.258 1.00 67.19 318 SER A C 1
ATOM 2601 O O . SER A 1 318 ? -4.501 -8.806 18.360 1.00 67.19 318 SER A O 1
ATOM 2603 N N . ILE A 1 319 ? -5.067 -9.275 16.237 1.00 77.62 319 ILE A N 1
ATOM 2604 C CA . ILE A 1 319 ? -6.440 -8.777 16.344 1.00 77.62 319 ILE A CA 1
ATOM 2605 C C . ILE A 1 319 ? -7.262 -9.730 17.203 1.00 77.62 319 ILE A C 1
ATOM 2607 O O . ILE A 1 319 ? -7.962 -9.279 18.102 1.00 77.62 319 ILE A O 1
ATOM 2611 N N . ARG A 1 320 ? -7.112 -11.044 16.999 1.00 80.81 320 ARG A N 1
ATOM 2612 C CA . ARG A 1 320 ? -7.778 -12.075 17.802 1.00 80.81 320 ARG A CA 1
ATOM 2613 C C . ARG A 1 320 ? -7.578 -11.857 19.301 1.00 80.81 320 ARG A C 1
ATOM 2615 O O . ARG A 1 320 ? -8.551 -11.882 20.044 1.00 80.81 320 ARG A O 1
ATOM 2622 N N . ARG A 1 321 ? -6.339 -11.588 19.730 1.00 78.50 321 ARG A N 1
ATOM 2623 C CA . ARG A 1 321 ? -6.023 -11.308 21.138 1.00 78.50 321 ARG A CA 1
ATOM 2624 C C . ARG A 1 321 ? -6.828 -10.129 21.684 1.00 78.50 321 ARG A C 1
ATOM 2626 O O . ARG A 1 321 ? -7.407 -10.252 22.754 1.00 78.50 321 ARG A O 1
ATOM 2633 N N . ILE A 1 322 ? -6.898 -9.027 20.937 1.00 81.50 322 ILE A N 1
ATOM 2634 C CA . ILE A 1 322 ? -7.654 -7.832 21.338 1.00 81.50 322 ILE A CA 1
ATOM 2635 C C . ILE A 1 322 ? -9.145 -8.159 21.424 1.00 81.50 322 ILE A C 1
ATOM 2637 O O . ILE A 1 322 ? -9.783 -7.843 22.421 1.00 81.50 322 ILE A O 1
ATOM 2641 N N . VAL A 1 323 ? -9.702 -8.852 20.426 1.00 85.56 323 VAL A N 1
ATOM 2642 C CA . VAL A 1 323 ? -11.116 -9.261 20.449 1.00 85.56 323 VAL A CA 1
ATOM 2643 C C . VAL A 1 323 ? -11.431 -10.104 21.682 1.00 85.56 323 VAL A C 1
ATOM 2645 O O . VAL A 1 323 ? -12.445 -9.862 22.325 1.00 85.56 323 VAL A O 1
ATOM 2648 N N . CYS A 1 324 ? -10.536 -11.016 22.061 1.00 85.25 324 CYS A N 1
ATOM 2649 C CA . CYS A 1 324 ? -10.702 -11.856 23.247 1.00 85.25 324 CYS A CA 1
ATOM 2650 C C . CYS A 1 324 ? -10.468 -11.156 24.582 1.00 85.25 324 CYS A C 1
ATOM 2652 O O . CYS A 1 324 ? -10.894 -11.660 25.612 1.00 85.25 324 CYS A O 1
ATOM 2654 N N . GLN A 1 325 ? -9.815 -9.997 24.589 1.00 85.19 325 GLN A N 1
ATOM 2655 C CA . GLN A 1 325 ? -9.799 -9.127 25.765 1.00 85.19 325 GLN A CA 1
ATOM 2656 C C . GLN A 1 325 ? -11.104 -8.331 25.882 1.00 85.19 325 GLN A C 1
ATOM 2658 O O . GLN A 1 325 ? -11.522 -7.987 26.981 1.00 85.19 325 GLN A O 1
ATOM 2663 N N . LYS A 1 326 ? -11.747 -8.016 24.750 1.00 85.44 326 LYS A N 1
ATOM 2664 C CA . LYS A 1 326 ? -12.992 -7.234 24.701 1.00 85.44 326 LYS A CA 1
ATOM 2665 C C . LYS A 1 326 ? -14.253 -8.077 24.858 1.00 85.44 326 LYS A C 1
ATOM 2667 O O . LYS A 1 326 ? -15.307 -7.515 25.141 1.00 85.44 326 LYS A O 1
ATOM 2672 N N . GLN A 1 327 ? -14.172 -9.382 24.618 1.00 87.38 327 GLN A N 1
ATOM 2673 C CA . GLN A 1 327 ? -15.277 -10.337 24.683 1.00 87.38 327 GLN A CA 1
ATOM 2674 C C . GLN A 1 327 ? -14.776 -11.665 25.238 1.00 87.38 327 GLN A C 1
ATOM 2676 O O . GLN A 1 327 ? -13.647 -12.063 24.968 1.00 87.38 327 GLN A O 1
ATOM 2681 N N . THR A 1 328 ? -15.635 -12.392 25.941 1.00 78.31 328 THR A N 1
ATOM 2682 C CA . THR A 1 328 ? -15.362 -13.760 26.384 1.00 78.31 328 THR A CA 1
ATOM 2683 C C . THR A 1 328 ? -15.216 -14.680 25.172 1.00 78.31 328 THR A C 1
ATOM 2685 O O . THR A 1 328 ? -16.189 -15.111 24.558 1.00 78.31 328 THR A O 1
ATOM 2688 N N . CYS A 1 329 ? -13.974 -14.976 24.797 1.00 74.25 329 CYS A N 1
ATOM 2689 C CA . CYS A 1 329 ? -13.675 -16.035 23.844 1.00 74.25 329 CYS A CA 1
ATOM 2690 C C . CYS A 1 329 ? -13.606 -17.364 24.593 1.00 74.25 329 CYS A C 1
ATOM 2692 O O . CYS A 1 329 ? -12.715 -17.540 25.424 1.00 74.25 329 CYS A O 1
ATOM 2694 N N . SER A 1 330 ? -14.471 -18.328 24.267 1.00 61.88 330 SER A N 1
ATOM 2695 C CA . SER A 1 330 ? -14.233 -19.719 24.662 1.00 61.88 330 SER A CA 1
ATOM 2696 C C . SER A 1 330 ? -12.930 -20.170 24.010 1.00 61.88 330 SER A C 1
ATOM 2698 O O . SER A 1 330 ? -12.870 -20.381 22.796 1.00 61.88 330 SER A O 1
ATOM 2700 N N . GLN A 1 331 ? -11.860 -20.266 24.799 1.00 52.81 331 GLN A N 1
ATOM 2701 C CA . GLN A 1 331 ? -10.568 -20.750 24.334 1.00 52.81 331 GLN A CA 1
ATOM 2702 C C . GLN A 1 331 ? -10.637 -22.261 24.093 1.00 52.81 331 GLN A C 1
ATOM 2704 O O . GLN A 1 331 ? -10.031 -23.046 24.809 1.00 52.81 331 GLN A O 1
ATOM 2709 N N . LYS A 1 332 ? -11.322 -22.698 23.037 1.00 47.44 332 LYS A N 1
ATOM 2710 C CA . LYS A 1 332 ? -10.890 -23.927 22.374 1.00 47.44 332 LYS A CA 1
ATOM 2711 C C . LYS A 1 332 ? -9.686 -23.529 21.538 1.00 47.44 332 LYS A C 1
ATOM 2713 O O . LYS A 1 332 ? -9.821 -23.179 20.366 1.00 47.44 332 LYS A O 1
ATOM 2718 N N . GLN A 1 333 ? -8.514 -23.469 22.178 1.00 44.94 333 GLN A N 1
ATOM 2719 C CA . GLN A 1 333 ? -7.276 -23.424 21.413 1.00 44.94 333 GLN A CA 1
ATOM 2720 C C . GLN A 1 333 ? -7.323 -24.626 20.467 1.00 44.94 333 GLN A C 1
ATOM 2722 O O . GLN A 1 333 ? -7.527 -25.745 20.943 1.00 44.94 333 GLN A O 1
ATOM 2727 N N . PRO A 1 334 ? -7.215 -24.436 19.141 1.00 42.44 334 PRO A N 1
ATOM 2728 C CA . PRO A 1 334 ? -6.984 -25.574 18.278 1.00 42.44 334 PRO A CA 1
ATOM 2729 C C . PRO A 1 334 ? -5.703 -26.218 18.797 1.00 42.44 334 PRO A C 1
ATOM 2731 O O . PRO A 1 334 ? -4.669 -25.548 18.870 1.00 42.44 334 PRO A O 1
ATOM 2734 N N . SER A 1 335 ? -5.817 -27.473 19.239 1.00 40.72 335 SER A N 1
ATOM 2735 C CA . SER A 1 335 ? -4.678 -28.269 19.669 1.00 40.72 335 SER A CA 1
ATOM 2736 C C . SER A 1 335 ? -3.570 -28.097 18.640 1.00 40.72 335 SER A C 1
ATOM 2738 O O . SER A 1 335 ? -3.838 -27.988 17.438 1.00 40.72 335 SER A O 1
ATOM 2740 N N . SER A 1 336 ? -2.332 -28.003 19.117 1.00 39.78 336 SER A N 1
ATOM 2741 C CA . SER A 1 336 ? -1.122 -27.951 18.306 1.00 39.78 336 SER A CA 1
ATOM 2742 C C . SER A 1 336 ? -0.989 -29.244 17.500 1.00 39.78 336 SER A C 1
ATOM 2744 O O . SER A 1 336 ? -0.147 -30.093 17.775 1.00 39.78 336 SER A O 1
ATOM 2746 N N . ARG A 1 337 ? -1.854 -29.425 16.504 1.00 39.69 337 ARG A N 1
ATOM 2747 C CA . ARG A 1 337 ? -1.708 -30.429 15.473 1.00 39.69 337 ARG A CA 1
ATOM 2748 C C . ARG A 1 337 ? -0.592 -29.889 14.602 1.00 39.69 337 ARG A C 1
ATOM 2750 O O . ARG A 1 337 ? -0.779 -28.939 13.839 1.00 39.69 337 ARG A O 1
ATOM 2757 N N . THR A 1 338 ? 0.586 -30.433 14.879 1.00 41.81 338 THR A N 1
ATOM 2758 C CA . THR A 1 338 ? 1.803 -30.451 14.076 1.00 41.81 338 THR A CA 1
ATOM 2759 C C . THR A 1 338 ? 1.518 -29.984 12.663 1.00 41.81 338 THR A C 1
ATOM 2761 O O . THR A 1 338 ? 0.661 -30.562 11.991 1.00 41.81 338 THR A O 1
ATOM 2764 N N . GLN A 1 339 ? 2.205 -28.911 12.258 1.00 41.03 339 GLN A N 1
ATOM 2765 C CA . GLN A 1 339 ? 2.160 -28.331 10.921 1.00 41.03 339 GLN A CA 1
ATOM 2766 C C . GLN A 1 339 ? 1.963 -29.439 9.886 1.00 41.03 339 GLN A C 1
ATOM 2768 O O . GLN A 1 339 ? 2.902 -30.161 9.552 1.00 41.03 339 GLN A O 1
ATOM 2773 N N . ARG A 1 340 ? 0.730 -29.582 9.383 1.00 39.69 340 ARG A N 1
ATOM 2774 C CA . ARG A 1 340 ? 0.499 -30.304 8.137 1.00 39.69 340 ARG A CA 1
ATOM 2775 C C . ARG A 1 340 ? 1.419 -29.615 7.149 1.00 39.69 340 ARG A C 1
ATOM 2777 O O . ARG A 1 340 ? 1.245 -28.422 6.895 1.00 39.69 340 ARG A O 1
ATOM 2784 N N . THR A 1 341 ? 2.434 -30.340 6.691 1.00 40.31 341 THR A N 1
ATOM 2785 C CA . THR A 1 341 ? 3.321 -29.919 5.617 1.00 40.31 341 THR A CA 1
ATOM 2786 C C . THR A 1 341 ? 2.431 -29.332 4.540 1.00 40.31 341 THR A C 1
ATOM 2788 O O . THR A 1 341 ? 1.600 -30.026 3.952 1.00 40.31 341 THR A O 1
ATOM 2791 N N . LEU A 1 342 ? 2.509 -28.010 4.383 1.00 39.69 342 LEU A N 1
ATOM 2792 C CA . LEU A 1 342 ? 1.738 -27.300 3.385 1.00 39.69 342 LEU A CA 1
ATOM 2793 C C . LEU A 1 342 ? 2.219 -27.887 2.058 1.00 39.69 342 LEU A C 1
ATOM 2795 O O . LEU A 1 342 ? 3.328 -27.583 1.617 1.00 39.69 342 LEU A O 1
ATOM 2799 N N . ARG A 1 343 ? 1.447 -28.808 1.469 1.00 35.91 343 ARG A N 1
ATOM 2800 C CA . ARG A 1 343 ? 1.718 -29.301 0.122 1.00 35.91 343 ARG A CA 1
ATOM 2801 C C . ARG A 1 343 ? 1.495 -28.101 -0.780 1.00 35.91 343 ARG A C 1
ATOM 2803 O O . ARG A 1 343 ? 0.365 -27.768 -1.122 1.00 35.91 343 ARG A O 1
ATOM 2810 N N . LEU A 1 344 ? 2.580 -27.385 -1.060 1.00 39.66 344 LEU A N 1
ATOM 2811 C CA . LEU A 1 344 ? 2.575 -26.305 -2.026 1.00 39.66 344 LEU A CA 1
ATOM 2812 C C . LEU A 1 344 ? 1.998 -26.895 -3.325 1.00 39.66 344 LEU A C 1
ATOM 2814 O O . LEU A 1 344 ? 2.459 -27.959 -3.743 1.00 39.66 344 LEU A O 1
ATOM 2818 N N . PRO A 1 345 ? 1.025 -26.234 -3.982 1.00 46.03 345 PRO A N 1
ATOM 2819 C CA . PRO A 1 345 ? 0.472 -26.698 -5.262 1.00 46.03 345 PRO A CA 1
ATOM 2820 C C . PRO A 1 345 ? 1.535 -26.743 -6.372 1.00 46.03 345 PRO A C 1
ATOM 2822 O O . PRO A 1 345 ? 1.297 -27.224 -7.472 1.00 46.03 345 PRO A O 1
ATOM 2825 N N . VAL A 1 346 ? 2.734 -26.254 -6.061 1.00 41.06 346 VAL A N 1
ATOM 2826 C CA . VAL A 1 346 ? 3.934 -26.336 -6.866 1.00 41.06 346 VAL A CA 1
ATOM 2827 C C . VAL A 1 346 ? 4.953 -27.204 -6.135 1.00 41.06 346 VAL A C 1
ATOM 2829 O O . VAL A 1 346 ? 5.428 -26.839 -5.057 1.00 41.06 346 VAL A O 1
ATOM 2832 N N . LYS A 1 347 ? 5.320 -28.341 -6.739 1.00 46.22 347 LYS A N 1
ATOM 2833 C CA . LYS A 1 347 ? 6.497 -29.115 -6.328 1.00 46.22 347 LYS A CA 1
ATOM 2834 C C . LYS A 1 347 ? 7.718 -28.206 -6.478 1.00 46.22 347 LYS A C 1
ATOM 2836 O O . LYS A 1 347 ? 8.137 -27.901 -7.596 1.00 46.22 347 LYS A O 1
ATOM 2841 N N . VAL A 1 348 ? 8.260 -27.727 -5.359 1.00 41.88 348 VAL A N 1
ATOM 2842 C CA . VAL A 1 348 ? 9.481 -26.913 -5.348 1.00 41.88 348 VAL A CA 1
ATOM 2843 C C . VAL A 1 348 ? 10.574 -27.710 -6.062 1.00 41.88 348 VAL A C 1
ATOM 2845 O O . VAL A 1 348 ? 10.921 -28.799 -5.625 1.00 41.88 348 VAL A O 1
ATOM 2848 N N . GLY A 1 349 ? 11.060 -27.199 -7.195 1.00 50.09 349 GLY A N 1
ATOM 2849 C CA . GLY A 1 349 ? 12.078 -27.872 -8.005 1.00 50.09 349 GLY A CA 1
ATOM 2850 C C . GLY A 1 349 ? 11.576 -28.642 -9.232 1.00 50.09 349 GLY A C 1
ATOM 2851 O O . GLY A 1 349 ? 12.403 -29.030 -10.048 1.00 50.09 349 GLY A O 1
ATOM 2852 N N . ALA A 1 350 ? 10.267 -28.795 -9.459 1.00 49.12 350 ALA A N 1
ATOM 2853 C CA . ALA A 1 350 ? 9.779 -29.484 -10.666 1.00 49.12 350 ALA A CA 1
ATOM 2854 C C . ALA A 1 350 ? 10.160 -28.757 -11.973 1.00 49.12 350 ALA A C 1
ATOM 2856 O O . ALA A 1 350 ? 10.512 -29.391 -12.959 1.00 49.12 350 ALA A O 1
ATOM 2857 N N . TYR A 1 351 ? 10.186 -27.423 -11.962 1.00 49.47 351 TYR A N 1
ATOM 2858 C CA . TYR A 1 351 ? 10.681 -26.605 -13.083 1.00 49.47 351 TYR A CA 1
ATOM 2859 C C . TYR A 1 351 ? 12.213 -26.571 -13.175 1.00 49.47 351 TYR A C 1
ATOM 2861 O O . TYR A 1 351 ? 12.751 -26.423 -14.264 1.00 49.47 351 TYR A O 1
ATOM 2869 N N . ILE A 1 352 ? 12.917 -26.747 -12.049 1.00 51.31 352 ILE A N 1
ATOM 2870 C CA . ILE A 1 352 ? 14.388 -26.863 -12.014 1.00 51.31 352 ILE A CA 1
ATOM 2871 C C . ILE A 1 352 ? 14.812 -28.161 -12.712 1.00 51.31 352 ILE A C 1
ATOM 2873 O O . ILE A 1 352 ? 15.818 -28.190 -13.415 1.00 51.31 352 ILE A O 1
ATOM 2877 N N . ALA A 1 353 ? 14.015 -29.221 -12.552 1.00 53.50 353 ALA A N 1
ATOM 2878 C CA . ALA A 1 353 ? 14.248 -30.491 -13.215 1.00 53.50 353 ALA A CA 1
ATOM 2879 C C . ALA A 1 353 ? 14.022 -30.416 -14.731 1.00 53.50 353 ALA A C 1
ATOM 2881 O O . ALA A 1 353 ? 14.708 -31.130 -15.442 1.00 53.50 353 ALA A O 1
ATOM 2882 N N . ASN A 1 354 ? 13.138 -29.563 -15.251 1.00 53.44 354 ASN A N 1
ATOM 2883 C CA . ASN A 1 354 ? 12.804 -29.573 -16.683 1.00 53.44 354 ASN A CA 1
ATOM 2884 C C . ASN A 1 354 ? 13.533 -28.500 -17.509 1.00 53.44 354 ASN A C 1
ATOM 2886 O O . ASN A 1 354 ? 13.499 -28.557 -18.734 1.00 53.44 354 ASN A O 1
ATOM 2890 N N . ASP A 1 355 ? 14.225 -27.555 -16.866 1.00 65.38 355 ASP A N 1
ATOM 2891 C CA . ASP A 1 355 ? 15.003 -26.522 -17.552 1.00 65.38 355 ASP A CA 1
ATOM 2892 C C . ASP A 1 355 ? 16.502 -26.870 -17.625 1.00 65.38 355 ASP A C 1
ATOM 2894 O O . ASP A 1 355 ? 17.221 -26.926 -16.620 1.00 65.38 355 ASP A O 1
ATOM 2898 N N . MET A 1 356 ? 16.989 -27.064 -18.851 1.00 62.97 356 MET A N 1
ATOM 2899 C CA . MET A 1 356 ? 18.370 -27.444 -19.152 1.00 62.97 356 MET A CA 1
ATOM 2900 C C . MET A 1 356 ? 19.380 -26.374 -18.693 1.00 62.97 356 MET A C 1
ATOM 2902 O O . MET A 1 356 ? 20.466 -26.710 -18.208 1.00 62.97 356 MET A O 1
ATOM 2906 N N . ALA A 1 357 ? 19.016 -25.087 -18.772 1.00 65.06 357 ALA A N 1
ATOM 2907 C CA . ALA A 1 357 ? 19.870 -23.981 -18.332 1.00 65.06 357 ALA A CA 1
ATOM 2908 C C . ALA A 1 357 ? 20.027 -23.958 -16.802 1.00 65.06 357 ALA A C 1
ATOM 2910 O O . ALA A 1 357 ? 21.132 -23.766 -16.272 1.00 65.06 357 ALA A O 1
ATOM 2911 N N . THR A 1 358 ? 18.938 -24.228 -16.082 1.00 61.81 358 THR A N 1
ATOM 2912 C CA . THR A 1 358 ? 18.955 -24.353 -14.624 1.00 61.81 358 THR A CA 1
ATOM 2913 C C . THR A 1 358 ? 19.763 -25.573 -14.171 1.00 61.81 358 THR A C 1
ATOM 2915 O O . THR A 1 358 ? 20.591 -25.424 -13.271 1.00 61.81 358 THR A O 1
ATOM 2918 N N . ARG A 1 359 ? 19.638 -26.742 -14.822 1.00 67.75 359 ARG A N 1
ATOM 2919 C CA . ARG A 1 359 ? 20.472 -27.930 -14.518 1.00 67.75 359 ARG A CA 1
ATOM 2920 C C . ARG A 1 359 ? 21.966 -27.648 -14.670 1.00 67.75 359 ARG A C 1
ATOM 2922 O O . ARG A 1 359 ? 22.745 -27.976 -13.778 1.00 67.75 359 ARG A O 1
ATOM 2929 N N . LYS A 1 360 ? 22.366 -26.988 -15.761 1.00 72.31 360 LYS A N 1
ATOM 2930 C CA . LYS A 1 360 ? 23.771 -26.625 -16.017 1.00 72.31 360 LYS A CA 1
ATOM 2931 C C . LYS A 1 360 ? 24.315 -25.682 -14.939 1.00 72.31 360 LYS A C 1
ATOM 2933 O O . LYS A 1 360 ? 25.438 -25.852 -14.471 1.00 72.31 360 LYS A O 1
ATOM 2938 N N . THR A 1 361 ? 23.494 -24.731 -14.493 1.00 70.25 361 THR A N 1
ATOM 2939 C CA . THR A 1 361 ? 23.836 -23.809 -13.398 1.00 70.25 361 THR A CA 1
ATOM 2940 C C . THR A 1 361 ? 23.954 -24.537 -12.055 1.00 70.25 361 THR A C 1
ATOM 2942 O O . THR A 1 361 ? 24.883 -24.269 -11.292 1.00 70.25 361 THR A O 1
ATOM 2945 N N . LEU A 1 362 ? 23.055 -25.488 -11.777 1.00 66.94 362 LEU A N 1
ATOM 2946 C CA . LEU A 1 362 ? 23.066 -26.295 -10.554 1.00 66.94 362 LEU A CA 1
ATOM 2947 C C . LEU A 1 362 ? 24.311 -27.192 -10.487 1.00 66.94 362 LEU A C 1
ATOM 2949 O O . LEU A 1 362 ? 25.014 -27.189 -9.481 1.00 66.94 362 LEU A O 1
ATOM 2953 N N . GLN A 1 363 ? 24.652 -27.864 -11.590 1.00 73.44 363 GLN A N 1
ATOM 2954 C CA . GLN A 1 363 ? 25.866 -28.679 -11.700 1.00 73.44 363 GLN A CA 1
ATOM 2955 C C . GLN A 1 363 ? 27.139 -27.844 -11.523 1.00 73.44 363 GLN A C 1
ATOM 2957 O O . GLN A 1 363 ? 28.091 -28.282 -10.882 1.00 73.44 363 GLN A O 1
ATOM 2962 N N . GLN A 1 364 ? 27.176 -26.620 -12.058 1.00 72.00 364 GLN A N 1
ATOM 2963 C CA . GLN A 1 364 ? 28.297 -25.701 -11.826 1.00 72.00 364 GLN A CA 1
ATOM 2964 C C . GLN A 1 364 ? 28.411 -25.278 -10.357 1.00 72.00 364 GLN A C 1
ATOM 2966 O O . GLN A 1 364 ? 29.519 -25.065 -9.868 1.00 72.00 364 GLN A O 1
ATOM 2971 N N . TRP A 1 365 ? 27.287 -25.148 -9.652 1.00 62.44 365 TRP A N 1
ATOM 2972 C CA . TRP A 1 365 ? 27.263 -24.859 -8.219 1.00 62.44 365 TRP A CA 1
ATOM 2973 C C . TRP A 1 365 ? 27.719 -26.050 -7.378 1.00 62.44 365 TRP A C 1
ATOM 2975 O O . TRP A 1 365 ? 28.497 -25.864 -6.445 1.00 62.44 365 TRP A O 1
ATOM 2985 N N . GLU A 1 366 ? 27.292 -27.262 -7.722 1.00 73.69 366 GLU A N 1
ATOM 2986 C CA . GLU A 1 366 ? 27.723 -28.494 -7.055 1.00 73.69 366 GLU A CA 1
ATOM 2987 C C . GLU A 1 366 ? 29.216 -28.749 -7.256 1.00 73.69 366 GLU A C 1
ATOM 2989 O O . GLU A 1 366 ? 29.923 -28.978 -6.280 1.00 73.69 366 GLU A O 1
ATOM 2994 N N . LYS A 1 367 ? 29.733 -28.560 -8.476 1.00 72.69 367 LYS A N 1
ATOM 2995 C CA . LYS A 1 367 ? 31.176 -28.637 -8.770 1.00 72.69 367 LYS A CA 1
ATOM 2996 C C . LYS A 1 367 ? 32.007 -27.577 -8.038 1.00 72.69 367 LYS A C 1
ATOM 2998 O O . LYS A 1 367 ? 33.200 -27.768 -7.833 1.00 72.69 367 LYS A O 1
ATOM 3003 N N . LYS A 1 368 ? 31.399 -26.451 -7.644 1.00 66.31 368 LYS A N 1
ATOM 3004 C CA . LYS A 1 368 ? 32.056 -25.373 -6.882 1.00 66.31 368 LYS A CA 1
ATOM 3005 C C . LYS A 1 368 ? 31.960 -25.539 -5.367 1.00 66.31 368 LYS A C 1
ATOM 3007 O O . LYS A 1 368 ? 32.600 -24.770 -4.646 1.00 66.31 368 LYS A O 1
ATOM 3012 N N . LYS A 1 369 ? 31.208 -26.521 -4.857 1.00 55.78 369 LYS A N 1
ATOM 3013 C CA . LYS A 1 369 ? 31.272 -26.874 -3.438 1.00 55.78 369 LYS A CA 1
ATOM 3014 C C . LYS A 1 369 ? 32.609 -27.565 -3.177 1.00 55.78 369 LYS A C 1
ATOM 3016 O O . LYS A 1 369 ? 32.735 -28.770 -3.356 1.00 55.78 369 LYS A O 1
ATOM 3021 N N . LYS A 1 370 ? 33.606 -26.807 -2.709 1.00 45.50 370 LYS A N 1
ATOM 3022 C CA . LYS A 1 370 ? 34.700 -27.419 -1.948 1.00 45.50 370 LYS A CA 1
ATOM 3023 C C . LYS A 1 370 ? 34.065 -28.126 -0.743 1.00 45.50 370 LYS A C 1
ATOM 3025 O O . LYS A 1 370 ? 33.266 -27.479 -0.055 1.00 45.50 370 LYS A O 1
ATOM 3030 N N . PRO A 1 371 ? 34.367 -29.407 -0.480 1.00 46.22 371 PRO A N 1
ATOM 3031 C CA . PRO A 1 371 ? 33.962 -30.014 0.774 1.00 46.22 371 PRO A CA 1
ATOM 3032 C C . PRO A 1 371 ? 34.530 -29.152 1.904 1.00 46.22 371 PRO A C 1
ATOM 3034 O O . PRO A 1 371 ? 35.708 -28.792 1.903 1.00 46.22 371 PRO A O 1
ATOM 3037 N N . LEU A 1 372 ? 33.664 -28.752 2.833 1.00 43.53 372 LEU A N 1
ATOM 3038 C CA . LEU A 1 372 ? 34.100 -28.220 4.115 1.00 43.53 372 LEU A CA 1
ATOM 3039 C C . LEU A 1 372 ? 34.813 -29.373 4.822 1.00 43.53 372 LEU A C 1
ATOM 3041 O O . LEU A 1 372 ? 34.174 -30.176 5.497 1.00 43.53 372 LEU A O 1
ATOM 3045 N N . GLU A 1 373 ? 36.128 -29.480 4.634 1.00 40.50 373 GLU A N 1
ATOM 3046 C CA . GLU A 1 373 ? 36.968 -30.249 5.540 1.00 40.50 373 GLU A CA 1
ATOM 3047 C C . GLU A 1 373 ? 36.795 -29.640 6.930 1.00 40.50 373 GLU A C 1
ATOM 3049 O O . GLU A 1 373 ? 37.347 -28.587 7.268 1.00 40.50 373 GLU A O 1
ATOM 3054 N N . LEU A 1 374 ? 35.988 -30.305 7.749 1.00 42.28 374 LEU A N 1
ATOM 3055 C CA . LEU A 1 374 ? 36.026 -30.146 9.189 1.00 42.28 374 LEU A CA 1
ATOM 3056 C C . LEU A 1 374 ? 37.412 -30.608 9.641 1.00 42.28 374 LEU A C 1
ATOM 3058 O O . LEU A 1 374 ? 37.617 -31.781 9.945 1.00 42.28 374 LEU A O 1
ATOM 3062 N N . LYS A 1 375 ? 38.376 -29.681 9.683 1.00 39.88 375 LYS A N 1
ATOM 3063 C CA . LYS A 1 375 ? 39.635 -29.889 10.399 1.00 39.88 375 LYS A CA 1
ATOM 3064 C C . LYS A 1 375 ? 39.281 -30.174 11.856 1.00 39.88 375 LYS A C 1
ATOM 3066 O O . LYS A 1 375 ? 39.038 -29.247 12.629 1.00 39.88 375 LYS A O 1
ATOM 3071 N N . LYS A 1 376 ? 39.240 -31.457 12.224 1.00 41.28 376 LYS A N 1
ATOM 3072 C CA . LYS A 1 376 ? 39.231 -31.905 13.617 1.00 41.28 376 LYS A CA 1
ATOM 3073 C C . LYS A 1 376 ? 40.512 -31.374 14.254 1.00 41.28 376 LYS A C 1
ATOM 3075 O O . LYS A 1 376 ? 41.588 -31.935 14.078 1.00 41.28 376 LYS A O 1
ATOM 3080 N N . ARG A 1 377 ? 40.425 -30.239 14.947 1.00 42.81 377 ARG A N 1
ATOM 3081 C CA . ARG A 1 377 ? 41.497 -29.806 15.841 1.00 42.81 377 ARG A CA 1
ATOM 3082 C C . ARG A 1 377 ? 41.394 -30.674 17.087 1.00 42.81 377 ARG A C 1
ATOM 3084 O O . ARG A 1 377 ? 40.462 -30.515 17.867 1.00 42.81 377 ARG A O 1
ATOM 3091 N N . ASN A 1 378 ? 42.335 -31.601 17.243 1.00 40.75 378 ASN A N 1
ATOM 3092 C CA . ASN A 1 378 ? 42.516 -32.343 18.484 1.00 40.75 378 ASN A CA 1
ATOM 3093 C C . ASN A 1 378 ? 42.898 -31.351 19.590 1.00 40.75 378 ASN A C 1
ATOM 3095 O O . ASN A 1 378 ? 44.039 -30.900 19.669 1.00 40.75 378 ASN A O 1
ATOM 3099 N N . CYS A 1 379 ? 41.940 -30.995 20.443 1.00 39.47 379 CYS A N 1
ATOM 3100 C CA . CYS A 1 379 ? 42.236 -30.365 21.721 1.00 39.47 379 CYS A CA 1
ATOM 3101 C C . CYS A 1 379 ? 42.822 -31.440 22.643 1.00 39.47 379 CYS A C 1
ATOM 3103 O O . CYS A 1 379 ? 42.081 -32.209 23.252 1.00 39.47 379 CYS A O 1
ATOM 3105 N N . LYS A 1 380 ? 44.155 -31.516 22.733 1.00 41.59 380 LYS A N 1
ATOM 3106 C CA . LYS A 1 380 ? 44.806 -32.255 23.820 1.00 41.59 380 LYS A CA 1
ATOM 3107 C C . LYS A 1 380 ? 44.398 -31.604 25.146 1.00 41.59 380 LYS A C 1
ATOM 3109 O O . LYS A 1 380 ? 44.528 -30.392 25.305 1.00 41.59 380 LYS A O 1
ATOM 3114 N N . ARG A 1 381 ? 43.885 -32.410 26.081 1.00 39.59 381 ARG A N 1
ATOM 3115 C CA . ARG A 1 381 ? 43.695 -32.018 27.483 1.00 39.59 381 ARG A CA 1
ATOM 3116 C C . ARG A 1 381 ? 45.071 -31.716 28.072 1.00 39.59 381 ARG A C 1
ATOM 3118 O O . ARG A 1 381 ? 45.857 -32.631 28.278 1.00 39.59 381 ARG A O 1
ATOM 3125 N N . THR A 1 382 ? 45.351 -30.452 28.347 1.00 42.88 382 THR A N 1
ATOM 3126 C CA . THR A 1 382 ? 46.435 -30.055 29.248 1.00 42.88 382 THR A CA 1
ATOM 3127 C C . THR A 1 382 ? 45.810 -29.289 30.402 1.00 42.88 382 THR A C 1
ATOM 3129 O O . THR A 1 382 ? 45.124 -28.290 30.181 1.00 42.88 382 THR A O 1
ATOM 3132 N N . ASN A 1 383 ? 46.016 -29.787 31.622 1.00 44.53 383 ASN A N 1
ATOM 3133 C CA . ASN A 1 383 ? 45.543 -29.196 32.873 1.00 44.53 383 ASN A CA 1
ATOM 3134 C C . ASN A 1 383 ? 46.344 -27.929 33.212 1.00 44.53 383 ASN A C 1
ATOM 3136 O O . ASN A 1 383 ? 47.119 -27.912 34.161 1.00 44.53 383 ASN A O 1
ATOM 3140 N N . SER A 1 384 ? 46.171 -26.860 32.437 1.00 46.44 384 SER A N 1
ATOM 3141 C CA . SER A 1 384 ? 46.628 -25.533 32.844 1.00 46.44 384 SER A CA 1
ATOM 3142 C C . SER A 1 384 ? 45.560 -24.479 32.563 1.00 46.44 384 SER A C 1
ATOM 3144 O O . SER A 1 384 ? 44.891 -24.466 31.521 1.00 46.44 384 SER A O 1
ATOM 3146 N N . SER A 1 385 ? 45.389 -23.595 33.541 1.00 46.69 385 SER A N 1
ATOM 3147 C CA . SER A 1 385 ? 44.378 -22.538 33.650 1.00 46.69 385 SER A CA 1
ATOM 3148 C C . SER A 1 385 ? 44.426 -21.478 32.534 1.00 46.69 385 SER A C 1
ATOM 3150 O O . SER A 1 385 ? 43.542 -20.625 32.453 1.00 46.69 385 SER A O 1
ATOM 3152 N N . GLU A 1 386 ? 45.384 -21.554 31.608 1.00 46.41 386 GLU A N 1
ATOM 3153 C CA . GLU A 1 386 ? 45.507 -20.640 30.465 1.00 46.41 386 GLU A CA 1
ATOM 3154 C C . GLU A 1 386 ? 44.661 -21.027 29.244 1.00 46.41 386 GLU A C 1
ATOM 3156 O O . GLU A 1 386 ? 44.309 -20.171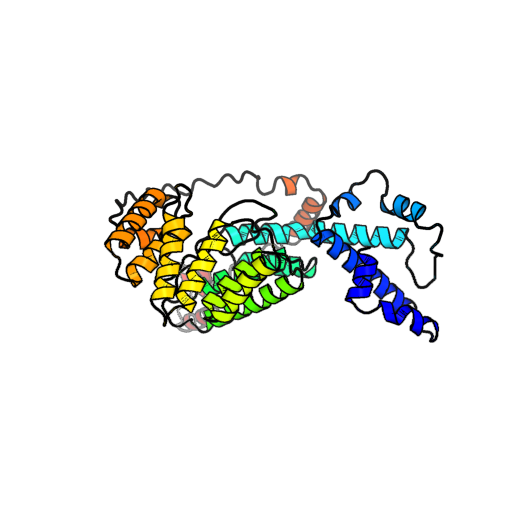 28.424 1.00 46.41 386 GLU A O 1
ATOM 3161 N N . SER A 1 387 ? 44.255 -22.291 29.120 1.00 47.44 387 SER A N 1
ATOM 3162 C CA . SER A 1 387 ? 43.504 -22.770 27.949 1.00 47.44 387 SER A CA 1
ATOM 3163 C C . SER A 1 387 ? 42.035 -22.301 27.918 1.00 47.44 387 SER A C 1
ATOM 3165 O O . SER A 1 387 ? 41.447 -22.175 26.839 1.00 47.44 387 SER A O 1
ATOM 3167 N N . HIS A 1 388 ? 41.470 -21.895 29.062 1.00 46.50 388 HIS A N 1
ATOM 3168 C CA . HIS A 1 388 ? 40.127 -21.301 29.135 1.00 46.50 388 HIS A CA 1
ATOM 3169 C C . HIS A 1 388 ? 40.051 -19.874 28.562 1.00 46.50 388 HIS A C 1
ATOM 3171 O O . HIS A 1 388 ? 39.017 -19.489 28.011 1.00 46.50 388 HIS A O 1
ATOM 3177 N N . ARG A 1 389 ? 41.139 -19.087 28.602 1.00 47.12 389 ARG A N 1
ATOM 3178 C CA . ARG A 1 389 ? 41.113 -17.690 28.120 1.00 47.12 389 ARG A CA 1
ATOM 3179 C C . ARG A 1 389 ? 41.181 -17.566 26.595 1.00 47.12 389 ARG A C 1
ATOM 3181 O O . ARG A 1 389 ? 40.712 -16.570 26.045 1.00 47.12 389 ARG A O 1
ATOM 3188 N N . ARG A 1 390 ? 41.705 -18.572 25.881 1.00 44.19 390 ARG A N 1
ATOM 3189 C CA . ARG A 1 390 ? 41.839 -18.522 24.410 1.00 44.19 390 ARG A CA 1
ATOM 3190 C C . ARG A 1 390 ? 40.549 -18.863 23.652 1.00 44.19 390 ARG A C 1
ATOM 3192 O O . ARG A 1 390 ? 40.340 -18.322 22.569 1.00 44.19 390 ARG A O 1
ATOM 3199 N N . CYS A 1 391 ? 39.656 -19.683 24.213 1.00 43.88 391 CYS A N 1
ATOM 3200 C CA . CYS A 1 391 ? 38.406 -20.057 23.533 1.00 43.88 391 CYS A CA 1
ATOM 3201 C C . CYS A 1 391 ? 37.361 -18.923 23.527 1.00 43.88 391 CYS A C 1
ATOM 3203 O O . CYS A 1 391 ? 36.693 -18.707 22.514 1.00 43.88 391 CYS A O 1
ATOM 3205 N N . PHE A 1 392 ? 37.295 -18.113 24.590 1.00 46.25 392 PHE A N 1
ATOM 3206 C CA . PHE A 1 392 ? 36.293 -17.046 24.716 1.00 46.25 392 PHE A CA 1
ATOM 3207 C C . PHE A 1 392 ? 36.446 -15.906 23.692 1.00 46.25 392 PHE A C 1
ATOM 3209 O O . PHE A 1 392 ? 35.455 -15.289 23.312 1.00 46.25 392 PHE A O 1
ATOM 3216 N N . ARG A 1 393 ? 37.655 -15.656 23.166 1.00 47.22 393 ARG A N 1
ATOM 3217 C CA . ARG A 1 393 ? 37.877 -14.602 22.153 1.00 47.22 393 ARG A CA 1
ATOM 3218 C C . ARG A 1 393 ? 37.388 -14.955 20.743 1.00 47.22 393 ARG A C 1
ATOM 3220 O O . ARG A 1 393 ? 37.379 -14.079 19.887 1.00 47.22 393 ARG A O 1
ATOM 3227 N N . THR A 1 394 ? 36.982 -16.200 20.479 1.00 45.88 394 THR A N 1
ATOM 3228 C CA . THR A 1 394 ? 36.612 -16.647 19.117 1.00 45.88 394 THR A CA 1
ATOM 3229 C C . THR A 1 394 ? 35.153 -17.087 18.955 1.00 45.88 394 THR A C 1
ATOM 3231 O O . THR A 1 394 ? 34.770 -17.483 17.854 1.00 45.88 394 THR A O 1
ATOM 3234 N N . GLY A 1 395 ? 34.320 -16.981 20.000 1.00 44.28 395 GLY A N 1
ATOM 3235 C CA . GLY A 1 395 ? 32.892 -17.338 19.939 1.00 44.28 395 GLY A CA 1
ATOM 3236 C C . GLY A 1 395 ? 32.615 -18.847 19.946 1.00 44.28 395 GLY A C 1
ATOM 3237 O O . GLY A 1 395 ? 31.670 -19.306 19.306 1.00 44.28 395 GLY A O 1
ATOM 3238 N N . TRP A 1 396 ? 33.460 -19.630 20.624 1.00 45.28 396 TRP A N 1
ATOM 3239 C CA . TRP A 1 396 ? 33.288 -21.077 20.779 1.00 45.28 396 TRP A CA 1
ATOM 3240 C C . TRP A 1 396 ? 33.144 -21.437 22.257 1.00 45.28 396 TRP A C 1
ATOM 3242 O O . TRP A 1 396 ? 33.907 -20.943 23.090 1.00 45.28 396 TRP A O 1
ATOM 3252 N N . THR A 1 397 ? 32.202 -22.327 22.575 1.00 47.94 397 THR A N 1
ATOM 3253 C CA . THR A 1 397 ? 32.080 -22.939 23.905 1.00 47.94 397 THR A CA 1
ATOM 3254 C C . THR A 1 397 ? 32.403 -24.432 23.819 1.00 47.94 397 THR A C 1
ATOM 3256 O O . THR A 1 397 ? 32.055 -25.112 22.851 1.00 47.94 397 THR A O 1
ATOM 3259 N N . CYS A 1 398 ? 33.125 -24.945 24.817 1.00 43.22 398 CYS A N 1
ATOM 3260 C CA . CYS A 1 398 ? 33.432 -26.368 24.933 1.00 43.22 398 CYS A CA 1
ATOM 3261 C C . CYS A 1 398 ? 32.358 -27.041 25.790 1.00 43.22 398 CYS A C 1
ATOM 3263 O O . CYS A 1 398 ? 32.221 -26.720 26.970 1.00 43.22 398 CYS A O 1
ATOM 3265 N N . ARG A 1 399 ? 31.620 -27.997 25.221 1.00 45.72 399 ARG A N 1
ATOM 3266 C CA . ARG A 1 399 ? 30.728 -28.897 25.969 1.00 45.72 399 ARG A CA 1
ATOM 3267 C C . ARG A 1 399 ? 31.020 -30.331 25.536 1.00 45.72 399 ARG A C 1
ATOM 3269 O O . ARG A 1 399 ? 31.088 -30.606 24.345 1.00 45.72 399 ARG A O 1
ATOM 3276 N N . ASN A 1 400 ? 31.215 -31.227 26.503 1.00 43.00 400 ASN A N 1
ATOM 3277 C CA . ASN A 1 400 ? 31.406 -32.670 26.297 1.00 43.00 400 ASN A CA 1
ATOM 3278 C C . ASN A 1 400 ? 32.425 -33.031 25.198 1.00 43.00 400 ASN A C 1
ATOM 3280 O O . ASN A 1 400 ? 32.101 -33.714 24.233 1.00 43.00 400 ASN A O 1
ATOM 3284 N N . GLY A 1 401 ? 33.664 -32.545 25.330 1.00 48.41 401 GLY A N 1
ATOM 3285 C CA . GLY A 1 401 ? 34.771 -32.956 24.454 1.00 48.41 401 GLY A CA 1
ATOM 3286 C C . GLY A 1 401 ? 34.700 -32.455 23.005 1.00 48.41 401 GLY A C 1
ATOM 3287 O O . GLY A 1 401 ? 35.567 -32.804 22.210 1.00 48.41 401 GLY A O 1
ATOM 3288 N N . GLY A 1 402 ? 33.723 -31.611 22.661 1.00 40.91 402 GLY A N 1
ATOM 3289 C CA . GLY A 1 402 ? 33.612 -30.966 21.356 1.00 40.91 402 GLY A CA 1
ATOM 3290 C C . GLY A 1 402 ? 33.431 -29.455 21.477 1.00 40.91 402 GLY A C 1
ATOM 3291 O O . GLY A 1 402 ? 32.736 -28.961 22.367 1.00 40.91 402 GLY A O 1
ATOM 3292 N N . ALA A 1 403 ? 34.062 -28.708 20.572 1.00 43.22 403 ALA A N 1
ATOM 3293 C CA . ALA A 1 403 ? 33.843 -27.273 20.445 1.00 43.22 403 ALA A CA 1
ATOM 3294 C C . ALA A 1 403 ? 32.629 -27.020 19.534 1.00 43.22 403 ALA A C 1
ATOM 3296 O O . ALA A 1 403 ? 32.593 -27.508 18.402 1.00 43.22 403 ALA A O 1
ATOM 3297 N N . GLN A 1 404 ? 31.650 -26.245 20.006 1.00 47.00 404 GLN A N 1
ATOM 3298 C CA . GLN A 1 404 ? 30.538 -25.741 19.192 1.00 47.00 404 GLN A CA 1
ATOM 3299 C C . GLN A 1 404 ? 30.618 -24.214 19.093 1.00 47.00 404 GLN A C 1
ATOM 3301 O O . GLN A 1 404 ? 30.928 -23.520 20.063 1.00 47.00 404 GLN A O 1
ATOM 3306 N N . LYS A 1 405 ? 30.373 -23.694 17.888 1.00 45.69 405 LYS A N 1
ATOM 3307 C CA . LYS A 1 405 ? 30.355 -22.259 17.594 1.00 45.69 405 LYS A CA 1
ATOM 3308 C C . LYS A 1 405 ? 28.971 -21.710 17.942 1.00 45.69 405 LYS A C 1
ATOM 3310 O O . LYS A 1 405 ? 27.986 -22.273 17.468 1.00 45.69 405 LYS A O 1
ATOM 3315 N N . THR A 1 406 ? 28.904 -20.669 18.769 1.00 52.72 406 THR A N 1
ATOM 3316 C CA . THR A 1 406 ? 27.635 -20.012 19.142 1.00 52.72 406 THR A CA 1
ATOM 3317 C C . THR A 1 406 ? 27.126 -19.092 18.048 1.00 52.72 406 THR A C 1
ATOM 3319 O O . THR A 1 406 ? 27.980 -18.416 17.422 1.00 52.72 406 THR A O 1
#

Foldseek 3Di:
DLLVVLCVVVVVVVVVVVVVPDDDDLVVLAVSSLVSLVRSLLVCVLVPNPLVVCQVDPPNPLVVVCVVPVPPDDDDSNYDRSVVSSVSSNVLSVQLVVLVVLQLVLLVCVVVVVLVSSLVSLVVNCVSRVALLSLLSNLVSLLSQLQVQAPFAAAQAFQDNCNDDDDDDTDTGGHDDDDRPPRSVVSLVVSLVSLVVSCVNPVLDVSSLRNNLVSCVVVVVLVVSLVSLVSNVVVVHDDPDPLSSQQSNLVSQLSVCVVPVVSVVVSLVSLVVLLPDPPRDLSSLLNSLVSCVVVVVNVSSLVSLVVSLVVLVVDDPVVSVVSCVSDPRPPPPPPCPDPPPPPDPDPVCPVCVVDPVSVVVVVVVVVPDDPPPPPPDPPDDDPDPVVVVVQVVQQWDDDDRDIDHD

Secondary structure (DSSP, 8-state):
-HHHHHHHHHTGGGTHHHHTTS---HHHHHHHHHHHHHHHHHHHHHTT--TTGGGT-SS-HHHHHHHHHGGG----TTS--HHHHHHHHHHHHHHHHHHHHHHHHHHHHHHTT-HHHHHHHHHHHHTT---HHHHHHHHHHHHHHHHHT--S-----------SSS---PPPP---SSPPPHHHHHHHHHHHHHHHHHHHH-TT-HHHHHHHHHHHHHTT-HHHHHHHHHHHHHTT---S-HHHHHHHHHHHHHHHTTT-HHHHHHHHHHHHHHHTSTT--HHHHHHHHHHHHHTT-HHHHHHHHHHHHTTGGGS-HHHHHHHHHHS-----------------SS-TTHHHHH-HHHHHHHHHHHHT----------------TTHHHHHHTTTEEEETTEEEE-

pLDDT: mean 71.02, std 18.34, range [25.64, 96.5]

Radius of gyration: 28.71 Å; chains: 1; bounding box: 71×56×80 Å

Sequence (406 aa):
MGHELAHLANGDVRNKKRFVKKGRNERKLRKQEEKADDDGFIYAAIAGYPVNELLTAQQDFWVDWAKKTAAKINESSTHPTFKQRAKILRDRLQKISNKLAFFQFGVRLSHFNRCDDGLYFFKRFEKTFPAREVLNNKGYCYLQKGIATLDSDAYWLNSVLDVTTRAEKLTAPRALRGKISQNAKKWLKKARKIFEQAQKADAFYVPTYMNLATTRLYLGEIGKAHAALKAVKRRKLKVPDKLAFQELKAIIQYEKGRKKRHLQNRAITQLEKLARRKDAPPTVLYNTAQLLEINKRRVAAGKIWQRLAKQMMSLPPSIRRIVCQKQTCSQKQPSSRTQRTLRLPVKVGAYIANDMATRKTLQQWEKKKKPLELKKRNCKRTNSSESHRRCFRTGWTCRNGGAQKT